Protein AF-0000000075975649 (afdb_homodimer)

pLDDT: mean 73.85, std 28.28, range [17.44, 98.88]

Nearest PDB structures (foldseek):
  1fc4-assembly1_B  TM=9.805E-01  e=4.548E-41  Escherichia coli
  7v5i-assembly1_B  TM=9.799E-01  e=4.548E-41  Vibrio proteolyticus NBRC 13287
  7bxp-assembly1_B  TM=9.753E-01  e=8.191E-41  Cupriavidus necator
  3tqx-assembly1_B  TM=9.747E-01  e=7.223E-40  Coxiella burnetii RSA 493
  7pob-assembly1_A  TM=9.551E-01  e=9.715E-33  Thermus thermophilus

Solvent-accessible surface area (backbone atoms only — not comparable to full-atom values): 39186 Å² total; per-residue (Å²): 124,76,69,66,65,57,58,60,67,34,54,69,53,53,65,71,45,71,83,68,66,63,80,83,81,78,87,80,83,70,82,73,68,74,85,69,72,84,79,79,79,83,75,78,78,77,78,83,71,86,77,77,82,66,76,76,72,76,68,74,70,73,73,64,75,75,64,70,67,66,71,68,71,73,47,67,32,55,53,54,49,48,51,52,41,48,52,51,50,48,52,34,48,72,69,70,64,60,68,56,68,49,38,24,74,43,30,54,36,63,57,24,39,35,67,96,47,92,57,71,36,76,43,76,56,37,41,34,78,71,40,39,14,53,29,65,69,28,38,49,38,16,45,49,25,29,72,57,34,12,44,10,34,12,12,26,34,54,62,46,24,27,36,54,64,56,56,50,38,25,50,52,50,8,58,66,62,55,40,71,23,39,44,77,30,63,24,34,50,41,33,34,48,22,46,42,39,65,74,32,70,35,66,54,14,33,37,40,31,37,65,69,44,54,66,41,49,54,53,8,50,65,73,23,65,26,41,78,42,76,24,54,69,86,32,64,69,46,40,49,54,51,49,63,73,45,65,85,33,82,42,37,36,40,39,36,40,31,35,30,69,71,76,58,46,66,48,61,55,72,61,50,51,51,49,24,59,75,66,45,30,40,42,37,35,38,27,59,72,14,39,64,64,27,31,96,83,12,68,4,57,57,49,54,73,65,45,64,82,61,72,60,49,34,40,34,30,49,27,18,28,59,31,19,4,16,47,20,12,24,40,35,20,46,53,52,59,41,54,46,40,69,65,62,15,51,55,51,67,71,31,53,24,71,22,37,30,45,47,33,20,34,42,42,32,53,51,48,48,74,69,98,126,76,69,67,66,57,57,60,69,37,55,69,55,53,66,73,44,72,81,67,66,62,81,86,79,81,88,82,84,71,81,75,70,75,84,69,75,84,77,77,80,81,77,78,76,75,77,81,72,85,79,76,82,71,80,74,72,76,68,73,68,72,73,64,77,73,64,69,66,65,74,67,71,72,47,69,33,54,52,52,48,48,52,52,40,48,50,51,51,48,53,35,49,72,69,70,65,61,69,55,69,49,37,23,75,42,30,54,38,60,57,24,38,34,67,96,47,91,58,71,37,76,45,79,57,37,42,32,78,71,41,38,14,53,29,64,69,28,38,48,39,15,43,50,26,28,73,58,35,12,45,10,32,12,12,27,33,56,65,46,23,26,36,56,64,56,54,50,36,26,50,52,50,8,57,68,62,55,40,72,23,37,46,76,30,64,24,36,50,41,32,34,46,22,47,42,38,66,75,31,70,36,67,53,14,33,36,39,31,38,64,70,42,54,67,40,48,54,53,8,51,66,73,23,66,28,41,79,41,74,22,54,68,84,30,64,69,47,41,50,55,51,49,63,73,46,65,84,32,82,42,40,37,39,39,39,40,31,37,30,69,73,76,56,47,65,49,61,54,72,60,50,52,52,50,24,60,73,69,46,31,41,41,38,36,38,26,57,71,15,38,64,65,27,31,97,82,12,67,5,58,57,49,55,73,66,48,65,82,61,72,60,51,33,40,34,29,47,27,18,27,58,30,20,4,16,48,19,12,25,40,36,20,46,51,52,58,40,54,46,40,72,66,61,16,51,55,51,67,72,33,52,25,71,25,38,31,45,47,33,22,32,42,43,31,53,52,50,47,75,68,99

Foldseek 3Di:
DLVVVLPLLQPPLQPQPVVPPDDPDDPDPPPPPDPPDDLDDPPPPPDPDDPPDCPPPPPPPPPPPVPPPPPPPPPPVNVVVVVVVVVVQVVCVVSVNDDDDFAWPDPDDLWTHTPPDSGTDGCSPALQSVVQQPPPLLQVLLVVLCVVPNFFQPDFCVPGFDDPLQQVLQVLLCVLLVFATKHKFQALLLVLLFQCCLVQVDCLAEEEEEPLADPSNVNSVVVHNYHYHYFYHLDLVRSLVVLVVSLRGPAYEYEEEQARNNRRDGRPVVSVLVSCVVSVHAYEYEFAPQALRAAPLRSGNCRNVPHDRCSHAKYKYWCQRNQRNDGMIMMGHHPVSVVSSCVGGCSNNPDHHDTRSSSSSNSSSSVVSNVD/DLVVVLPLLQPPLQPQPVVPPPDDDDDDPPPPPDPPDDLDDPPPPPPPDDPPDDDPPCPVPPPPPVPPPPPPPPPPVNVVVVVVVVVVQVVCVVSVNDDDDFAWPDPDDLWTHTPPDSGTDGCSPALQSVVQQPPPLLQVLLVVLCVVPNFFQPDFCVPGFDDPLQQVLQVLLCVLLVFATKHKFQALLLVLLFQCCLVQVDCLEEEEEEPLADPSNVNSVVVHNYHYHYFYHLDLVRSLVVLVVSLRGPAYEYEYEQARNNRRDGRPVVSVLVSCVVSVHAYEYEFAPQALRAAPLRSGNCRNVPHDRCSHAKYKYWCQRNQRNDGMIMMGHHPVSVVSSCVGGCSNNPDHHDTRSSSSSNSSSSVVSNVD

Structure (mmCIF, N/CA/C/O backbone):
data_AF-0000000075975649-model_v1
#
loop_
_entity.id
_entity.type
_entity.pdbx_description
1 polymer 'Aminotransferase class I/classII large domain-containing protein'
#
loop_
_atom_site.group_PDB
_atom_site.id
_atom_site.type_symbol
_atom_site.label_atom_id
_atom_site.label_alt_id
_atom_site.label_comp_id
_atom_site.label_asym_id
_atom_site.label_entity_id
_atom_site.label_seq_id
_atom_site.pdbx_PDB_ins_code
_atom_site.Cartn_x
_atom_site.Cartn_y
_atom_site.Cartn_z
_atom_site.occupancy
_atom_site.B_iso_or_equiv
_atom_site.auth_seq_id
_atom_site.auth_comp_id
_atom_site.auth_asym_id
_atom_site.auth_atom_id
_atom_site.pdbx_PDB_model_num
ATOM 1 N N . MET A 1 1 ? 22.016 -18.266 -23.844 1 17.84 1 MET A N 1
ATOM 2 C CA . MET A 1 1 ? 21.812 -16.828 -23.891 1 17.84 1 MET A CA 1
ATOM 3 C C . MET A 1 1 ? 20.906 -16.375 -22.734 1 17.84 1 MET A C 1
ATOM 5 O O . MET A 1 1 ? 20.891 -15.195 -22.391 1 17.84 1 MET A O 1
ATOM 9 N N . VAL A 1 2 ? 20.031 -17.328 -22.25 1 22.06 2 VAL A N 1
ATOM 10 C CA . VAL A 1 2 ? 19 -17.125 -21.234 1 22.06 2 VAL A CA 1
ATOM 11 C C . VAL A 1 2 ? 19.656 -17.078 -19.859 1 22.06 2 VAL A C 1
ATOM 13 O O . VAL A 1 2 ? 19.078 -16.5 -18.922 1 22.06 2 VAL A O 1
ATOM 16 N N . VAL A 1 3 ? 20.797 -17.75 -19.641 1 23.92 3 VAL A N 1
ATOM 17 C CA . VAL A 1 3 ? 21.438 -17.906 -18.344 1 23.92 3 VAL A CA 1
ATOM 18 C C . VAL A 1 3 ? 22.016 -16.562 -17.906 1 23.92 3 VAL A C 1
ATOM 20 O O . VAL A 1 3 ? 22.125 -16.297 -16.703 1 23.92 3 VAL A O 1
ATOM 23 N N . SER A 1 4 ? 22.641 -15.891 -18.859 1 24.59 4 SER A N 1
ATOM 24 C CA . SER A 1 4 ? 23.438 -14.719 -18.516 1 24.59 4 SER A CA 1
ATOM 25 C C . SER A 1 4 ? 22.578 -13.609 -17.922 1 24.59 4 SER A C 1
ATOM 27 O O . SER A 1 4 ? 23.094 -12.656 -17.328 1 24.59 4 SER A O 1
ATOM 29 N N . VAL A 1 5 ? 21.375 -13.547 -18.406 1 25.89 5 VAL A N 1
ATOM 30 C CA . VAL A 1 5 ? 20.531 -12.43 -18 1 25.89 5 VAL A CA 1
ATOM 31 C C . VAL A 1 5 ? 20.156 -12.586 -16.516 1 25.89 5 VAL A C 1
ATOM 33 O O . VAL A 1 5 ? 19.75 -11.617 -15.875 1 25.89 5 VAL A O 1
ATOM 36 N N . LEU A 1 6 ? 20.297 -13.789 -16 1 26.91 6 LEU A N 1
ATOM 37 C CA . LEU A 1 6 ? 19.906 -14.07 -14.617 1 26.91 6 LEU A CA 1
ATOM 38 C C . LEU A 1 6 ? 20.875 -13.406 -13.641 1 26.91 6 LEU A C 1
ATOM 40 O O . LEU A 1 6 ? 20.469 -12.992 -12.555 1 26.91 6 LEU A O 1
ATOM 44 N N . LEU A 1 7 ? 22.172 -13.406 -14.023 1 26.08 7 LEU A N 1
ATOM 45 C CA . LEU A 1 7 ? 23.219 -13.055 -13.07 1 26.08 7 LEU A CA 1
ATOM 46 C C . LEU A 1 7 ? 23.125 -11.594 -12.664 1 26.08 7 LEU A C 1
ATOM 48 O O . LEU A 1 7 ? 23.422 -11.234 -11.523 1 26.08 7 LEU A O 1
ATOM 52 N N . VAL A 1 8 ? 22.781 -10.82 -13.68 1 26.41 8 VAL A N 1
ATOM 53 C CA . VAL A 1 8 ? 22.984 -9.398 -13.422 1 26.41 8 VAL A CA 1
ATOM 54 C C . VAL A 1 8 ? 21.969 -8.898 -12.398 1 26.41 8 VAL A C 1
ATOM 56 O O . VAL A 1 8 ? 22.234 -7.977 -11.633 1 26.41 8 VAL A O 1
ATOM 59 N N . CYS A 1 9 ? 20.812 -9.5 -12.445 1 28.64 9 CYS A N 1
ATOM 60 C CA . CYS A 1 9 ? 19.75 -8.969 -11.594 1 28.64 9 CYS A CA 1
ATOM 61 C C . CYS A 1 9 ? 20.078 -9.172 -10.117 1 28.64 9 CYS A C 1
ATOM 63 O O . CYS A 1 9 ? 19.5 -8.508 -9.258 1 28.64 9 CYS A O 1
ATOM 65 N N . ILE A 1 10 ? 20.938 -10.211 -9.844 1 28.27 10 ILE A N 1
ATOM 66 C CA . ILE A 1 10 ? 21.188 -10.625 -8.469 1 28.27 10 ILE A CA 1
ATOM 67 C C . ILE A 1 10 ? 22.125 -9.633 -7.793 1 28.27 10 ILE A C 1
ATOM 69 O O . ILE A 1 10 ? 22.109 -9.477 -6.566 1 28.27 10 ILE A O 1
ATOM 73 N N . CYS A 1 11 ? 22.969 -9.039 -8.586 1 26.58 11 CYS A N 1
ATOM 74 C CA . CYS A 1 11 ? 24.094 -8.398 -7.93 1 26.58 11 CYS A CA 1
ATOM 75 C C . CYS A 1 11 ? 23.641 -7.191 -7.113 1 26.58 11 CYS A C 1
ATOM 77 O O . CYS A 1 11 ? 24.266 -6.848 -6.105 1 26.58 11 CYS A O 1
ATOM 79 N N . VAL A 1 12 ? 22.75 -6.473 -7.734 1 28.75 12 VAL A N 1
ATOM 80 C CA . VAL A 1 12 ? 22.672 -5.164 -7.094 1 28.75 12 VAL A CA 1
ATOM 81 C C . VAL A 1 12 ? 22.016 -5.293 -5.727 1 28.75 12 VAL A C 1
ATOM 83 O O . VAL A 1 12 ? 22.234 -4.469 -4.836 1 28.75 12 VAL A O 1
ATOM 86 N N . ILE A 1 13 ? 21.203 -6.262 -5.57 1 29.53 13 ILE A N 1
ATOM 87 C CA . ILE A 1 13 ? 20.516 -6.293 -4.285 1 29.53 13 ILE A CA 1
ATOM 88 C C . ILE A 1 13 ? 21.484 -6.73 -3.191 1 29.53 13 ILE A C 1
ATOM 90 O O . ILE A 1 13 ? 21.203 -6.57 -2.002 1 29.53 13 ILE A O 1
ATOM 94 N N . ASN A 1 14 ? 22.578 -7.363 -3.574 1 27.95 14 ASN A N 1
ATOM 95 C CA . ASN A 1 14 ? 23.453 -7.895 -2.539 1 27.95 14 ASN A CA 1
ATOM 96 C C . ASN A 1 14 ? 24.094 -6.773 -1.715 1 27.95 14 ASN A C 1
ATOM 98 O O . ASN A 1 14 ? 24.938 -7.027 -0.859 1 27.95 14 ASN A O 1
ATOM 102 N N . ILE A 1 15 ? 24.016 -5.57 -2.25 1 27.91 15 ILE A N 1
ATOM 103 C CA . ILE A 1 15 ? 24.828 -4.652 -1.452 1 27.91 15 ILE A CA 1
ATOM 104 C C . ILE A 1 15 ? 24.203 -4.496 -0.065 1 27.91 15 ILE A C 1
ATOM 106 O O . ILE A 1 15 ? 24.922 -4.273 0.918 1 27.91 15 ILE A O 1
ATOM 110 N N . PHE A 1 16 ? 22.922 -4.48 0.044 1 27.91 16 PHE A N 1
ATOM 111 C CA . PHE A 1 16 ? 22.469 -3.881 1.296 1 27.91 16 PHE A CA 1
ATOM 112 C C . PHE A 1 16 ? 22.375 -4.93 2.395 1 27.91 16 PHE A C 1
ATOM 114 O O . PHE A 1 16 ? 21.844 -4.656 3.477 1 27.91 16 PHE A O 1
ATOM 121 N N . CYS A 1 17 ? 22.547 -6.246 2.027 1 26.09 17 CYS A N 1
ATOM 122 C CA . CYS A 1 17 ? 22.469 -7.012 3.266 1 26.09 17 CYS A CA 1
ATOM 123 C C . CYS A 1 17 ? 23.719 -6.801 4.117 1 26.09 17 CYS A C 1
ATOM 125 O O . CYS A 1 17 ? 24.828 -7.129 3.695 1 26.09 17 CYS A O 1
ATOM 127 N N . SER A 1 18 ? 23.719 -5.875 5.074 1 26.7 18 SER A N 1
ATOM 128 C CA . SER A 1 18 ? 24.812 -5.715 6.039 1 26.7 18 SER A CA 1
ATOM 129 C C . SER A 1 18 ? 25.328 -7.066 6.52 1 26.7 18 SER A C 1
ATOM 131 O O . SER A 1 18 ? 26.5 -7.211 6.832 1 26.7 18 SER A O 1
ATOM 133 N N . SER A 1 19 ? 24.453 -7.988 6.883 1 26.94 19 SER A N 1
ATOM 134 C CA . SER A 1 19 ? 25.094 -9.156 7.477 1 26.94 19 SER A CA 1
ATOM 135 C C . SER A 1 19 ? 25.859 -9.969 6.434 1 26.94 19 SER A C 1
ATOM 137 O O . SER A 1 19 ? 26.562 -10.914 6.773 1 26.94 19 SER A O 1
ATOM 139 N N . CYS A 1 20 ? 25.391 -9.898 5.176 1 24.91 20 CYS A N 1
ATOM 140 C CA . CYS A 1 20 ? 26.078 -10.773 4.227 1 24.91 20 CYS A CA 1
ATOM 141 C C . CYS A 1 20 ? 27.422 -10.18 3.818 1 24.91 20 CYS A C 1
ATOM 143 O O . CYS A 1 20 ? 28.016 -10.625 2.84 1 24.91 20 CYS A O 1
ATOM 145 N N . ILE A 1 21 ? 27.859 -8.984 4.266 1 25.98 21 ILE A N 1
ATOM 146 C CA . ILE A 1 21 ? 29.219 -8.602 3.932 1 25.98 21 ILE A CA 1
ATOM 147 C C . ILE A 1 21 ? 30.203 -9.625 4.512 1 25.98 21 ILE A C 1
ATOM 149 O O . ILE A 1 21 ? 30.578 -9.531 5.684 1 25.98 21 ILE A O 1
ATOM 153 N N . LYS A 1 22 ? 30.016 -10.906 4.41 1 23.2 22 LYS A N 1
ATOM 154 C CA . LYS A 1 22 ? 31.25 -11.641 4.703 1 23.2 22 LYS A CA 1
ATOM 155 C C . LYS A 1 22 ? 32.406 -11.125 3.852 1 23.2 22 LYS A C 1
ATOM 157 O O . LYS A 1 22 ? 32.188 -10.508 2.809 1 23.2 22 LYS A O 1
ATOM 162 N N . GLU A 1 23 ? 33.781 -11.625 3.992 1 22.84 23 GLU A N 1
ATOM 163 C CA . GLU A 1 23 ? 35.188 -11.398 3.727 1 22.84 23 GLU A CA 1
ATOM 164 C C . GLU A 1 23 ? 35.469 -11.406 2.227 1 22.84 23 GLU A C 1
ATOM 166 O O . GLU A 1 23 ? 36.625 -11.461 1.812 1 22.84 23 GLU A O 1
ATOM 171 N N . SER A 1 24 ? 34.562 -11.508 1.253 1 22.61 24 SER A N 1
ATOM 172 C CA . SER A 1 24 ? 35.344 -11.758 0.032 1 22.61 24 SER A CA 1
ATOM 173 C C . SER A 1 24 ? 36.125 -10.523 -0.382 1 22.61 24 SER A C 1
ATOM 175 O O . SER A 1 24 ? 35.625 -9.398 -0.304 1 22.61 24 SER A O 1
ATOM 177 N N . GLY A 1 25 ? 37.594 -10.523 -0.492 1 21.16 25 GLY A N 1
ATOM 178 C CA . GLY A 1 25 ? 38.75 -9.656 -0.69 1 21.16 25 GLY A CA 1
ATOM 179 C C . GLY A 1 25 ? 38.594 -8.672 -1.824 1 21.16 25 GLY A C 1
ATOM 180 O O . GLY A 1 25 ? 38.125 -7.539 -1.604 1 21.16 25 GLY A O 1
ATOM 181 N N . GLY A 1 26 ? 39.406 -8.711 -3.012 1 21.11 26 GLY A N 1
ATOM 182 C CA . GLY A 1 26 ? 40.312 -7.879 -3.805 1 21.11 26 GLY A CA 1
ATOM 183 C C . GLY A 1 26 ? 39.594 -7.172 -4.945 1 21.11 26 GLY A C 1
ATOM 184 O O . GLY A 1 26 ? 40.125 -7.09 -6.055 1 21.11 26 GLY A O 1
ATOM 185 N N . VAL A 1 27 ? 38.312 -7.059 -5.098 1 21.25 27 VAL A N 1
ATOM 186 C CA . VAL A 1 27 ? 37.969 -6.605 -6.445 1 21.25 27 VAL A CA 1
ATOM 187 C C . VAL A 1 27 ? 38.5 -5.188 -6.652 1 21.25 27 VAL A C 1
ATOM 189 O O . VAL A 1 27 ? 38.344 -4.324 -5.785 1 21.25 27 VAL A O 1
ATOM 192 N N . ASN A 1 28 ? 39.562 -4.906 -7.625 1 19 28 ASN A N 1
ATOM 193 C CA . ASN A 1 28 ? 40.5 -3.898 -8.094 1 19 28 ASN A CA 1
ATOM 194 C C . ASN A 1 28 ? 39.781 -2.605 -8.492 1 19 28 ASN A C 1
ATOM 196 O O . ASN A 1 28 ? 38.688 -2.641 -9.047 1 19 28 ASN A O 1
ATOM 200 N N . ALA A 1 29 ? 40.188 -1.357 -7.965 1 21.23 29 ALA A N 1
ATOM 201 C CA . ALA A 1 29 ? 40.062 0.098 -7.957 1 21.23 29 ALA A CA 1
ATOM 202 C C . ALA A 1 29 ? 40.156 0.665 -9.375 1 21.23 29 ALA A C 1
ATOM 204 O O . ALA A 1 29 ? 40 1.868 -9.578 1 21.23 29 ALA A O 1
ATOM 205 N N . SER A 1 30 ? 40.688 -0.043 -10.414 1 20.03 30 SER A N 1
ATOM 206 C CA . SER A 1 30 ? 41.344 0.618 -11.539 1 20.03 30 SER A CA 1
ATOM 207 C C . SER A 1 30 ? 40.312 1.276 -12.453 1 20.03 30 SER A C 1
ATOM 209 O O . SER A 1 30 ? 40.625 2.191 -13.211 1 20.03 30 SER A O 1
ATOM 211 N N . ILE A 1 31 ? 39.094 0.78 -12.625 1 19.17 31 ILE A N 1
ATOM 212 C CA . ILE A 1 31 ? 38.469 1.112 -13.898 1 19.17 31 ILE A CA 1
ATOM 213 C C . ILE A 1 31 ? 37.875 2.518 -13.828 1 19.17 31 ILE A C 1
ATOM 215 O O . ILE A 1 31 ? 37.375 3.043 -14.836 1 19.17 31 ILE A O 1
ATOM 219 N N . ALA A 1 32 ? 37.844 3.189 -12.656 1 18.89 32 ALA A N 1
ATOM 220 C CA . ALA A 1 32 ? 37.031 4.391 -12.57 1 18.89 32 ALA A CA 1
ATOM 221 C C . ALA A 1 32 ? 37.688 5.57 -13.266 1 18.89 32 ALA A C 1
ATOM 223 O O . ALA A 1 32 ? 37.156 6.668 -13.32 1 18.89 32 ALA A O 1
ATOM 224 N N . ARG A 1 33 ? 38.969 5.547 -13.688 1 19.31 33 ARG A N 1
ATOM 225 C CA . ARG A 1 33 ? 39.656 6.801 -13.945 1 19.31 33 ARG A CA 1
ATOM 226 C C . ARG A 1 33 ? 39.094 7.496 -15.18 1 19.31 33 ARG A C 1
ATOM 228 O O . ARG A 1 33 ? 39.031 8.727 -15.234 1 19.31 33 ARG A O 1
ATOM 235 N N . LYS A 1 34 ? 38.938 6.809 -16.344 1 18.38 34 LYS A N 1
ATOM 236 C CA . LYS A 1 34 ? 39.219 7.496 -17.609 1 18.38 34 LYS A CA 1
ATOM 237 C C . LYS A 1 34 ? 38.031 8.383 -18 1 18.38 34 LYS A C 1
ATOM 239 O O . LYS A 1 34 ? 38.125 9.148 -18.969 1 18.38 34 LYS A O 1
ATOM 244 N N . ALA A 1 35 ? 36.844 8.172 -17.516 1 18.52 35 ALA A N 1
ATOM 245 C CA . ALA A 1 35 ? 35.75 8.703 -18.344 1 18.52 35 ALA A CA 1
ATOM 246 C C . ALA A 1 35 ? 35.625 10.211 -18.156 1 18.52 35 ALA A C 1
ATOM 248 O O . ALA A 1 35 ? 34.531 10.773 -18.391 1 18.52 35 ALA A O 1
ATOM 249 N N . SER A 1 36 ? 36.656 11 -17.719 1 18.25 36 SER A N 1
ATOM 250 C CA . SER A 1 36 ? 36.5 12.391 -17.297 1 18.25 36 SER A CA 1
ATOM 251 C C . SER A 1 36 ? 36.125 13.289 -18.469 1 18.25 36 SER A C 1
ATOM 253 O O . SER A 1 36 ? 35.594 14.383 -18.281 1 18.25 36 SER A O 1
ATOM 255 N N . ALA A 1 37 ? 36.625 13.055 -19.703 1 17.88 37 ALA A N 1
ATOM 256 C CA . ALA A 1 37 ? 37.062 14.281 -20.359 1 17.88 37 ALA A CA 1
ATOM 257 C C . ALA A 1 37 ? 35.875 15.125 -20.812 1 17.88 37 ALA A C 1
ATOM 259 O O . ALA A 1 37 ? 35.812 16.328 -20.516 1 17.88 37 ALA A O 1
ATOM 260 N N . ASN A 1 38 ? 35.281 14.969 -22.078 1 17.56 38 ASN A N 1
ATOM 261 C CA . ASN A 1 38 ? 35.062 15.977 -23.109 1 17.56 38 ASN A CA 1
ATOM 262 C C . ASN A 1 38 ? 33.656 16.578 -23 1 17.56 38 ASN A C 1
ATOM 264 O O . ASN A 1 38 ? 32.719 16.062 -23.562 1 17.56 38 ASN A O 1
ATOM 268 N N . LEU A 1 39 ? 33.094 16.828 -21.875 1 17.92 39 LEU A N 1
ATOM 269 C CA . LEU A 1 39 ? 31.688 17.219 -21.859 1 17.92 39 LEU A CA 1
ATOM 270 C C . LEU A 1 39 ? 31.469 18.547 -22.578 1 17.92 39 LEU A C 1
ATOM 272 O O . LEU A 1 39 ? 31.984 19.578 -22.156 1 17.92 39 LEU A O 1
ATOM 276 N N . ARG A 1 40 ? 31.328 18.531 -23.969 1 18.61 40 ARG A N 1
ATOM 277 C CA . ARG A 1 40 ? 31.109 19.719 -24.797 1 18.61 40 ARG A CA 1
ATOM 278 C C . ARG A 1 40 ? 29.906 20.516 -24.297 1 18.61 40 ARG A C 1
ATOM 280 O O . ARG A 1 40 ? 28.953 19.953 -23.75 1 18.61 40 ARG A O 1
ATOM 287 N N . ASN A 1 41 ? 29.797 21.953 -24.188 1 18.11 41 ASN A N 1
ATOM 288 C CA . ASN A 1 41 ? 29.094 23.141 -23.734 1 18.11 41 ASN A CA 1
ATOM 289 C C . ASN A 1 41 ? 27.766 23.328 -24.484 1 18.11 41 ASN A C 1
ATOM 291 O O . ASN A 1 41 ? 27.609 24.297 -25.219 1 18.11 41 ASN A O 1
ATOM 295 N N . TYR A 1 42 ? 26.953 22.312 -24.828 1 18.14 42 TYR A N 1
ATOM 296 C CA . TYR A 1 42 ? 25.922 22.766 -25.75 1 18.14 42 TYR A CA 1
ATOM 297 C C . TYR A 1 42 ? 25.031 23.812 -25.094 1 18.14 42 TYR A C 1
ATOM 299 O O . TYR A 1 42 ? 24.578 23.625 -23.969 1 18.14 42 TYR A O 1
ATOM 307 N N . SER A 1 43 ? 25.109 25.172 -25.484 1 18.69 43 SER A N 1
ATOM 308 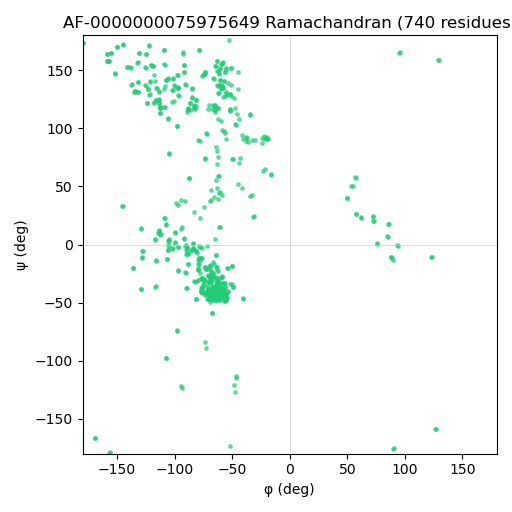C CA . SER A 1 43 ? 24.453 26.453 -25.188 1 18.69 43 SER A CA 1
ATOM 309 C C . SER A 1 43 ? 22.984 26.422 -25.562 1 18.69 43 SER A C 1
ATOM 311 O O . SER A 1 43 ? 22.641 26.297 -26.734 1 18.69 43 SER A O 1
ATOM 313 N N . PHE A 1 44 ? 22.156 25.578 -25.062 1 17.95 44 PHE A N 1
ATOM 314 C CA . PHE A 1 44 ? 20.766 25.641 -25.516 1 17.95 44 PHE A CA 1
ATOM 315 C C . PHE A 1 44 ? 20.172 27 -25.234 1 17.95 44 PHE A C 1
ATOM 317 O O . PHE A 1 44 ? 20.234 27.5 -24.109 1 17.95 44 PHE A O 1
ATOM 324 N N . GLU A 1 45 ? 20.109 27.891 -26.172 1 18.88 45 GLU A N 1
ATOM 325 C CA . GLU A 1 45 ? 19.516 29.219 -26.219 1 18.88 45 GLU A CA 1
ATOM 326 C C . GLU A 1 45 ? 18 29.156 -26.031 1 18.88 45 GLU A C 1
ATOM 328 O O . GLU A 1 45 ? 17.297 28.594 -26.859 1 18.88 45 GLU A O 1
ATOM 333 N N . ALA A 1 46 ? 17.453 28.844 -24.969 1 17.83 46 ALA A N 1
ATOM 334 C CA . ALA A 1 46 ? 16 28.875 -24.781 1 17.83 46 ALA A CA 1
ATOM 335 C C . ALA A 1 46 ? 15.445 30.266 -25.078 1 17.83 46 ALA A C 1
ATOM 337 O O . ALA A 1 46 ? 15.938 31.266 -24.547 1 17.83 46 ALA A O 1
ATOM 338 N N . LYS A 1 47 ? 14.914 30.531 -26.25 1 19.98 47 LYS A N 1
ATOM 339 C CA . LYS A 1 47 ? 14.242 31.75 -26.688 1 19.98 47 LYS A CA 1
ATOM 340 C C . LYS A 1 47 ? 13.164 32.156 -25.688 1 19.98 47 LYS A C 1
ATOM 342 O O . LYS A 1 47 ? 12.414 31.328 -25.188 1 19.98 47 LYS A O 1
ATOM 347 N N . PRO A 1 48 ? 13.141 33.5 -25.141 1 19.02 48 PRO A N 1
ATOM 348 C CA . PRO A 1 48 ? 12.422 34.219 -24.078 1 19.02 48 PRO A CA 1
ATOM 349 C C . PRO A 1 48 ? 10.945 34.406 -24.406 1 19.02 48 PRO A C 1
ATOM 351 O O . PRO A 1 48 ? 10.617 35.156 -25.328 1 19.02 48 PRO A O 1
ATOM 354 N N . MET A 1 49 ? 10.172 33.438 -24.859 1 19.06 49 MET A N 1
ATOM 355 C CA . MET A 1 49 ? 8.969 33.938 -25.516 1 19.06 49 MET A CA 1
ATOM 356 C C . MET A 1 49 ? 8.273 35 -24.656 1 19.06 49 MET A C 1
ATOM 358 O O . MET A 1 49 ? 7.992 36.094 -25.125 1 19.06 49 MET A O 1
ATOM 362 N N . PHE A 1 50 ? 6.875 34.75 -24.234 1 19.62 50 PHE A N 1
ATOM 363 C CA . PHE A 1 50 ? 5.699 35.594 -24.297 1 19.62 50 PHE A CA 1
ATOM 364 C C . PHE A 1 50 ? 5.672 36.562 -23.125 1 19.62 50 PHE A C 1
ATOM 366 O O . PHE A 1 50 ? 6.02 36.188 -22 1 19.62 50 PHE A O 1
ATOM 373 N N . ARG A 1 51 ? 5.688 37.906 -23.375 1 20.36 51 ARG A N 1
ATOM 374 C CA . ARG A 1 51 ? 5.637 39.156 -22.609 1 20.36 51 ARG A CA 1
ATOM 375 C C . ARG A 1 51 ? 4.293 39.312 -21.906 1 20.36 51 ARG A C 1
ATOM 377 O O . ARG A 1 51 ? 3.307 39.719 -22.516 1 20.36 51 ARG A O 1
ATOM 384 N N . PHE A 1 52 ? 3.621 38.406 -21.312 1 19.88 52 PHE A N 1
ATOM 385 C CA . PHE A 1 52 ? 2.316 38.812 -20.812 1 19.88 52 PHE A CA 1
ATOM 386 C C . PHE A 1 52 ? 2.445 40.062 -19.953 1 19.88 52 PHE A C 1
ATOM 388 O O . PHE A 1 52 ? 3.445 40.25 -19.25 1 19.88 52 PHE A O 1
ATOM 395 N N . GLY A 1 53 ? 1.854 41.219 -20.359 1 20.52 53 GLY A N 1
ATOM 396 C CA . GLY A 1 53 ? 1.729 42.562 -19.797 1 20.52 53 GLY A CA 1
ATOM 397 C C . GLY A 1 53 ? 1.302 42.531 -18.344 1 20.52 53 GLY A C 1
ATOM 398 O O . GLY A 1 53 ? 0.415 41.781 -17.953 1 20.52 53 GLY A O 1
ATOM 399 N N . SER A 1 54 ? 2.123 43.031 -17.422 1 20.11 54 SER A N 1
ATOM 400 C CA . SER A 1 54 ? 2.277 43.062 -15.961 1 20.11 54 SER A CA 1
ATOM 401 C C . SER A 1 54 ? 1.25 44 -15.328 1 20.11 54 SER A C 1
ATOM 403 O O . SER A 1 54 ? 1.338 44.312 -14.141 1 20.11 54 SER A O 1
ATOM 405 N N . SER A 1 55 ? 0.004 44.188 -15.867 1 21.69 55 SER A N 1
ATOM 406 C CA . SER A 1 55 ? -0.493 45.344 -15.133 1 21.69 55 SER A CA 1
ATOM 407 C C . SER A 1 55 ? -0.227 45.219 -13.641 1 21.69 55 SER A C 1
ATOM 409 O O . SER A 1 55 ? -0.202 44.094 -13.109 1 21.69 55 SER A O 1
ATOM 411 N N . PRO A 1 56 ? 0.273 46.281 -13.031 1 22.06 56 PRO A N 1
ATOM 412 C CA . PRO A 1 56 ? 0.763 46.406 -11.656 1 22.06 56 PRO A CA 1
ATOM 413 C C . PRO A 1 56 ? -0.319 46.125 -10.617 1 22.06 56 PRO A C 1
ATOM 415 O O . PRO A 1 56 ? -1.304 46.844 -10.523 1 22.06 56 PRO A O 1
ATOM 418 N N . ILE A 1 57 ? -1.104 45.125 -10.75 1 21.19 57 ILE A N 1
ATOM 419 C CA . ILE A 1 57 ? -2.082 45.125 -9.664 1 21.19 57 ILE A CA 1
ATOM 420 C C . ILE A 1 57 ? -1.373 45.344 -8.328 1 21.19 57 ILE A C 1
ATOM 422 O O . ILE A 1 57 ? -0.383 44.688 -8.023 1 21.19 57 ILE A O 1
ATOM 426 N N . ARG A 1 58 ? -1.486 46.594 -7.785 1 19.97 58 ARG A N 1
ATOM 427 C CA . ARG A 1 58 ? -1.073 47.094 -6.488 1 19.97 58 ARG A CA 1
ATOM 428 C C . ARG A 1 58 ? -1.422 46.125 -5.367 1 19.97 58 ARG A C 1
ATOM 430 O O . ARG A 1 58 ? -2.596 45.844 -5.137 1 19.97 58 ARG A O 1
ATOM 437 N N . PHE A 1 59 ? -0.668 45.125 -5.328 1 19.52 59 PHE A N 1
ATOM 438 C CA . PHE A 1 59 ? -0.77 44.344 -4.113 1 19.52 59 PHE A CA 1
ATOM 439 C C . PHE A 1 59 ? -0.65 45.219 -2.873 1 19.52 59 PHE A C 1
ATOM 441 O O . PHE A 1 59 ? 0.346 45.906 -2.699 1 19.52 59 PHE A O 1
ATOM 448 N N . LEU A 1 60 ? -1.693 45.969 -2.602 1 20.28 60 LEU A N 1
ATOM 449 C CA . LEU A 1 60 ? -1.608 46.562 -1.271 1 20.28 60 LEU A CA 1
ATOM 450 C C . LEU A 1 60 ? -1.005 45.562 -0.274 1 20.28 60 LEU A C 1
ATOM 452 O O . LEU A 1 60 ? -1.482 44.438 -0.146 1 20.28 60 LEU A O 1
ATOM 456 N N . TYR A 1 61 ? 0.267 45.688 -0.183 1 19.98 61 TYR A N 1
ATOM 457 C CA . TYR A 1 61 ? 1.086 45.125 0.89 1 19.98 61 TYR A CA 1
ATOM 458 C C . TYR A 1 61 ? 0.437 45.375 2.248 1 19.98 61 TYR A C 1
ATOM 460 O O . TYR A 1 61 ? 0.393 46.5 2.734 1 19.98 61 TYR A O 1
ATOM 468 N N . TYR A 1 62 ? -0.822 45.031 2.422 1 21.14 62 TYR A N 1
ATOM 469 C CA . TYR A 1 62 ? -1.113 45.188 3.842 1 21.14 62 TYR A CA 1
ATOM 470 C C . TYR A 1 62 ? 0.051 44.688 4.695 1 21.14 62 TYR A C 1
ATOM 472 O O . TYR A 1 62 ? 0.58 43.594 4.469 1 21.14 62 TYR A O 1
ATOM 480 N N . ALA A 1 63 ? 0.965 45.594 5.098 1 24.03 63 ALA A N 1
ATOM 481 C CA . ALA A 1 63 ? 1.953 45.531 6.172 1 24.03 63 ALA A CA 1
ATOM 482 C C . ALA A 1 63 ? 1.452 44.688 7.336 1 24.03 63 ALA A C 1
ATOM 484 O O . ALA A 1 63 ? 0.776 45.188 8.234 1 24.03 63 ALA A O 1
ATOM 485 N N . SER A 1 64 ? 0.549 43.812 7.098 1 26.98 64 SER A N 1
ATOM 486 C CA . SER A 1 64 ? 0.316 43.219 8.414 1 26.98 64 SER A CA 1
ATOM 487 C C . SER A 1 64 ? 1.632 42.906 9.125 1 26.98 64 SER A C 1
ATOM 489 O O . SER A 1 64 ? 2.643 42.625 8.477 1 26.98 64 SER A O 1
ATOM 491 N N . GLY A 1 65 ? 1.979 43.594 10.219 1 26.12 65 GLY A N 1
ATOM 492 C CA . GLY A 1 65 ? 3.014 43.312 11.203 1 26.12 65 GLY A CA 1
ATOM 493 C C . GLY A 1 65 ? 3.387 41.844 11.281 1 26.12 65 GLY A C 1
ATOM 494 O O . GLY A 1 65 ? 2.512 41 11.359 1 26.12 65 GLY A O 1
ATOM 495 N N . THR A 1 66 ? 4.336 41.5 10.531 1 28.5 66 THR A N 1
ATOM 496 C CA . THR A 1 66 ? 5.066 40.219 10.633 1 28.5 66 THR A CA 1
ATOM 497 C C . THR A 1 66 ? 5.188 39.781 12.094 1 28.5 66 THR A C 1
ATOM 499 O O . THR A 1 66 ? 6.066 40.25 12.82 1 28.5 66 THR A O 1
ATOM 502 N N . ARG A 1 67 ? 4.078 39.969 12.789 1 29.62 67 ARG A N 1
ATOM 503 C CA . ARG A 1 67 ? 4.352 39.375 14.094 1 29.62 67 ARG A CA 1
ATOM 504 C C . ARG A 1 67 ? 5.109 38.062 13.945 1 29.62 67 ARG A C 1
ATOM 506 O O . ARG A 1 67 ? 4.727 37.188 13.141 1 29.62 67 ARG A O 1
ATOM 513 N N . TYR A 1 68 ? 6.438 38.188 13.961 1 28.05 68 TYR A N 1
ATOM 514 C CA . TYR A 1 68 ? 7.285 37.062 14.312 1 28.05 68 TYR A CA 1
ATOM 515 C C . TYR A 1 68 ? 6.508 36.031 15.109 1 28.05 68 TYR A C 1
ATOM 517 O O . TYR A 1 68 ? 6.027 36.312 16.203 1 28.05 68 TYR A O 1
ATOM 525 N N . PHE A 1 69 ? 5.562 35.5 14.414 1 31.22 69 PHE A N 1
ATOM 526 C CA . PHE A 1 69 ? 5.059 34.344 15.125 1 31.22 69 PHE A CA 1
ATOM 527 C C . PHE A 1 69 ? 6.172 33.656 15.914 1 31.22 69 PHE A C 1
ATOM 529 O O . PHE A 1 69 ? 7.258 33.406 15.391 1 31.22 69 PHE A O 1
ATOM 536 N N . SER A 1 70 ? 6.324 34.062 17.062 1 32.97 70 SER A N 1
ATOM 537 C CA . SER A 1 70 ? 7.117 33.375 18.062 1 32.97 70 SER A CA 1
ATOM 538 C C . SER A 1 70 ? 7.285 31.891 17.703 1 32.97 70 SER A C 1
ATOM 540 O O . SER A 1 70 ? 6.309 31.219 17.359 1 32.97 70 SER A O 1
ATOM 542 N N . ILE A 1 71 ? 8.312 31.484 16.984 1 36.97 71 ILE A N 1
ATOM 543 C CA . ILE A 1 71 ? 8.789 30.109 16.984 1 36.97 71 ILE A CA 1
ATOM 544 C C . ILE A 1 71 ? 8.211 29.359 18.188 1 36.97 71 ILE A C 1
ATOM 546 O O . ILE A 1 71 ? 8.508 29.703 19.328 1 36.97 71 ILE A O 1
ATOM 550 N N . SER A 1 72 ? 6.949 29.297 18.203 1 45.06 72 SER A N 1
ATOM 551 C CA . SER A 1 72 ? 6.453 28.438 19.281 1 45.06 72 SER A CA 1
ATOM 552 C C . SER A 1 72 ? 7.52 27.453 19.719 1 45.06 72 SER A C 1
ATOM 554 O O . SER A 1 72 ? 8.219 26.859 18.891 1 45.06 72 SER A O 1
ATOM 556 N N . SER A 1 73 ? 8.281 27.734 20.672 1 52 73 SER A N 1
ATOM 557 C CA . SER A 1 73 ? 9.203 26.859 21.406 1 52 73 SER A CA 1
ATOM 558 C C . SER A 1 73 ? 8.844 25.391 21.219 1 52 73 SER A C 1
ATOM 560 O O . SER A 1 73 ? 7.727 24.969 21.531 1 52 73 SER A O 1
ATOM 562 N N . GLU A 1 74 ? 9.43 24.797 20.219 1 68.38 74 GLU A N 1
ATOM 563 C CA . GLU A 1 74 ? 9.297 23.344 20.125 1 68.38 74 GLU A CA 1
ATOM 564 C C . GLU A 1 74 ? 9.258 22.703 21.516 1 68.38 74 GLU A C 1
ATOM 566 O O . GLU A 1 74 ? 10.094 23 22.359 1 68.38 74 GLU A O 1
ATOM 571 N N . HIS A 1 75 ? 8.148 22.219 21.766 1 77.12 75 HIS A N 1
ATOM 572 C CA . HIS A 1 75 ? 8.039 21.578 23.078 1 77.12 75 HIS A CA 1
ATOM 573 C C . HIS A 1 75 ? 9.039 20.453 23.234 1 77.12 75 HIS A C 1
ATOM 575 O O . HIS A 1 75 ? 9.617 19.984 22.234 1 77.12 75 HIS A O 1
ATOM 581 N N . ALA A 1 76 ? 9.375 20.141 24.391 1 82.31 76 ALA A N 1
ATOM 582 C CA . ALA A 1 76 ? 10.445 19.234 24.828 1 82.31 76 ALA A CA 1
ATOM 583 C C . ALA A 1 76 ? 10.375 17.906 24.078 1 82.31 76 ALA A C 1
ATOM 585 O O . ALA A 1 76 ? 11.398 17.359 23.656 1 82.31 76 ALA A O 1
ATOM 586 N N . ALA A 1 77 ? 9.242 17.438 23.812 1 86.12 77 ALA A N 1
ATOM 587 C CA . ALA A 1 77 ? 9.086 16.156 23.125 1 86.12 77 ALA A CA 1
ATOM 588 C C . ALA A 1 77 ? 9.578 16.234 21.688 1 86.12 77 ALA A C 1
ATOM 590 O O . ALA A 1 77 ? 10.18 15.273 21.188 1 86.12 77 ALA A O 1
ATOM 591 N N . THR A 1 78 ? 9.32 17.297 21.031 1 89.62 78 THR A N 1
ATOM 592 C CA . THR A 1 78 ? 9.734 17.5 19.641 1 89.62 78 THR A CA 1
ATOM 593 C C . THR A 1 78 ? 11.258 17.547 19.547 1 89.62 78 THR A C 1
ATOM 595 O O . THR A 1 78 ? 11.844 16.938 18.641 1 89.62 78 THR A O 1
ATOM 598 N N . ILE A 1 79 ? 11.812 18.266 20.484 1 88.38 79 ILE A N 1
ATOM 599 C CA . ILE A 1 79 ? 13.273 18.375 20.5 1 88.38 79 ILE A CA 1
ATOM 600 C C . ILE A 1 79 ? 13.898 17.016 20.75 1 88.38 79 ILE A C 1
ATOM 602 O O . ILE A 1 79 ? 14.852 16.625 20.078 1 88.38 79 ILE A O 1
ATOM 606 N N . SER A 1 80 ? 13.344 16.328 21.734 1 89.5 80 SER A N 1
ATOM 607 C CA . SER A 1 80 ? 13.852 15.008 22.078 1 89.5 80 SER A CA 1
ATOM 608 C C . SER A 1 80 ? 13.75 14.055 20.891 1 89.5 80 SER A C 1
ATOM 610 O O . SER A 1 80 ? 14.664 13.273 20.625 1 89.5 80 SER A O 1
ATOM 612 N N . LEU A 1 81 ? 12.688 14.094 20.188 1 90.38 81 LEU A N 1
ATOM 613 C CA . LEU A 1 81 ? 12.516 13.234 19.016 1 90.38 81 LEU A CA 1
ATOM 614 C C . LEU A 1 81 ? 13.531 13.594 17.938 1 90.38 81 LEU A C 1
ATOM 616 O O . LEU A 1 81 ? 14.172 12.703 17.359 1 90.38 81 LEU A O 1
ATOM 620 N N . ARG A 1 82 ? 13.703 14.844 17.656 1 91.44 82 ARG A N 1
ATOM 621 C CA . ARG A 1 82 ? 14.633 15.289 16.625 1 91.44 82 ARG A CA 1
ATOM 622 C C . ARG A 1 82 ? 16.047 14.828 16.938 1 91.44 82 ARG A C 1
ATOM 624 O O . ARG A 1 82 ? 16.766 14.367 16.047 1 91.44 82 ARG A O 1
ATOM 631 N N . ASP A 1 83 ? 16.375 14.953 18.188 1 92.56 83 ASP A N 1
ATOM 632 C CA . ASP A 1 83 ? 17.703 14.523 18.609 1 92.56 83 ASP A CA 1
ATOM 633 C C . ASP A 1 83 ? 17.875 13.023 18.422 1 92.56 83 ASP A C 1
ATOM 635 O O . ASP A 1 83 ? 18.922 12.57 17.953 1 92.56 83 ASP A O 1
ATOM 639 N N . ARG A 1 84 ? 16.953 12.336 18.797 1 92.88 84 ARG A N 1
ATOM 640 C CA . ARG A 1 84 ? 17.016 10.891 18.641 1 92.88 84 ARG A CA 1
ATOM 641 C C . ARG A 1 84 ? 17.141 10.5 17.172 1 92.88 84 ARG A C 1
ATOM 643 O O . ARG A 1 84 ? 17.922 9.625 16.812 1 92.88 84 ARG A O 1
ATOM 650 N N . LEU A 1 85 ? 16.344 11.133 16.344 1 93.25 85 LEU A N 1
ATOM 651 C CA . LEU A 1 85 ? 16.359 10.812 14.914 1 93.25 85 LEU A CA 1
ATOM 652 C C . LEU A 1 85 ? 17.703 11.211 14.281 1 93.25 85 LEU A C 1
ATOM 654 O O . LEU A 1 85 ? 18.219 10.492 13.43 1 93.25 85 LEU A O 1
ATOM 658 N N . ARG A 1 86 ? 18.25 12.344 14.695 1 93.44 86 ARG A N 1
ATOM 659 C CA . ARG A 1 86 ? 19.562 12.766 14.211 1 93.44 86 ARG A CA 1
ATOM 660 C C . ARG A 1 86 ? 20.641 11.742 14.57 1 93.44 86 ARG A C 1
ATOM 662 O O . ARG A 1 86 ? 21.516 11.453 13.766 1 93.44 86 ARG A O 1
ATOM 669 N N . ASN A 1 87 ? 20.516 11.273 15.781 1 93.5 87 ASN A N 1
ATOM 670 C CA . ASN A 1 87 ? 21.469 10.25 16.219 1 93.5 87 ASN A CA 1
ATOM 671 C C . ASN A 1 87 ? 21.344 8.977 15.398 1 93.5 87 ASN A C 1
ATOM 673 O O . ASN A 1 87 ? 22.344 8.383 15 1 93.5 87 ASN A O 1
ATOM 677 N N . GLU A 1 88 ? 20.156 8.578 15.148 1 92.25 88 GLU A N 1
ATOM 678 C CA . GLU A 1 88 ? 19.922 7.395 14.328 1 92.25 88 GLU A CA 1
ATOM 679 C C . GLU A 1 88 ? 20.469 7.582 12.914 1 92.25 88 GLU A C 1
ATOM 681 O O . GLU A 1 88 ? 21.094 6.676 12.359 1 92.25 88 GLU A O 1
ATOM 686 N N . LEU A 1 89 ? 20.203 8.734 12.359 1 93 89 LEU A N 1
ATOM 687 C CA . LEU A 1 89 ? 20.703 9.039 11.023 1 93 89 LEU A CA 1
ATOM 688 C C . LEU A 1 89 ? 22.219 9.031 10.992 1 93 89 LEU A C 1
ATOM 690 O O . LEU A 1 89 ? 22.828 8.562 10.023 1 93 89 LEU A O 1
ATOM 694 N N . SER A 1 90 ? 22.812 9.523 12.055 1 94.44 90 SER A N 1
ATOM 695 C CA . SER A 1 90 ? 24.266 9.516 12.156 1 94.44 90 SER A CA 1
ATOM 696 C C . SER A 1 90 ? 24.812 8.094 12.203 1 94.44 90 SER A C 1
ATOM 698 O O . SER A 1 90 ? 25.844 7.801 11.602 1 94.44 90 SER A O 1
ATOM 700 N N . ILE A 1 91 ? 24.172 7.258 12.883 1 91.88 91 ILE A N 1
ATOM 701 C CA . ILE A 1 91 ? 24.578 5.859 12.984 1 91.88 91 ILE A CA 1
ATOM 702 C C . ILE A 1 91 ? 24.484 5.191 11.609 1 91.88 91 ILE A C 1
ATOM 704 O O . ILE A 1 91 ? 25.406 4.465 11.211 1 91.88 91 ILE A O 1
ATOM 708 N N . ILE A 1 92 ? 23.422 5.512 10.953 1 91.5 92 ILE A N 1
ATOM 709 C CA . ILE A 1 92 ? 23.219 4.941 9.625 1 91.5 92 ILE A CA 1
ATOM 710 C C . ILE A 1 92 ? 24.344 5.41 8.688 1 91.5 92 ILE A C 1
ATOM 712 O O . ILE A 1 92 ? 24.922 4.609 7.953 1 91.5 92 ILE A O 1
ATOM 716 N N . LYS A 1 93 ? 24.656 6.672 8.703 1 91.12 93 LYS A N 1
ATOM 717 C CA . LYS A 1 93 ? 25.703 7.246 7.875 1 91.12 93 LYS A CA 1
ATOM 718 C C . LYS A 1 93 ? 27.062 6.66 8.242 1 91.12 93 LYS A C 1
ATOM 720 O O . LYS A 1 93 ? 27.859 6.312 7.355 1 91.12 93 LYS A O 1
ATOM 725 N N . GLY A 1 94 ? 27.297 6.559 9.469 1 92.19 94 GLY A N 1
ATOM 726 C CA . GLY A 1 94 ? 28.562 6.016 9.945 1 92.19 94 GLY A CA 1
ATOM 727 C C . GLY A 1 94 ? 28.781 4.57 9.539 1 92.19 94 GLY A C 1
ATOM 728 O O . GLY A 1 94 ? 29.922 4.148 9.305 1 92.19 94 GLY A O 1
ATOM 729 N N . ALA A 1 95 ? 27.719 3.832 9.422 1 89.38 95 ALA A N 1
ATOM 730 C CA . ALA A 1 95 ? 27.781 2.422 9.047 1 89.38 95 ALA A CA 1
ATOM 731 C C . ALA A 1 95 ? 27.859 2.268 7.527 1 89.38 95 ALA A C 1
ATOM 733 O O . ALA A 1 95 ? 27.984 1.152 7.016 1 89.38 95 ALA A O 1
ATOM 734 N N . GLY A 1 96 ? 27.781 3.395 6.781 1 85.06 96 GLY A N 1
ATOM 735 C CA . GLY A 1 96 ? 27.812 3.34 5.328 1 85.06 96 GLY A CA 1
ATOM 736 C C . GLY A 1 96 ? 26.531 2.799 4.723 1 85.06 96 GLY A C 1
ATOM 737 O O . GLY A 1 96 ? 26.531 2.309 3.59 1 85.06 96 GLY A O 1
ATOM 738 N N . LEU A 1 97 ? 25.406 2.84 5.488 1 82.88 97 LEU A N 1
ATOM 739 C CA . LEU A 1 97 ? 24.156 2.227 5.059 1 82.88 97 LEU A CA 1
ATOM 740 C C . LEU A 1 97 ? 23.156 3.287 4.594 1 82.88 97 LEU A C 1
ATOM 742 O O . LEU A 1 97 ? 22.031 2.963 4.223 1 82.88 97 LEU A O 1
ATOM 746 N N . TYR A 1 98 ? 23.578 4.535 4.574 1 85.31 98 TYR A N 1
ATOM 747 C CA . TYR A 1 98 ? 22.672 5.613 4.215 1 85.31 98 TYR A CA 1
ATOM 748 C C . TYR A 1 98 ? 22.234 5.5 2.758 1 85.31 98 TYR A C 1
ATOM 750 O O . TYR A 1 98 ? 23.078 5.496 1.854 1 85.31 98 TYR A O 1
ATOM 758 N N . LYS A 1 99 ? 21 5.363 2.545 1 80.12 99 LYS A N 1
ATOM 759 C CA . LYS A 1 99 ? 20.453 5.277 1.197 1 80.12 99 LYS A CA 1
ATOM 760 C C . LYS A 1 99 ? 20.25 6.664 0.591 1 80.12 99 LYS A C 1
ATOM 762 O O . LYS A 1 99 ? 19.531 7.492 1.146 1 80.12 99 LYS A O 1
ATOM 767 N N . THR A 1 100 ? 20.906 6.906 -0.492 1 78.19 100 THR A N 1
ATOM 768 C CA . THR A 1 100 ? 20.781 8.18 -1.19 1 78.19 100 THR A CA 1
ATOM 769 C C . THR A 1 100 ? 19.984 8.016 -2.482 1 78.19 100 THR A C 1
ATOM 771 O O . THR A 1 100 ? 20.109 7.008 -3.174 1 78.19 100 THR A O 1
ATOM 774 N N . GLU A 1 101 ? 19.172 9.016 -2.729 1 76.38 101 GLU A N 1
ATOM 775 C CA . GLU A 1 101 ? 18.438 9.023 -3.988 1 76.38 101 GLU A CA 1
ATOM 776 C C . GLU A 1 101 ? 19.25 9.656 -5.105 1 76.38 101 GLU A C 1
ATOM 778 O O . GLU A 1 101 ? 19.75 10.773 -4.961 1 76.38 101 GLU A O 1
ATOM 783 N N . ARG A 1 102 ? 19.469 8.852 -6.16 1 67.75 102 ARG A N 1
ATOM 784 C CA . ARG A 1 102 ? 20.031 9.438 -7.375 1 67.75 102 ARG A CA 1
ATOM 785 C C . ARG A 1 102 ? 18.922 9.961 -8.289 1 67.75 102 ARG A C 1
ATOM 787 O O . ARG A 1 102 ? 18.047 9.195 -8.719 1 67.75 102 ARG A O 1
ATOM 794 N N . VAL A 1 103 ? 18.906 11.195 -8.5 1 75.25 103 VAL A N 1
ATOM 795 C CA . VAL A 1 103 ? 17.812 11.805 -9.266 1 75.25 103 VAL A CA 1
ATOM 796 C C . VAL A 1 103 ? 18.094 11.656 -10.758 1 75.25 103 VAL A C 1
ATOM 798 O O . VAL A 1 103 ? 19.109 12.125 -11.266 1 75.25 103 VAL A O 1
ATOM 801 N N . ILE A 1 104 ? 17.219 10.938 -11.469 1 69.44 104 ILE A N 1
ATOM 802 C CA . ILE A 1 104 ? 17.297 10.695 -12.906 1 69.44 104 ILE A CA 1
ATOM 803 C C . ILE A 1 104 ? 16.531 11.781 -13.664 1 69.44 104 ILE A C 1
ATOM 805 O O . ILE A 1 104 ? 15.453 12.188 -13.25 1 69.44 104 ILE A O 1
ATOM 809 N N . LYS A 1 105 ? 17.094 12.242 -14.742 1 70.62 105 LYS A N 1
ATOM 810 C CA . LYS A 1 105 ? 16.484 13.32 -15.516 1 70.62 105 LYS A CA 1
ATOM 811 C C . LYS A 1 105 ? 15.875 12.789 -16.812 1 70.62 105 LYS A C 1
ATOM 813 O O . LYS A 1 105 ? 15.281 13.547 -17.578 1 70.62 105 LYS A O 1
ATOM 818 N N . SER A 1 106 ? 15.992 11.43 -17.062 1 65.62 106 SER A N 1
ATOM 819 C CA . SER A 1 106 ? 15.539 10.82 -18.312 1 65.62 106 SER A CA 1
ATOM 820 C C . SER A 1 106 ? 14.562 9.68 -18.047 1 65.62 106 SER A C 1
ATOM 822 O O . SER A 1 106 ? 14.383 9.258 -16.906 1 65.62 106 SER A O 1
ATOM 824 N N . PRO A 1 107 ? 13.836 9.273 -19.094 1 65.75 107 PRO A N 1
ATOM 825 C CA . PRO A 1 107 ? 13.094 8.023 -18.922 1 65.75 107 PRO A CA 1
ATOM 826 C C . PRO A 1 107 ? 13.984 6.852 -18.516 1 65.75 107 PRO A C 1
ATOM 828 O O . PRO A 1 107 ? 15.195 6.887 -18.75 1 65.75 107 PRO A O 1
ATOM 831 N N . GLN A 1 108 ? 13.289 5.992 -17.812 1 62.31 108 GLN A N 1
ATOM 832 C CA . GLN A 1 108 ? 14.039 4.797 -17.453 1 62.31 108 GLN A CA 1
ATOM 833 C C . GLN A 1 108 ? 14.422 3.988 -18.688 1 62.31 108 GLN A C 1
ATOM 835 O O . GLN A 1 108 ? 13.586 3.732 -19.547 1 62.31 108 GLN A O 1
ATOM 840 N N . SER A 1 109 ? 15.625 3.875 -18.938 1 58.19 109 SER A N 1
ATOM 841 C CA . SER A 1 109 ? 16.219 3.08 -20 1 58.19 109 SER A CA 1
ATOM 842 C C . SER A 1 109 ? 17.547 2.463 -19.578 1 58.19 109 SER A C 1
ATOM 844 O O . SER A 1 109 ? 17.969 2.646 -18.438 1 58.19 109 SER A O 1
ATOM 846 N N . VAL A 1 110 ? 17.969 1.644 -20.422 1 53.19 110 VAL A N 1
ATOM 847 C CA . VAL A 1 110 ? 19.281 1.054 -20.172 1 53.19 110 VAL A CA 1
ATOM 848 C C . VAL A 1 110 ? 20.297 2.156 -19.875 1 53.19 110 VAL A C 1
ATOM 850 O O . VAL A 1 110 ? 21.188 1.993 -19.031 1 53.19 110 VAL A O 1
ATOM 853 N N . ASN A 1 111 ? 20.094 3.26 -20.531 1 50.12 111 ASN A N 1
ATOM 854 C CA . ASN A 1 111 ? 20.906 4.449 -20.281 1 50.12 111 ASN A CA 1
ATOM 855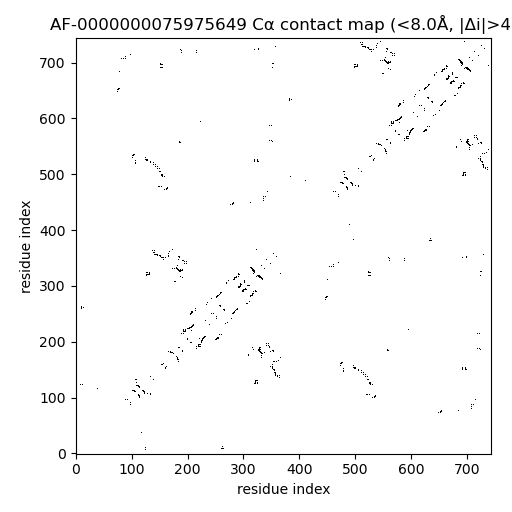 C C . ASN A 1 111 ? 20.078 5.566 -19.656 1 50.12 111 ASN A C 1
ATOM 857 O O . ASN A 1 111 ? 19.016 5.918 -20.156 1 50.12 111 ASN A O 1
ATOM 861 N N . VAL A 1 112 ? 20.547 5.871 -18.406 1 53.5 112 VAL A N 1
ATOM 862 C CA . VAL A 1 112 ? 19.797 6.934 -17.75 1 53.5 112 VAL A CA 1
ATOM 863 C C . VAL A 1 112 ? 20.719 8.125 -17.484 1 53.5 112 VAL A C 1
ATOM 865 O O . VAL A 1 112 ? 21.922 7.961 -17.281 1 53.5 112 VAL A O 1
ATOM 868 N N . ARG A 1 113 ? 20.25 9.359 -17.547 1 57.91 113 ARG A N 1
ATOM 869 C CA . ARG A 1 113 ? 20.938 10.578 -17.125 1 57.91 113 ARG A CA 1
ATOM 870 C C . ARG A 1 113 ? 20.656 10.891 -15.656 1 57.91 113 ARG A C 1
ATOM 872 O O . ARG A 1 113 ? 19.484 10.945 -15.242 1 57.91 113 ARG A O 1
ATOM 879 N N . VAL A 1 114 ? 21.641 10.828 -14.859 1 57.19 114 VAL A N 1
ATOM 880 C CA . VAL A 1 114 ? 21.531 11.055 -13.43 1 57.19 114 VAL A CA 1
ATOM 881 C C . VAL A 1 114 ? 21.984 12.477 -13.094 1 57.19 114 VAL A C 1
ATOM 883 O O . VAL A 1 114 ? 22.984 12.961 -13.656 1 57.19 114 VAL A O 1
ATOM 886 N N . GLU A 1 1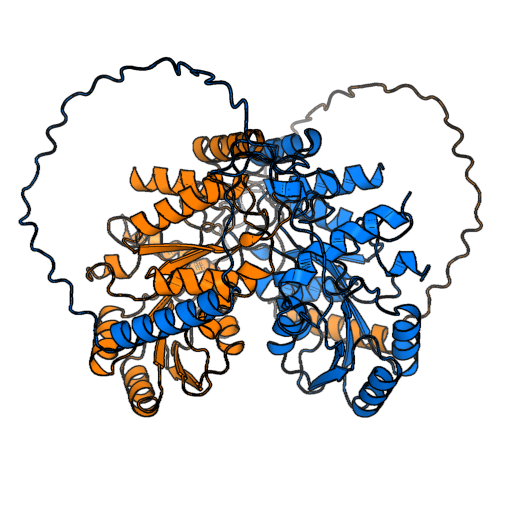15 ? 21.266 13.148 -12.258 1 60.69 115 GLU A N 1
ATOM 887 C CA . GLU A 1 115 ? 21.625 14.508 -11.859 1 60.69 115 GLU A CA 1
ATOM 888 C C . GLU A 1 115 ? 23.016 14.547 -11.242 1 60.69 115 GLU A C 1
ATOM 890 O O . GLU A 1 115 ? 23.344 13.734 -10.375 1 60.69 115 GLU A O 1
ATOM 895 N N . GLY A 1 116 ? 23.719 15.398 -11.594 1 51.41 116 GLY A N 1
ATOM 896 C CA . GLY A 1 116 ? 25.078 15.578 -11.07 1 51.41 116 GLY A CA 1
ATOM 897 C C . GLY A 1 116 ? 26.125 14.805 -11.852 1 51.41 116 GLY A C 1
ATOM 898 O O . GLY A 1 116 ? 27.328 14.977 -11.617 1 51.41 116 GLY A O 1
ATOM 899 N N . TYR A 1 117 ? 25.562 13.891 -12.727 1 55.44 117 TYR A N 1
ATOM 900 C CA . TYR A 1 117 ? 26.5 13.133 -13.539 1 55.44 117 TYR A CA 1
ATOM 901 C C . TYR A 1 117 ? 26.438 13.57 -15 1 55.44 117 TYR A C 1
ATOM 903 O O . TYR A 1 117 ? 25.359 13.906 -15.508 1 55.44 117 TYR A O 1
ATOM 911 N N . GLN A 1 118 ? 27.469 13.766 -15.578 1 52.22 118 GLN A N 1
ATOM 912 C CA . GLN A 1 118 ? 27.562 14.281 -16.938 1 52.22 118 GLN A CA 1
ATOM 913 C C . GLN A 1 118 ? 27.312 13.188 -17.969 1 52.22 118 GLN A C 1
ATOM 915 O O . GLN A 1 118 ? 26.844 13.461 -19.078 1 52.22 118 GLN A O 1
ATOM 920 N N . SER A 1 119 ? 27.672 11.906 -17.656 1 49.56 119 SER A N 1
ATOM 921 C CA . SER A 1 119 ? 27.531 10.836 -18.641 1 49.56 119 SER A CA 1
ATOM 922 C C . SER A 1 119 ? 26.344 9.93 -18.297 1 49.56 119 SER A C 1
ATOM 924 O O . SER A 1 119 ? 25.953 9.836 -17.125 1 49.56 119 SER A O 1
ATOM 926 N N . ASP A 1 120 ? 25.656 9.484 -19.406 1 55.81 120 ASP A N 1
ATOM 927 C CA . ASP A 1 120 ? 24.609 8.484 -19.234 1 55.81 120 ASP A CA 1
ATOM 928 C C . ASP A 1 120 ? 25.125 7.277 -18.453 1 55.81 120 ASP A C 1
ATOM 930 O O . ASP A 1 120 ? 26.312 6.918 -18.562 1 55.81 120 ASP A O 1
ATOM 934 N N . MET A 1 121 ? 24.391 6.973 -17.5 1 52.16 121 MET A N 1
ATOM 935 C CA . MET A 1 121 ? 24.75 5.812 -16.688 1 52.16 121 MET A CA 1
ATOM 936 C C . MET A 1 121 ? 23.906 4.602 -17.078 1 52.16 121 MET A C 1
ATOM 938 O O . MET A 1 121 ? 22.766 4.75 -17.5 1 52.16 121 MET A O 1
ATOM 942 N N . LEU A 1 122 ? 24.578 3.434 -17.266 1 45.19 122 LEU A N 1
ATOM 943 C CA . LEU A 1 122 ? 23.812 2.201 -17.469 1 45.19 122 LEU A CA 1
ATOM 944 C C . LEU A 1 122 ? 22.969 1.873 -16.25 1 45.19 122 LEU A C 1
ATOM 946 O O . LEU A 1 122 ? 23.453 1.928 -15.109 1 45.19 122 LEU A O 1
ATOM 950 N N . ASN A 1 123 ? 21.719 1.891 -16.547 1 48.59 123 ASN A N 1
ATOM 951 C CA . ASN A 1 123 ? 20.75 1.608 -15.492 1 48.59 123 ASN A CA 1
ATOM 952 C C . ASN A 1 123 ? 20.656 0.112 -15.211 1 48.59 123 ASN A C 1
ATOM 954 O O . ASN A 1 123 ? 20.094 -0.639 -16 1 48.59 123 ASN A O 1
ATOM 958 N N . PHE A 1 124 ? 21.531 -0.37 -14.273 1 40.56 124 PHE A N 1
ATOM 959 C CA . PHE A 1 124 ? 21.438 -1.778 -13.906 1 40.56 124 PHE A CA 1
ATOM 960 C C . PHE A 1 124 ? 20.375 -1.995 -12.836 1 40.56 124 PHE A C 1
ATOM 962 O O . PHE A 1 124 ? 20.094 -3.133 -12.461 1 40.56 124 PHE A O 1
ATOM 969 N N . CYS A 1 125 ? 19.797 -0.897 -12.516 1 44.56 125 CYS A N 1
ATOM 970 C CA . CYS A 1 125 ? 19.078 -1.01 -11.25 1 44.56 125 CYS A CA 1
ATOM 971 C C . CYS A 1 125 ? 17.578 -1.081 -11.484 1 44.56 125 CYS A C 1
ATOM 973 O O . CYS A 1 125 ? 16.812 -1.329 -10.555 1 44.56 125 CYS A O 1
ATOM 975 N N . ALA A 1 126 ? 17.125 -0.926 -12.844 1 50.31 126 ALA A N 1
ATOM 976 C CA . ALA A 1 126 ? 15.672 -0.896 -13.031 1 50.31 126 ALA A CA 1
ATOM 977 C C . ALA A 1 126 ? 15.141 -2.273 -13.422 1 50.31 126 ALA A C 1
ATOM 979 O O . ALA A 1 126 ? 15.828 -3.049 -14.086 1 50.31 126 ALA A O 1
ATOM 980 N N . ASN A 1 127 ? 14.109 -2.688 -12.641 1 49.72 127 ASN A N 1
ATOM 981 C CA . ASN A 1 127 ? 13.406 -3.914 -13 1 49.72 127 ASN A CA 1
ATOM 982 C C . ASN A 1 127 ? 12.758 -3.803 -14.375 1 49.72 127 ASN A C 1
ATOM 984 O O . ASN A 1 127 ? 11.836 -4.559 -14.695 1 49.72 127 ASN A O 1
ATOM 988 N N . ASN A 1 128 ? 13.242 -2.766 -15.07 1 54.62 128 ASN A N 1
ATOM 989 C CA . ASN A 1 128 ? 12.68 -2.551 -16.406 1 54.62 128 ASN A CA 1
ATOM 990 C C . ASN A 1 128 ? 13.43 -3.348 -17.469 1 54.62 128 ASN A C 1
ATOM 992 O O . ASN A 1 128 ? 13.953 -2.775 -18.422 1 54.62 128 ASN A O 1
ATOM 996 N N . TYR A 1 129 ? 13.453 -4.562 -17.25 1 48.78 129 TYR A N 1
ATOM 997 C CA . TYR A 1 129 ? 14.305 -5.461 -18.016 1 48.78 129 TYR A CA 1
ATOM 998 C C . TYR A 1 129 ? 13.953 -5.406 -19.5 1 48.78 129 TYR A C 1
ATOM 1000 O O . TYR A 1 129 ? 14.828 -5.504 -20.359 1 48.78 129 TYR A O 1
ATOM 1008 N N . LEU A 1 130 ? 12.734 -5.113 -19.688 1 50.88 130 LEU A N 1
ATOM 1009 C CA . LEU A 1 130 ? 12.312 -5.18 -21.078 1 50.88 130 LEU A CA 1
ATOM 1010 C C . LEU A 1 130 ? 12.164 -3.781 -21.672 1 50.88 130 LEU A C 1
ATOM 1012 O O . LEU A 1 130 ? 11.875 -3.635 -22.859 1 50.88 130 LEU A O 1
ATOM 1016 N N . GLY A 1 131 ? 12.5 -2.807 -20.875 1 55.53 131 GLY A N 1
ATOM 1017 C CA . GLY A 1 131 ? 12.406 -1.435 -21.344 1 55.53 131 GLY A CA 1
ATOM 1018 C C . GLY A 1 131 ? 10.984 -1.026 -21.703 1 55.53 131 GLY A C 1
ATOM 1019 O O . GLY A 1 131 ? 10.781 -0.125 -22.516 1 55.53 131 GLY A O 1
ATOM 1020 N N . LEU A 1 132 ? 10.148 -1.645 -21.188 1 59.16 132 LEU A N 1
ATOM 1021 C CA . LEU A 1 132 ? 8.773 -1.484 -21.656 1 59.16 132 LEU A CA 1
ATOM 1022 C C . LEU A 1 132 ? 8.164 -0.199 -21.109 1 59.16 132 LEU A C 1
ATOM 1024 O O . LEU A 1 132 ? 7.188 0.312 -21.656 1 59.16 132 LEU A O 1
ATOM 1028 N N . SER A 1 133 ? 8.789 0.371 -20.141 1 67.88 133 SER A N 1
ATOM 1029 C CA . SER A 1 133 ? 8.227 1.582 -19.562 1 67.88 133 SER A CA 1
ATOM 1030 C C . SER A 1 133 ? 8.336 2.764 -20.516 1 67.88 133 SER A C 1
ATOM 1032 O O . SER A 1 133 ? 7.562 3.723 -20.422 1 67.88 133 SER A O 1
ATOM 1034 N N . SER A 1 134 ? 9.219 2.623 -21.422 1 71.38 134 SER A N 1
ATOM 1035 C CA . SER A 1 134 ? 9.406 3.711 -22.375 1 71.38 134 SER A CA 1
ATOM 1036 C C . SER A 1 134 ? 9.008 3.287 -23.797 1 71.38 134 SER A C 1
ATOM 1038 O O . SER A 1 134 ? 9.227 4.023 -24.75 1 71.38 134 SER A O 1
ATOM 1040 N N . ASN A 1 135 ? 8.383 2.096 -23.875 1 77.62 135 ASN A N 1
ATOM 1041 C CA . ASN A 1 135 ? 7.871 1.624 -25.156 1 77.62 135 ASN A CA 1
ATOM 1042 C C . ASN A 1 135 ? 6.801 2.559 -25.719 1 77.62 135 ASN A C 1
ATOM 1044 O O . ASN A 1 135 ? 5.852 2.904 -25.016 1 77.62 135 ASN A O 1
ATOM 1048 N N . PRO A 1 136 ? 6.965 2.912 -26.953 1 84.31 136 PRO A N 1
ATOM 1049 C CA . PRO A 1 136 ? 6.023 3.877 -27.531 1 84.31 136 PRO A CA 1
ATOM 1050 C C . PRO A 1 136 ? 4.578 3.385 -27.5 1 84.31 136 PRO A C 1
ATOM 1052 O O . PRO A 1 136 ? 3.654 4.184 -27.328 1 84.31 136 PRO A O 1
ATOM 1055 N N . ASP A 1 137 ? 4.387 2.121 -27.719 1 85.69 137 ASP A N 1
ATOM 1056 C CA . ASP A 1 137 ? 3.033 1.574 -27.672 1 85.69 137 ASP A CA 1
ATOM 1057 C C . ASP A 1 137 ? 2.434 1.678 -26.281 1 85.69 137 ASP A C 1
ATOM 1059 O O . ASP A 1 137 ? 1.24 1.948 -26.125 1 85.69 137 ASP A O 1
ATOM 1063 N N . VAL A 1 138 ? 3.238 1.447 -25.312 1 86.31 138 VAL A N 1
ATOM 1064 C CA . VAL A 1 138 ? 2.803 1.523 -23.922 1 86.31 138 VAL A CA 1
ATOM 1065 C C . VAL A 1 138 ? 2.486 2.973 -23.547 1 86.31 138 VAL A C 1
ATOM 1067 O O . VAL A 1 138 ? 1.445 3.256 -22.953 1 86.31 138 VAL A O 1
ATOM 1070 N N . VAL A 1 139 ? 3.352 3.846 -23.938 1 88.56 139 VAL A N 1
ATOM 1071 C CA . VAL A 1 139 ? 3.168 5.27 -23.672 1 88.56 139 VAL A CA 1
ATOM 1072 C C . VAL A 1 139 ? 1.906 5.766 -24.375 1 88.56 139 VAL A C 1
ATOM 1074 O O . VAL A 1 139 ? 1.109 6.5 -23.797 1 88.56 139 VAL A O 1
ATOM 1077 N N . SER A 1 140 ? 1.713 5.344 -25.562 1 91.12 140 SER A N 1
ATOM 1078 C CA . SER A 1 140 ? 0.537 5.75 -26.328 1 91.12 140 SER A CA 1
ATOM 1079 C C . SER A 1 140 ? -0.746 5.238 -25.688 1 91.12 140 SER A C 1
ATOM 1081 O O . SER A 1 140 ? -1.749 5.949 -25.625 1 91.12 140 SER A O 1
ATOM 1083 N N . ALA A 1 141 ? -0.701 4.059 -25.25 1 90.44 141 ALA A N 1
ATOM 1084 C CA . ALA A 1 141 ? -1.861 3.492 -24.562 1 90.44 141 ALA A CA 1
ATOM 1085 C C . ALA A 1 141 ? -2.203 4.293 -23.312 1 90.44 141 ALA A C 1
ATOM 1087 O O . ALA A 1 141 ? -3.375 4.562 -23.047 1 90.44 141 ALA A O 1
ATOM 1088 N N . ALA A 1 142 ? -1.2 4.629 -22.609 1 91.31 142 ALA A N 1
ATOM 1089 C CA . ALA A 1 142 ? -1.39 5.418 -21.391 1 91.31 142 ALA A CA 1
ATOM 1090 C C . ALA A 1 142 ? -1.97 6.793 -21.719 1 91.31 142 ALA A C 1
ATOM 1092 O O . ALA A 1 142 ? -2.881 7.262 -21.031 1 91.31 142 ALA A O 1
ATOM 1093 N N . LYS A 1 143 ? -1.453 7.398 -22.719 1 92.94 143 LYS A N 1
ATOM 1094 C CA . LYS A 1 143 ? -1.965 8.695 -23.141 1 92.94 143 LYS A CA 1
ATOM 1095 C C . LYS A 1 143 ? -3.426 8.602 -23.562 1 92.94 143 LYS A C 1
ATOM 1097 O O . LYS A 1 143 ? -4.234 9.469 -23.234 1 92.94 143 LYS A O 1
ATOM 1102 N N . GLY A 1 144 ? -3.693 7.578 -24.328 1 92 144 GLY A N 1
ATOM 1103 C CA . GLY A 1 144 ? -5.074 7.363 -24.734 1 92 144 GLY A CA 1
ATOM 1104 C C . GLY A 1 144 ? -6.02 7.199 -23.562 1 92 144 GLY A C 1
ATOM 1105 O O . GLY A 1 144 ? -7.141 7.715 -23.578 1 92 144 GLY A O 1
ATOM 1106 N N . ALA A 1 145 ? -5.594 6.531 -22.578 1 90.88 145 ALA A N 1
ATOM 1107 C CA . ALA A 1 145 ? -6.41 6.328 -21.375 1 90.88 145 ALA A CA 1
ATOM 1108 C C . ALA A 1 145 ? -6.66 7.648 -20.656 1 90.88 145 ALA A C 1
ATOM 1110 O O . ALA A 1 145 ? -7.727 7.848 -20.062 1 90.88 145 ALA A O 1
ATOM 1111 N N . LEU A 1 146 ? -5.629 8.461 -20.625 1 90.5 146 LEU A N 1
ATOM 1112 C CA . LEU A 1 146 ? -5.805 9.789 -20.031 1 90.5 146 LEU A CA 1
ATOM 1113 C C . LEU A 1 146 ? -6.91 10.562 -20.75 1 90.5 146 LEU A C 1
ATOM 1115 O O . LEU A 1 146 ? -7.711 11.234 -20.094 1 90.5 146 LEU A O 1
ATOM 1119 N N . ASP A 1 147 ? -6.961 10.453 -22.016 1 90 147 ASP A N 1
ATOM 1120 C CA . ASP A 1 147 ? -7.977 11.141 -22.812 1 90 147 ASP A CA 1
ATOM 1121 C C . ASP A 1 147 ? -9.367 10.555 -22.547 1 90 147 ASP A C 1
ATOM 1123 O O . ASP A 1 147 ? -10.336 11.297 -22.375 1 90 147 ASP A O 1
ATOM 1127 N N . ASP A 1 148 ? -9.438 9.273 -22.5 1 87.31 148 ASP A N 1
ATOM 1128 C CA . ASP A 1 148 ? -10.727 8.586 -22.469 1 87.31 148 ASP A CA 1
ATOM 1129 C C . ASP A 1 148 ? -11.281 8.539 -21.047 1 87.31 148 ASP A C 1
ATOM 1131 O O . ASP A 1 148 ? -12.492 8.57 -20.844 1 87.31 148 ASP A O 1
ATOM 1135 N N . PHE A 1 149 ? -10.336 8.469 -20.031 1 86.31 149 PHE A N 1
ATOM 1136 C CA . PHE A 1 149 ? -10.805 8.109 -18.703 1 86.31 149 PHE A CA 1
ATOM 1137 C C . PHE A 1 149 ? -10.328 9.125 -17.672 1 86.31 149 PHE A C 1
ATOM 1139 O O . PHE A 1 149 ? -10.758 9.086 -16.516 1 86.31 149 PHE A O 1
ATOM 1146 N N . GLY A 1 150 ? -9.406 10.023 -18.031 1 84.56 150 GLY A N 1
ATOM 1147 C CA . GLY A 1 150 ? -8.898 11.008 -17.078 1 84.56 150 GLY A CA 1
ATOM 1148 C C . GLY A 1 150 ? -7.676 10.516 -16.328 1 84.56 150 GLY A C 1
ATOM 1149 O O . GLY A 1 150 ? -7.168 9.43 -16.594 1 84.56 150 GLY A O 1
ATOM 1150 N N . ALA A 1 151 ? -7.227 11.344 -15.367 1 83.62 151 ALA A N 1
ATOM 1151 C CA . ALA A 1 151 ? -5.965 11.086 -14.672 1 83.62 151 ALA A CA 1
ATOM 1152 C C . ALA A 1 151 ? -6.18 10.203 -13.445 1 83.62 151 ALA A C 1
ATOM 1154 O O . ALA A 1 151 ? -5.227 9.625 -12.914 1 83.62 151 ALA A O 1
ATOM 1155 N N . GLY A 1 152 ? -7.375 10.102 -13.016 1 82.06 152 GLY A N 1
ATOM 1156 C CA . GLY A 1 152 ? -7.695 9.336 -11.82 1 82.06 152 GLY A CA 1
ATOM 1157 C C . GLY A 1 152 ? -9.18 9.344 -11.492 1 82.06 152 GLY A C 1
ATOM 1158 O O . GLY A 1 152 ? -9.953 10.07 -12.117 1 82.06 152 GLY A O 1
ATOM 1159 N N . LEU A 1 153 ? -9.508 8.508 -10.445 1 75.88 153 LEU A N 1
ATOM 1160 C CA . LEU A 1 153 ? -10.93 8.344 -10.164 1 75.88 153 LEU A CA 1
ATOM 1161 C C . LEU A 1 153 ? -11.273 8.883 -8.781 1 75.88 153 LEU A C 1
ATOM 1163 O O . LEU A 1 153 ? -12.445 9.055 -8.445 1 75.88 153 LEU A O 1
ATOM 1167 N N . SER A 1 154 ? -10.234 9.133 -7.965 1 75.5 154 SER A N 1
ATOM 1168 C CA . SER A 1 154 ? -10.414 9.672 -6.621 1 75.5 154 SER A CA 1
ATOM 1169 C C . SER A 1 154 ? -11.453 8.883 -5.836 1 75.5 154 SER A C 1
ATOM 1171 O O . SER A 1 154 ? -12.312 9.461 -5.18 1 75.5 154 SER A O 1
ATOM 1173 N N . SER A 1 155 ? -11.406 7.598 -6.004 1 78.38 155 SER A N 1
ATOM 1174 C CA . SER A 1 155 ? -12.375 6.707 -5.371 1 78.38 155 SER A CA 1
ATOM 1175 C C . SER A 1 155 ? -11.844 5.281 -5.281 1 78.38 155 SER A C 1
ATOM 1177 O O . SER A 1 155 ? -10.922 4.914 -6.008 1 78.38 155 SER A O 1
ATOM 1179 N N . VAL A 1 156 ? -12.5 4.699 -4.328 1 82 156 VAL A N 1
ATOM 1180 C CA . VAL A 1 156 ? -12.227 3.27 -4.23 1 82 156 VAL A CA 1
ATOM 1181 C C . VAL A 1 156 ? -13.008 2.521 -5.309 1 82 156 VAL A C 1
ATOM 1183 O O . VAL A 1 156 ? -13.945 3.066 -5.895 1 82 156 VAL A O 1
ATOM 1186 N N . ARG A 1 157 ? -12.695 1.277 -5.523 1 84.75 157 ARG A N 1
ATOM 1187 C CA . ARG A 1 157 ? -13.203 0.467 -6.625 1 84.75 157 ARG A CA 1
ATOM 1188 C C . ARG A 1 157 ? -14.711 0.281 -6.52 1 84.75 157 ARG A C 1
ATOM 1190 O O . ARG A 1 157 ? -15.422 0.332 -7.527 1 84.75 157 ARG A O 1
ATOM 1197 N N . PHE A 1 158 ? -15.289 0.04 -5.352 1 80.25 158 PHE A N 1
ATOM 1198 C CA . PHE A 1 158 ? -16.672 -0.39 -5.25 1 80.25 158 PHE A CA 1
ATOM 1199 C C . PHE A 1 158 ? -17.609 0.812 -5.145 1 80.25 158 PHE A C 1
ATOM 1201 O O . PHE A 1 158 ? -18.828 0.659 -5.16 1 80.25 158 PHE A O 1
ATOM 1208 N N . ILE A 1 159 ? -17.109 1.968 -5.066 1 78.69 159 ILE A N 1
ATOM 1209 C CA . ILE A 1 159 ? -17.953 3.154 -5.082 1 78.69 159 ILE A CA 1
ATOM 1210 C C . ILE A 1 159 ? -18 3.746 -6.492 1 78.69 159 ILE A C 1
ATOM 1212 O O . ILE A 1 159 ? -18.984 3.576 -7.219 1 78.69 159 ILE A O 1
ATOM 1216 N N . CYS A 1 160 ? -17.016 4.359 -6.973 1 76.62 160 CYS A N 1
ATOM 1217 C CA . CYS A 1 160 ? -16.922 4.941 -8.305 1 76.62 160 CYS A CA 1
ATOM 1218 C C . CYS A 1 160 ? -15.508 4.836 -8.859 1 76.62 160 CYS A C 1
ATOM 1220 O O . CYS A 1 160 ? -15.055 5.719 -9.586 1 76.62 160 CYS A O 1
ATOM 1222 N N . GLY A 1 161 ? -14.922 3.814 -8.484 1 83.56 161 GLY A N 1
ATOM 1223 C CA . GLY A 1 161 ? -13.523 3.719 -8.867 1 83.56 161 GLY A CA 1
ATOM 1224 C C . GLY A 1 161 ? -13.258 2.617 -9.875 1 83.56 161 GLY A C 1
ATOM 1225 O O . GLY A 1 161 ? -12.102 2.271 -10.133 1 83.56 161 GLY A O 1
ATOM 1226 N N . THR A 1 162 ? -14.289 2.018 -10.406 1 87.62 162 THR A N 1
ATOM 1227 C CA . THR A 1 162 ? -14.102 0.95 -11.383 1 87.62 162 THR A CA 1
ATOM 1228 C C . THR A 1 162 ? -14.508 1.415 -12.781 1 87.62 162 THR A C 1
ATOM 1230 O O . THR A 1 162 ? -15.648 1.837 -12.992 1 87.62 162 THR A O 1
ATOM 1233 N N . GLN A 1 163 ? -13.609 1.407 -13.633 1 87.31 163 GLN A N 1
ATOM 1234 C CA . GLN A 1 163 ? -13.867 1.637 -15.055 1 87.31 163 GLN A CA 1
ATOM 1235 C C . GLN A 1 163 ? -13.68 0.354 -15.859 1 87.31 163 GLN A C 1
ATOM 1237 O O . GLN A 1 163 ? -13.141 -0.631 -15.359 1 87.31 163 GLN A O 1
ATOM 1242 N N . THR A 1 164 ? -14.102 0.304 -17.094 1 89.75 164 THR A N 1
ATOM 1243 C CA . THR A 1 164 ? -14.047 -0.886 -17.938 1 89.75 164 THR A CA 1
ATOM 1244 C C . THR A 1 164 ? -12.617 -1.409 -18.047 1 89.75 164 THR A C 1
ATOM 1246 O O . THR A 1 164 ? -12.391 -2.621 -18.047 1 89.75 164 THR A O 1
ATOM 1249 N N . ILE A 1 165 ? -11.664 -0.488 -18.094 1 90.56 165 ILE A N 1
ATOM 1250 C CA . ILE A 1 165 ? -10.281 -0.892 -18.328 1 90.56 165 ILE A CA 1
ATOM 1251 C C . ILE A 1 165 ? -9.758 -1.669 -17.125 1 90.56 165 ILE A C 1
ATOM 1253 O O . ILE A 1 165 ? -8.883 -2.521 -17.266 1 90.56 165 ILE A O 1
ATOM 1257 N N . HIS A 1 166 ? -10.25 -1.361 -15.93 1 93 166 HIS A N 1
ATOM 1258 C CA . HIS A 1 166 ? -9.867 -2.131 -14.75 1 93 166 HIS A CA 1
ATOM 1259 C C . HIS A 1 166 ? -10.281 -3.592 -14.891 1 93 166 HIS A C 1
ATOM 1261 O O . HIS A 1 166 ? -9.477 -4.496 -14.664 1 93 166 HIS A O 1
ATOM 1267 N N . LYS A 1 167 ? -11.508 -3.799 -15.297 1 93.62 167 LYS A N 1
ATOM 1268 C CA . LYS A 1 167 ? -12.031 -5.152 -15.453 1 93.62 167 LYS A CA 1
ATOM 1269 C C . LYS A 1 167 ? -11.344 -5.875 -16.609 1 93.62 167 LYS A C 1
ATOM 1271 O O . LYS A 1 167 ? -11.094 -7.078 -16.531 1 93.62 167 LYS A O 1
ATOM 1276 N N . GLU A 1 168 ? -11.109 -5.145 -17.641 1 92.12 168 GLU A N 1
ATOM 1277 C CA . GLU A 1 168 ? -10.406 -5.727 -18.781 1 92.12 168 GLU A CA 1
ATOM 1278 C C . GLU A 1 168 ? -9.023 -6.223 -18.375 1 92.12 168 GLU A C 1
ATOM 1280 O O . GLU A 1 168 ? -8.617 -7.324 -18.75 1 92.12 168 GLU A O 1
ATOM 1285 N N . LEU A 1 169 ? -8.328 -5.406 -17.609 1 93.94 169 LEU A N 1
ATOM 1286 C CA . LEU A 1 169 ? -7.004 -5.809 -17.156 1 93.94 169 LEU A CA 1
ATOM 1287 C C . LEU A 1 169 ? -7.082 -7.02 -16.234 1 93.94 169 LEU A C 1
ATOM 1289 O O . LEU A 1 169 ? -6.273 -7.941 -16.344 1 93.94 169 LEU A O 1
ATOM 1293 N N . GLU A 1 170 ? -8.047 -7.012 -15.344 1 95.75 170 GLU A N 1
ATOM 1294 C CA . GLU A 1 170 ? -8.25 -8.164 -14.469 1 95.75 170 GLU A CA 1
ATOM 1295 C C . GLU A 1 170 ? -8.508 -9.43 -15.289 1 95.75 170 GLU A C 1
ATOM 1297 O O . GLU A 1 170 ? -7.969 -10.5 -14.977 1 95.75 170 GLU A O 1
ATOM 1302 N N . GLY A 1 171 ? -9.305 -9.32 -16.328 1 95.31 171 GLY A N 1
ATOM 1303 C CA . GLY A 1 171 ? -9.555 -10.438 -17.219 1 95.31 171 GLY A CA 1
ATOM 1304 C C . GLY A 1 171 ? -8.305 -10.93 -17.922 1 95.31 171 GLY A C 1
ATOM 1305 O O . GLY A 1 171 ? -8.07 -12.141 -18.016 1 95.31 171 GLY A O 1
ATOM 1306 N N . LYS A 1 172 ? -7.52 -10.055 -18.422 1 92.69 172 LYS A N 1
ATOM 1307 C CA . LYS A 1 172 ? -6.273 -10.406 -19.094 1 92.69 172 LYS A CA 1
ATOM 1308 C C . LYS A 1 172 ? -5.32 -11.125 -18.141 1 92.69 172 LYS A C 1
ATOM 1310 O O . LYS A 1 172 ? -4.684 -12.109 -18.516 1 92.69 172 LYS A O 1
ATOM 1315 N N . ILE A 1 173 ? -5.238 -10.625 -16.922 1 93.69 173 ILE A N 1
ATOM 1316 C CA . ILE A 1 173 ? -4.348 -11.195 -15.922 1 93.69 173 ILE A CA 1
ATOM 1317 C C . ILE A 1 173 ? -4.797 -12.617 -15.586 1 93.69 173 ILE A C 1
ATOM 1319 O O . ILE A 1 173 ? -3.977 -13.531 -15.523 1 93.69 173 ILE A O 1
ATOM 1323 N N . SER A 1 174 ? -6.09 -12.773 -15.344 1 95.31 174 SER A N 1
ATOM 1324 C CA . SER A 1 174 ? -6.602 -14.102 -15.008 1 95.31 174 SER A CA 1
ATOM 1325 C C . SER A 1 174 ? -6.344 -15.094 -16.125 1 95.31 174 SER A C 1
ATOM 1327 O O . SER A 1 174 ? -5.953 -16.234 -15.875 1 95.31 174 SER A O 1
ATOM 1329 N N . LYS A 1 175 ? -6.539 -14.672 -17.359 1 92.75 175 LYS A N 1
ATOM 1330 C CA . LYS A 1 175 ? -6.273 -15.531 -18.5 1 92.75 175 LYS A CA 1
ATOM 1331 C C . LYS A 1 175 ? -4.789 -15.875 -18.609 1 92.75 175 LYS A C 1
ATOM 1333 O O . LYS A 1 175 ? -4.422 -17.031 -18.844 1 92.75 175 LYS A O 1
ATOM 1338 N N . PHE A 1 176 ? -3.963 -14.945 -18.422 1 89.94 176 PHE A N 1
ATOM 1339 C CA . PHE A 1 176 ? -2.518 -15.117 -18.516 1 89.94 176 PHE A CA 1
ATOM 1340 C C . PHE A 1 176 ? -2.039 -16.156 -17.516 1 89.94 176 PHE A C 1
ATOM 1342 O O . PHE A 1 176 ? -1.214 -17.016 -17.844 1 89.94 176 PHE A O 1
ATOM 1349 N N . HIS A 1 177 ? -2.592 -16.078 -16.297 1 92 177 HIS A N 1
ATOM 1350 C CA . HIS A 1 177 ? -2.178 -16.984 -15.234 1 92 177 HIS A CA 1
ATOM 1351 C C . HIS A 1 177 ? -3.012 -18.266 -15.242 1 92 177 HIS A C 1
ATOM 1353 O O . HIS A 1 177 ? -2.805 -19.141 -14.414 1 92 177 HIS A O 1
ATOM 1359 N N . GLU A 1 178 ? -3.992 -18.312 -16.172 1 91.44 178 GLU A N 1
ATOM 1360 C CA . GLU A 1 178 ? -4.906 -19.438 -16.266 1 91.44 178 GLU A CA 1
ATOM 1361 C C . GLU A 1 178 ? -5.586 -19.734 -14.93 1 91.44 178 GLU A C 1
ATOM 1363 O O . GLU A 1 178 ? -5.566 -20.859 -14.453 1 91.44 178 GLU A O 1
ATOM 1368 N N . ARG A 1 179 ? -6.117 -18.688 -14.367 1 94.12 179 ARG A N 1
ATOM 1369 C CA . ARG A 1 179 ? -6.918 -18.75 -13.148 1 94.12 179 ARG A CA 1
ATOM 1370 C C . ARG A 1 179 ? -8.312 -18.172 -13.383 1 94.12 179 ARG A C 1
ATOM 1372 O O . ARG A 1 179 ? -8.586 -17.594 -14.438 1 94.12 179 ARG A O 1
ATOM 1379 N N . GLU A 1 180 ? -9.18 -18.328 -12.398 1 95.69 180 GLU A N 1
ATOM 1380 C CA . GLU A 1 180 ? -10.586 -18 -12.594 1 95.69 180 GLU A CA 1
ATOM 1381 C C . GLU A 1 180 ? -10.812 -16.5 -12.562 1 95.69 180 GLU A C 1
ATOM 1383 O O . GLU A 1 180 ? -11.648 -15.969 -13.305 1 95.69 180 GLU A O 1
ATOM 1388 N N . ASP A 1 181 ? -10.102 -15.75 -11.711 1 97 181 ASP A N 1
ATOM 1389 C CA . ASP A 1 181 ? -10.336 -14.32 -11.562 1 97 181 ASP A CA 1
ATOM 1390 C C . ASP A 1 181 ? -9.117 -13.617 -10.961 1 97 181 ASP A C 1
ATOM 1392 O O . ASP A 1 181 ? -8.195 -14.281 -10.484 1 97 181 ASP A O 1
ATOM 1396 N N . ALA A 1 182 ? -9.102 -12.273 -11.102 1 97.75 182 ALA A N 1
ATOM 1397 C CA . ALA A 1 182 ? -8 -11.453 -10.602 1 97.75 182 ALA A CA 1
ATOM 1398 C C . ALA A 1 182 ? -8.516 -10.148 -10 1 97.75 182 ALA A C 1
ATOM 1400 O O . ALA A 1 182 ? -9.594 -9.672 -10.375 1 97.75 182 ALA A O 1
ATOM 1401 N N . ILE A 1 183 ? -7.785 -9.594 -9.07 1 97.38 183 ILE A N 1
ATOM 1402 C CA . ILE A 1 183 ? -8.094 -8.32 -8.438 1 97.38 183 ILE A CA 1
ATOM 1403 C C . ILE A 1 183 ? -6.855 -7.43 -8.422 1 97.38 183 ILE A C 1
ATOM 1405 O O . ILE A 1 183 ? -5.746 -7.906 -8.172 1 97.38 183 ILE A O 1
ATOM 1409 N N . LEU A 1 184 ? -7.059 -6.145 -8.68 1 95.94 184 LEU A N 1
ATOM 1410 C CA . LEU A 1 184 ? -5.961 -5.191 -8.812 1 95.94 184 LEU A CA 1
ATOM 1411 C C . LEU A 1 184 ? -5.746 -4.434 -7.508 1 95.94 184 LEU A C 1
ATOM 1413 O O . LEU A 1 184 ? -6.699 -4.152 -6.777 1 95.94 184 LEU A O 1
ATOM 1417 N N . TYR A 1 185 ? -4.508 -4.117 -7.223 1 95.38 185 TYR A N 1
ATOM 1418 C CA . TYR A 1 185 ? -4.066 -3.281 -6.109 1 95.38 185 TYR A CA 1
ATOM 1419 C C . TYR A 1 185 ? -3.096 -2.207 -6.586 1 95.38 185 TYR A C 1
ATOM 1421 O O . TYR A 1 185 ? -2.566 -2.287 -7.695 1 95.38 185 TYR A O 1
ATOM 1429 N N . ALA A 1 186 ? -2.863 -1.197 -5.734 1 91.81 186 ALA A N 1
ATOM 1430 C CA . ALA A 1 186 ? -1.907 -0.143 -6.059 1 91.81 186 ALA A CA 1
ATOM 1431 C C . ALA A 1 186 ? -0.497 -0.708 -6.207 1 91.81 186 ALA A C 1
ATOM 1433 O O . ALA A 1 186 ? 0.315 -0.178 -6.969 1 91.81 186 ALA A O 1
ATOM 1434 N N . SER A 1 187 ? -0.21 -1.71 -5.5 1 92.44 187 SER A N 1
ATOM 1435 C CA . SER A 1 187 ? 1.07 -2.408 -5.543 1 92.44 187 SER A CA 1
ATOM 1436 C C . SER A 1 187 ? 0.931 -3.852 -5.07 1 92.44 187 SER A C 1
ATOM 1438 O O . SER A 1 187 ? -0.102 -4.23 -4.512 1 92.44 187 SER A O 1
ATOM 1440 N N . CYS A 1 188 ? 1.979 -4.633 -5.387 1 93.94 188 CYS A N 1
ATOM 1441 C CA . CYS A 1 188 ? 1.969 -5.973 -4.812 1 93.94 188 CYS A CA 1
ATOM 1442 C C . CYS A 1 188 ? 2.16 -5.922 -3.303 1 93.94 188 CYS A C 1
ATOM 1444 O O . CYS A 1 188 ? 1.692 -6.805 -2.584 1 93.94 188 CYS A O 1
ATOM 1446 N N . PHE A 1 189 ? 2.805 -4.914 -2.809 1 94.12 189 PHE A N 1
ATOM 1447 C CA . PHE A 1 189 ? 2.898 -4.707 -1.368 1 94.12 189 PHE A CA 1
ATOM 1448 C C . PHE A 1 189 ? 1.513 -4.664 -0.736 1 94.12 189 PHE A C 1
ATOM 1450 O O . PHE A 1 189 ? 1.274 -5.297 0.295 1 94.12 189 PHE A O 1
ATOM 1457 N N . ASP A 1 190 ? 0.631 -3.98 -1.422 1 95.81 190 ASP A N 1
ATOM 1458 C CA . ASP A 1 190 ? -0.749 -3.879 -0.957 1 95.81 190 ASP A CA 1
ATOM 1459 C C . ASP A 1 190 ? -1.475 -5.215 -1.096 1 95.81 190 ASP A C 1
ATOM 1461 O O . ASP A 1 190 ? -2.281 -5.582 -0.238 1 95.81 190 ASP A O 1
ATOM 1465 N N . ALA A 1 191 ? -1.226 -5.879 -2.213 1 97.19 191 ALA A N 1
ATOM 1466 C CA . ALA A 1 191 ? -1.843 -7.191 -2.4 1 97.19 191 ALA A CA 1
ATOM 1467 C C . ALA A 1 191 ? -1.472 -8.141 -1.265 1 97.19 191 ALA A C 1
ATOM 1469 O O . ALA A 1 191 ? -2.338 -8.82 -0.705 1 97.19 191 ALA A O 1
ATOM 1470 N N . ASN A 1 192 ? -0.197 -8.156 -0.889 1 97.56 192 ASN A N 1
ATOM 1471 C CA . ASN A 1 192 ? 0.287 -9.008 0.193 1 97.56 192 ASN A CA 1
ATOM 1472 C C . ASN A 1 192 ? -0.246 -8.547 1.548 1 97.56 192 ASN A C 1
ATOM 1474 O O . ASN A 1 192 ? -0.499 -9.367 2.43 1 97.56 192 ASN A O 1
ATOM 1478 N N . ALA A 1 193 ? -0.422 -7.273 1.673 1 95.31 193 ALA A N 1
ATOM 1479 C CA . ALA A 1 193 ? -0.967 -6.746 2.922 1 95.31 193 ALA A CA 1
ATOM 1480 C C . ALA A 1 193 ? -2.426 -7.16 3.102 1 95.31 193 ALA A C 1
ATOM 1482 O O . ALA A 1 193 ? -2.918 -7.254 4.227 1 95.31 193 ALA A O 1
ATOM 1483 N N . GLY A 1 194 ? -3.088 -7.453 2.088 1 95.69 194 GLY A N 1
ATOM 1484 C CA . GLY A 1 194 ? -4.531 -7.621 2.166 1 95.69 194 GLY A CA 1
ATOM 1485 C C . GLY A 1 194 ? -4.969 -9.07 2.08 1 95.69 194 GLY A C 1
ATOM 1486 O O . GLY A 1 194 ? -6.113 -9.398 2.396 1 95.69 194 GLY A O 1
ATOM 1487 N N . ILE A 1 195 ? -4.156 -9.984 1.722 1 97.88 195 ILE A N 1
ATOM 1488 C CA . ILE A 1 195 ? -4.594 -11.312 1.321 1 97.88 195 ILE A CA 1
ATOM 1489 C C . ILE A 1 195 ? -4.66 -12.227 2.545 1 97.88 195 ILE A C 1
ATOM 1491 O O . ILE A 1 195 ? -5.602 -13.008 2.695 1 97.88 195 ILE A O 1
ATOM 1495 N N . PHE A 1 196 ? -3.779 -12.164 3.506 1 98 196 PHE A N 1
ATOM 1496 C CA . PHE A 1 196 ? -3.598 -13.203 4.508 1 98 196 PHE A CA 1
ATOM 1497 C C . PHE A 1 196 ? -4.711 -13.156 5.547 1 98 196 PHE A C 1
ATOM 1499 O O . PHE A 1 196 ? -5.246 -14.195 5.938 1 98 196 PHE A O 1
ATOM 1506 N N . GLU A 1 197 ? -5.062 -11.961 5.938 1 94.94 197 GLU A N 1
ATOM 1507 C CA . GLU A 1 197 ? -6.133 -11.836 6.926 1 94.94 197 GLU A CA 1
ATOM 1508 C C . GLU A 1 197 ? -7.461 -12.328 6.363 1 94.94 197 GLU A C 1
ATOM 1510 O O . GLU A 1 197 ? -8.312 -12.812 7.109 1 94.94 197 GLU A O 1
ATOM 1515 N N . VAL A 1 198 ? -7.633 -12.234 5.074 1 95.56 198 VAL A N 1
ATOM 1516 C CA . VAL A 1 198 ? -8.883 -12.633 4.438 1 95.56 198 VAL A CA 1
ATOM 1517 C C . VAL A 1 198 ? -8.938 -14.156 4.332 1 95.56 198 VAL A C 1
ATOM 1519 O O . VAL A 1 198 ? -9.969 -14.766 4.617 1 95.56 198 VAL A O 1
ATOM 1522 N N . ILE A 1 199 ? -7.832 -14.805 4.012 1 96.69 199 ILE A N 1
ATOM 1523 C CA . ILE A 1 199 ? -7.773 -16.25 3.811 1 96.69 199 ILE A CA 1
ATOM 1524 C C . ILE A 1 199 ? -7.676 -16.953 5.16 1 96.69 199 ILE A C 1
ATOM 1526 O O . ILE A 1 199 ? -8.344 -17.969 5.387 1 96.69 199 ILE A O 1
ATOM 1530 N N . CYS A 1 200 ? -6.809 -16.484 6.02 1 96.5 200 CYS A N 1
ATOM 1531 C CA . CYS A 1 200 ? -6.617 -17 7.367 1 96.5 200 CYS A CA 1
ATOM 1532 C C . CYS A 1 200 ? -7.219 -16.062 8.406 1 96.5 200 CYS A C 1
ATOM 1534 O O . CYS A 1 200 ? -6.488 -15.43 9.172 1 96.5 200 CYS A O 1
ATOM 1536 N N . SER A 1 201 ? -8.523 -16.094 8.57 1 92.38 201 SER A N 1
ATOM 1537 C CA . SER A 1 201 ? -9.289 -15.055 9.266 1 92.38 201 SER A CA 1
ATOM 1538 C C . SER A 1 201 ? -9.445 -15.383 10.742 1 92.38 201 SER A C 1
ATOM 1540 O O . SER A 1 201 ? -10.141 -14.68 11.469 1 92.38 201 SER A O 1
ATOM 1542 N N . SER A 1 202 ? -8.812 -16.438 11.211 1 93.12 202 SER A N 1
ATOM 1543 C CA . SER A 1 202 ? -9.039 -16.906 12.578 1 93.12 202 SER A CA 1
ATOM 1544 C C . SER A 1 202 ? -7.727 -17.328 13.234 1 93.12 202 SER A C 1
ATOM 1546 O O . SER A 1 202 ? -6.801 -17.781 12.562 1 93.12 202 SER A O 1
ATOM 1548 N N . PRO A 1 203 ? -7.723 -17.203 14.594 1 95.31 203 PRO A N 1
ATOM 1549 C CA . PRO A 1 203 ? -6.57 -17.75 15.305 1 95.31 203 PRO A CA 1
ATOM 1550 C C . PRO A 1 203 ? -6.453 -19.266 15.164 1 95.31 203 PRO A C 1
ATOM 1552 O O . PRO A 1 203 ? -5.43 -19.844 15.539 1 95.31 203 PRO A O 1
ATOM 1555 N N . GLU A 1 204 ? -7.469 -19.891 14.609 1 96.38 204 GLU A N 1
ATOM 1556 C CA . GLU A 1 204 ? -7.449 -21.328 14.391 1 96.38 204 GLU A CA 1
ATOM 1557 C C . GLU A 1 204 ? -6.754 -21.688 13.078 1 96.38 204 GLU A C 1
ATOM 1559 O O . GLU A 1 204 ? -6.559 -22.859 12.766 1 96.38 204 GLU A O 1
ATOM 1564 N N . ASP A 1 205 ? -6.395 -20.656 12.344 1 97.62 205 ASP A N 1
ATOM 1565 C CA . ASP A 1 205 ? -5.664 -20.875 11.102 1 97.62 205 ASP A CA 1
ATOM 1566 C C . ASP A 1 205 ? -4.156 -20.812 11.328 1 97.62 205 ASP A C 1
ATOM 1568 O O . ASP A 1 205 ? -3.703 -20.359 12.383 1 97.62 205 ASP A O 1
ATOM 1572 N N . ALA A 1 206 ? -3.406 -21.297 10.32 1 98.56 206 ALA A N 1
ATOM 1573 C CA . ALA A 1 206 ? -1.947 -21.297 10.406 1 98.56 206 ALA A CA 1
ATOM 1574 C C . ALA A 1 206 ? -1.318 -20.875 9.086 1 98.56 206 ALA A C 1
ATOM 1576 O O . ALA A 1 206 ? -1.782 -21.266 8.016 1 98.56 206 ALA A O 1
ATOM 1577 N N . ILE A 1 207 ? -0.323 -20.062 9.227 1 98.81 207 ILE A N 1
ATOM 1578 C CA . ILE A 1 207 ? 0.472 -19.656 8.07 1 98.81 207 ILE A CA 1
ATOM 1579 C C . ILE A 1 207 ? 1.907 -20.156 8.234 1 98.81 207 ILE A C 1
ATOM 1581 O O . ILE A 1 207 ? 2.535 -19.922 9.266 1 98.81 207 ILE A O 1
ATOM 1585 N N . LEU A 1 208 ? 2.408 -20.906 7.27 1 98.88 208 LEU A N 1
ATOM 1586 C CA . LEU A 1 208 ? 3.785 -21.391 7.227 1 98.88 208 LEU A CA 1
ATOM 1587 C C . LEU A 1 208 ? 4.598 -20.609 6.188 1 98.88 208 LEU A C 1
ATOM 1589 O O . LEU A 1 208 ? 4.398 -20.797 4.984 1 98.88 208 LEU A O 1
ATOM 1593 N N . SER A 1 209 ? 5.469 -19.797 6.66 1 98.75 209 SER A N 1
ATOM 1594 C CA . SER A 1 209 ? 6.16 -18.828 5.816 1 98.75 209 SER A CA 1
ATOM 1595 C C . SER A 1 209 ? 7.656 -19.109 5.758 1 98.75 209 SER A C 1
ATOM 1597 O O . SER A 1 209 ? 8.289 -19.359 6.789 1 98.75 209 SER A O 1
ATOM 1599 N N . ASP A 1 210 ? 8.227 -19.062 4.516 1 98.5 210 ASP A N 1
ATOM 1600 C CA . ASP A 1 210 ? 9.68 -19.109 4.367 1 98.5 210 ASP A CA 1
ATOM 1601 C C . ASP A 1 210 ? 10.344 -17.922 5.086 1 98.5 210 ASP A C 1
ATOM 1603 O O . ASP A 1 210 ? 9.859 -16.797 5.016 1 98.5 210 ASP A O 1
ATOM 1607 N N . GLU A 1 211 ? 11.406 -18.141 5.664 1 96.94 211 GLU A N 1
ATOM 1608 C CA . GLU A 1 211 ? 12.031 -17.125 6.508 1 96.94 211 GLU A CA 1
ATOM 1609 C C . GLU A 1 211 ? 12.57 -15.969 5.668 1 96.94 211 GLU A C 1
ATOM 1611 O O . GLU A 1 211 ? 12.758 -14.859 6.172 1 96.94 211 GLU A O 1
ATOM 1616 N N . LEU A 1 212 ? 12.789 -16.188 4.352 1 94.75 212 LEU A N 1
ATOM 1617 C CA . LEU A 1 212 ? 13.383 -15.125 3.533 1 94.75 212 LEU A CA 1
ATOM 1618 C C . LEU A 1 212 ? 12.344 -14.516 2.602 1 94.75 212 LEU A C 1
ATOM 1620 O O . LEU A 1 212 ? 12.695 -13.867 1.614 1 94.75 212 LEU A O 1
ATOM 1624 N N . ASN A 1 213 ? 11.102 -14.773 2.943 1 96.56 213 ASN A N 1
ATOM 1625 C CA . ASN A 1 213 ? 10.047 -14.141 2.16 1 96.56 213 ASN A CA 1
ATOM 1626 C C . ASN A 1 213 ? 10.195 -12.625 2.148 1 96.56 213 ASN A C 1
ATOM 1628 O O . ASN A 1 213 ? 10.719 -12.039 3.094 1 96.56 213 ASN A O 1
ATOM 1632 N N . HIS A 1 214 ? 9.781 -11.992 1.052 1 93.31 214 HIS A N 1
ATOM 1633 C CA . HIS A 1 214 ? 9.805 -10.547 0.875 1 93.31 214 HIS A CA 1
ATOM 1634 C C . HIS A 1 214 ? 9.141 -9.836 2.051 1 93.31 214 HIS A C 1
ATOM 1636 O O . HIS A 1 214 ? 8.195 -10.359 2.643 1 93.31 214 HIS A O 1
ATOM 1642 N N . ALA A 1 215 ? 9.547 -8.609 2.344 1 92.81 215 ALA A N 1
ATOM 1643 C CA . ALA A 1 215 ? 9.086 -7.789 3.459 1 92.81 215 ALA A CA 1
ATOM 1644 C C . ALA A 1 215 ? 7.57 -7.602 3.41 1 92.81 215 ALA A C 1
ATOM 1646 O O . ALA A 1 215 ? 6.906 -7.594 4.449 1 92.81 215 ALA A O 1
ATOM 1647 N N . SER A 1 216 ? 7.008 -7.402 2.219 1 94.56 216 SER A N 1
ATOM 1648 C CA . SER A 1 216 ? 5.57 -7.184 2.096 1 94.56 216 SER A CA 1
ATOM 1649 C C . SER A 1 216 ? 4.785 -8.406 2.555 1 94.56 216 SER A C 1
ATOM 1651 O O . SER A 1 216 ? 3.676 -8.281 3.08 1 94.56 216 SER A O 1
ATOM 1653 N N . ILE A 1 217 ? 5.324 -9.57 2.34 1 97.25 217 ILE A N 1
ATOM 1654 C CA . ILE A 1 217 ? 4.691 -10.797 2.818 1 97.25 217 ILE A CA 1
ATOM 1655 C C . ILE A 1 217 ? 4.734 -10.836 4.344 1 97.25 217 ILE A C 1
ATOM 1657 O O . ILE A 1 217 ? 3.721 -11.102 4.992 1 97.25 217 ILE A O 1
ATOM 1661 N N . ILE A 1 218 ? 5.883 -10.57 4.852 1 95.94 218 ILE A N 1
ATOM 1662 C CA . ILE A 1 218 ? 6.074 -10.578 6.297 1 95.94 218 ILE A CA 1
ATOM 1663 C C . ILE A 1 218 ? 5.094 -9.617 6.957 1 95.94 218 ILE A C 1
ATOM 1665 O O . ILE A 1 218 ? 4.41 -9.977 7.918 1 95.94 218 ILE A O 1
ATOM 1669 N N . ASP A 1 219 ? 5.035 -8.438 6.441 1 94.88 219 ASP A N 1
ATOM 1670 C CA . ASP A 1 219 ? 4.129 -7.441 7.004 1 94.88 219 ASP A CA 1
ATOM 1671 C C . ASP A 1 219 ? 2.676 -7.895 6.891 1 94.88 219 ASP A C 1
ATOM 1673 O O . ASP A 1 219 ? 1.894 -7.727 7.828 1 94.88 219 ASP A O 1
ATOM 1677 N N . GLY A 1 220 ? 2.301 -8.43 5.734 1 96.88 220 GLY A N 1
ATOM 1678 C CA . GLY A 1 220 ? 0.954 -8.953 5.57 1 96.88 220 GLY A CA 1
ATOM 1679 C C . GLY A 1 220 ? 0.607 -10.031 6.582 1 96.88 220 GLY A C 1
ATOM 1680 O O . GLY A 1 220 ? -0.503 -10.055 7.117 1 96.88 220 GLY A O 1
ATOM 1681 N N . ILE A 1 221 ? 1.531 -10.922 6.863 1 97.5 221 ILE A N 1
ATOM 1682 C CA . ILE A 1 221 ? 1.326 -12.008 7.816 1 97.5 221 ILE A CA 1
ATOM 1683 C C . ILE A 1 221 ? 1.195 -11.43 9.227 1 97.5 221 ILE A C 1
ATOM 1685 O O . ILE A 1 221 ? 0.382 -11.906 10.023 1 97.5 221 ILE A O 1
ATOM 1689 N N . ARG A 1 222 ? 1.95 -10.406 9.508 1 95.06 222 ARG A N 1
ATOM 1690 C CA . ARG A 1 222 ? 1.917 -9.781 10.828 1 95.06 222 ARG A CA 1
ATOM 1691 C C . ARG A 1 222 ? 0.546 -9.18 11.117 1 95.06 222 ARG A C 1
ATOM 1693 O O . ARG A 1 222 ? 0.136 -9.086 12.273 1 95.06 222 ARG A O 1
ATOM 1700 N N . LEU A 1 223 ? -0.13 -8.781 10.141 1 94.12 223 LEU A N 1
ATOM 1701 C CA . LEU A 1 223 ? -1.443 -8.172 10.297 1 94.12 223 LEU A CA 1
ATOM 1702 C C . LEU A 1 223 ? -2.516 -9.227 10.531 1 94.12 223 LEU A C 1
ATOM 1704 O O . LEU A 1 223 ? -3.658 -8.898 10.852 1 94.12 223 LEU A O 1
ATOM 1708 N N . CYS A 1 224 ? -2.162 -10.453 10.32 1 93.62 224 CYS A N 1
ATOM 1709 C CA . CYS A 1 224 ? -3.09 -11.578 10.43 1 93.62 224 CYS A CA 1
ATOM 1710 C C . CYS A 1 224 ? -3.064 -12.172 11.836 1 93.62 224 CYS A C 1
ATOM 1712 O O . CYS A 1 224 ? -2.012 -12.211 12.477 1 93.62 224 CYS A O 1
ATOM 1714 N N . LYS A 1 225 ? -4.199 -12.711 12.336 1 93.19 225 LYS A N 1
ATOM 1715 C CA . LYS A 1 225 ? -4.301 -13.273 13.68 1 93.19 225 LYS A CA 1
ATOM 1716 C C . LYS A 1 225 ? -3.939 -14.75 13.68 1 93.19 225 LYS A C 1
ATOM 1718 O O . LYS A 1 225 ? -3.83 -15.367 14.742 1 93.19 225 LYS A O 1
ATOM 1723 N N . ALA A 1 226 ? -3.754 -15.367 12.539 1 96.88 226 ALA A N 1
ATOM 1724 C CA . ALA A 1 226 ? -3.445 -16.797 12.43 1 96.88 226 ALA A CA 1
ATOM 1725 C C . ALA A 1 226 ? -2.154 -17.125 13.164 1 96.88 226 ALA A C 1
ATOM 1727 O O . ALA A 1 226 ? -1.333 -16.25 13.43 1 96.88 226 ALA A O 1
ATOM 1728 N N . LYS A 1 227 ? -2.053 -18.422 13.57 1 97.81 227 LYS A N 1
ATOM 1729 C CA . LYS A 1 227 ? -0.766 -18.906 14.055 1 97.81 227 LYS A CA 1
ATOM 1730 C C . LYS A 1 227 ? 0.308 -18.797 12.977 1 97.81 227 LYS A C 1
ATOM 1732 O O . LYS A 1 227 ? 0.046 -19.078 11.805 1 97.81 227 LYS A O 1
ATOM 1737 N N . LYS A 1 228 ? 1.434 -18.344 13.43 1 98.12 228 LYS A N 1
ATOM 1738 C CA . LYS A 1 228 ? 2.506 -18.109 12.461 1 98.12 228 LYS A CA 1
ATOM 1739 C C . LYS A 1 228 ? 3.666 -19.062 12.68 1 98.12 228 LYS A C 1
ATOM 1741 O O . LYS A 1 228 ? 4.176 -19.188 13.797 1 98.12 228 LYS A O 1
ATOM 1746 N N . TYR A 1 229 ? 4.039 -19.781 11.641 1 98.5 229 TYR A N 1
ATOM 1747 C CA . TYR A 1 229 ? 5.191 -20.688 11.617 1 98.5 229 TYR A CA 1
ATOM 1748 C C . TYR A 1 229 ? 6.215 -20.234 10.586 1 98.5 229 TYR A C 1
ATOM 1750 O O . TYR A 1 229 ? 5.883 -20.047 9.414 1 98.5 229 TYR A O 1
ATOM 1758 N N . ARG A 1 230 ? 7.328 -20 11.023 1 98.31 230 ARG A N 1
ATOM 1759 C CA . ARG A 1 230 ? 8.438 -19.688 10.133 1 98.31 230 ARG A CA 1
ATOM 1760 C C . ARG A 1 230 ? 9.344 -20.891 9.922 1 98.31 230 ARG A C 1
ATOM 1762 O O . ARG A 1 230 ? 9.828 -21.484 10.883 1 98.31 230 ARG A O 1
ATOM 1769 N N . TYR A 1 231 ? 9.531 -21.281 8.672 1 98.62 231 TYR A N 1
ATOM 1770 C CA . TYR A 1 231 ? 10.445 -22.391 8.414 1 98.62 231 TYR A CA 1
ATOM 1771 C C . TYR A 1 231 ? 11.719 -21.891 7.738 1 98.62 231 TYR A C 1
ATOM 1773 O O . TYR A 1 231 ? 11.711 -20.859 7.07 1 98.62 231 TYR A O 1
ATOM 1781 N N . SER A 1 232 ? 12.766 -22.625 7.906 1 98.12 232 SER A N 1
ATOM 1782 C CA . SER A 1 232 ? 14.078 -22.266 7.371 1 98.12 232 SER A CA 1
ATOM 1783 C C . SER A 1 232 ? 14.047 -22.172 5.852 1 98.12 232 SER A C 1
ATOM 1785 O O . SER A 1 232 ? 13.352 -22.953 5.191 1 98.12 232 SER A O 1
ATOM 1787 N N . HIS A 1 233 ? 14.836 -21.266 5.332 1 97.06 233 HIS A N 1
ATOM 1788 C CA . HIS A 1 233 ? 14.836 -20.922 3.916 1 97.06 233 HIS A CA 1
ATOM 1789 C C . HIS A 1 233 ? 14.984 -22.156 3.041 1 97.06 233 HIS A C 1
ATOM 1791 O O . HIS A 1 233 ? 15.984 -22.875 3.131 1 97.06 233 HIS A O 1
ATOM 1797 N N . ARG A 1 234 ? 13.953 -22.422 2.254 1 96.62 234 ARG A N 1
ATOM 1798 C CA . ARG A 1 234 ? 13.906 -23.484 1.267 1 96.62 234 ARG A CA 1
ATOM 1799 C C . ARG A 1 234 ? 14.172 -24.844 1.916 1 96.62 234 ARG A C 1
ATOM 1801 O O . ARG A 1 234 ? 14.68 -25.766 1.268 1 96.62 234 ARG A O 1
ATOM 1808 N N . ASP A 1 235 ? 13.867 -24.922 3.172 1 98.25 235 ASP A N 1
ATOM 1809 C CA . ASP A 1 235 ? 14.094 -26.156 3.91 1 98.25 235 ASP A CA 1
ATOM 1810 C C . ASP A 1 235 ? 12.805 -26.984 4.008 1 98.25 235 ASP A C 1
ATOM 1812 O O . ASP A 1 235 ? 11.984 -26.766 4.895 1 98.25 235 ASP A O 1
ATOM 1816 N N . MET A 1 236 ? 12.773 -27.984 3.174 1 98.5 236 MET A N 1
ATOM 1817 C CA . MET A 1 236 ? 11.555 -28.781 3.09 1 98.5 236 MET A CA 1
ATOM 1818 C C . MET A 1 236 ? 11.406 -29.688 4.312 1 98.5 236 MET A C 1
ATOM 1820 O O . MET A 1 236 ? 10.289 -30.016 4.707 1 98.5 236 MET A O 1
ATOM 1824 N N . GLY A 1 237 ? 12.492 -30.109 4.883 1 98.69 237 GLY A N 1
ATOM 1825 C CA . GLY A 1 237 ? 12.406 -30.828 6.141 1 98.69 237 GLY A CA 1
ATOM 1826 C C . GLY A 1 237 ? 11.812 -30 7.266 1 98.69 237 GLY A C 1
ATOM 1827 O O . GLY A 1 237 ? 10.953 -30.484 8.008 1 98.69 237 GLY A O 1
ATOM 1828 N N . ASP A 1 238 ? 12.234 -28.812 7.336 1 98.75 238 ASP A N 1
ATOM 1829 C CA . ASP A 1 238 ? 11.703 -27.922 8.359 1 98.75 238 ASP A CA 1
ATOM 1830 C C . ASP A 1 238 ? 10.242 -27.578 8.07 1 98.75 238 ASP A C 1
ATOM 1832 O O . ASP A 1 238 ? 9.422 -27.516 8.992 1 98.75 238 ASP A O 1
ATOM 1836 N N . LEU A 1 239 ? 9.93 -27.297 6.812 1 98.81 239 LEU A N 1
ATOM 1837 C CA . LEU A 1 239 ? 8.547 -27.062 6.438 1 98.81 239 LEU A CA 1
ATOM 1838 C C . LEU A 1 239 ? 7.652 -28.219 6.863 1 98.81 239 LEU A C 1
ATOM 1840 O O . LEU A 1 239 ? 6.574 -28.016 7.426 1 98.81 239 LEU A O 1
ATOM 1844 N N . GLU A 1 240 ? 8.102 -29.391 6.621 1 98.75 240 GLU A N 1
ATOM 1845 C CA . GLU A 1 240 ? 7.312 -30.547 6.996 1 98.75 240 GLU A CA 1
ATOM 1846 C C . GLU A 1 240 ? 7.105 -30.609 8.508 1 98.75 240 GLU A C 1
ATOM 1848 O O . GLU A 1 240 ? 6.016 -30.938 8.977 1 98.75 240 GLU A O 1
ATOM 1853 N N . THR A 1 241 ? 8.141 -30.375 9.25 1 98.75 241 THR A N 1
ATOM 1854 C CA . THR A 1 241 ? 8.031 -30.344 10.703 1 98.75 241 THR A CA 1
ATOM 1855 C C . THR A 1 241 ? 6.969 -29.359 11.148 1 98.75 241 THR A C 1
ATOM 1857 O O . THR A 1 241 ? 6.141 -29.672 12.008 1 98.75 241 THR A O 1
ATOM 1860 N N . LYS A 1 242 ? 6.969 -28.156 10.578 1 98.75 242 LYS A N 1
ATOM 1861 C CA . LYS A 1 242 ? 5.988 -27.141 10.922 1 98.75 242 LYS A CA 1
ATOM 1862 C C . LYS A 1 242 ? 4.582 -27.562 10.523 1 98.75 242 LYS A C 1
ATOM 1864 O O . LYS A 1 242 ? 3.607 -27.234 11.203 1 98.75 242 LYS A O 1
ATOM 1869 N N . LEU A 1 243 ? 4.477 -28.234 9.398 1 98.56 243 LEU A N 1
ATOM 1870 C CA . LEU A 1 243 ? 3.184 -28.734 8.945 1 98.56 243 LEU A CA 1
ATOM 1871 C C . LEU A 1 243 ? 2.619 -29.75 9.938 1 98.56 243 LEU A C 1
ATOM 1873 O O . LEU A 1 243 ? 1.419 -29.75 10.219 1 98.56 243 LEU A O 1
ATOM 1877 N N . LYS A 1 244 ? 3.463 -30.594 10.453 1 98.31 244 LYS A N 1
ATOM 1878 C CA . LYS A 1 244 ? 3.043 -31.562 11.477 1 98.31 244 LYS A CA 1
ATOM 1879 C C . LYS A 1 244 ? 2.559 -30.844 12.734 1 98.31 244 LYS A C 1
ATOM 1881 O O . LYS A 1 244 ? 1.533 -31.219 13.305 1 98.31 244 LYS A O 1
ATOM 1886 N N . ASP A 1 245 ? 3.248 -29.812 13.102 1 98.25 245 ASP A N 1
ATOM 1887 C CA . ASP A 1 245 ? 2.895 -29.031 14.281 1 98.25 245 ASP A CA 1
ATOM 1888 C C . ASP A 1 245 ? 1.565 -28.312 14.094 1 98.25 245 ASP A C 1
ATOM 1890 O O . ASP A 1 245 ? 0.836 -28.078 15.055 1 98.25 245 ASP A O 1
ATOM 1894 N N . ALA A 1 246 ? 1.226 -28.016 12.82 1 97.75 246 ALA A N 1
ATOM 1895 C CA . ALA A 1 246 ? 0.07 -27.172 12.539 1 97.75 246 ALA A CA 1
ATOM 1896 C C . ALA A 1 246 ? -1.143 -28 12.148 1 97.75 246 ALA A C 1
ATOM 1898 O O . ALA A 1 246 ? -2.15 -27.469 11.672 1 97.75 246 ALA A O 1
ATOM 1899 N N . GLN A 1 247 ? -1.152 -29.281 12.289 1 95.31 247 GLN A N 1
ATOM 1900 C CA . GLN A 1 247 ? -2.191 -30.172 11.789 1 95.31 247 GLN A CA 1
ATOM 1901 C C . GLN A 1 247 ? -3.535 -29.875 12.445 1 95.31 247 GLN A C 1
ATOM 1903 O O . GLN A 1 247 ? -4.59 -30.156 11.867 1 95.31 247 GLN A O 1
ATOM 1908 N N . GLY A 1 248 ? -3.596 -29.281 13.547 1 94.38 248 GLY A N 1
ATOM 1909 C CA . GLY A 1 248 ? -4.832 -28.953 14.234 1 94.38 248 GLY A CA 1
ATOM 1910 C C . GLY A 1 248 ? -5.496 -27.688 13.703 1 94.38 248 GLY A C 1
ATOM 1911 O O . GLY A 1 248 ? -6.648 -27.406 14.023 1 94.38 248 GLY A O 1
ATOM 1912 N N . ALA A 1 249 ? -4.859 -27 12.82 1 96.06 249 ALA A N 1
ATOM 1913 C CA . ALA A 1 249 ? -5.379 -25.75 12.289 1 96.06 249 ALA A CA 1
ATOM 1914 C C . ALA A 1 249 ? -6.504 -26 11.289 1 96.06 249 ALA A C 1
ATOM 1916 O O . ALA A 1 249 ? -6.488 -27 10.562 1 96.06 249 ALA A O 1
ATOM 1917 N N . ARG A 1 250 ? -7.473 -25.094 11.281 1 93.56 250 ARG A N 1
ATOM 1918 C CA . ARG A 1 250 ? -8.586 -25.125 10.344 1 93.56 250 ARG A CA 1
ATOM 1919 C C . ARG A 1 250 ? -8.094 -25 8.906 1 93.56 250 ARG A C 1
ATOM 1921 O O . ARG A 1 250 ? -8.562 -25.703 8.016 1 93.56 250 ARG A O 1
ATOM 1928 N N . THR A 1 251 ? -7.199 -24.078 8.695 1 95.56 251 THR A N 1
ATOM 1929 C CA . THR A 1 251 ? -6.535 -23.812 7.422 1 95.56 251 THR A CA 1
ATOM 1930 C C . THR A 1 251 ? -5.027 -23.703 7.609 1 95.56 251 THR A C 1
ATOM 1932 O O . THR A 1 251 ? -4.559 -23.109 8.578 1 95.56 251 THR A O 1
ATOM 1935 N N . ARG A 1 252 ? -4.309 -24.406 6.785 1 97.88 252 ARG A N 1
ATOM 1936 C CA . ARG A 1 252 ? -2.857 -24.266 6.703 1 97.88 252 ARG A CA 1
ATOM 1937 C C . ARG A 1 252 ? -2.436 -23.672 5.367 1 97.88 252 ARG A C 1
ATOM 1939 O O . ARG A 1 252 ? -2.717 -24.25 4.309 1 97.88 252 ARG A O 1
ATOM 1946 N N . LEU A 1 253 ? -1.802 -22.5 5.41 1 98.56 253 LEU A N 1
ATOM 1947 C CA . LEU A 1 253 ? -1.368 -21.781 4.219 1 98.56 253 LEU A CA 1
ATOM 1948 C C . LEU A 1 253 ? 0.154 -21.734 4.133 1 98.56 253 LEU A C 1
ATOM 1950 O O . LEU A 1 253 ? 0.811 -21.125 4.98 1 98.56 253 LEU A O 1
ATOM 1954 N N . ILE A 1 254 ? 0.707 -22.406 3.148 1 98.81 254 ILE A N 1
ATOM 1955 C CA . ILE A 1 254 ? 2.139 -22.328 2.879 1 98.81 254 ILE A CA 1
ATOM 1956 C C . ILE A 1 254 ? 2.43 -21.125 1.997 1 98.81 254 ILE A C 1
ATOM 1958 O O . ILE A 1 254 ? 1.819 -20.953 0.938 1 98.81 254 ILE A O 1
ATOM 1962 N N . VAL A 1 255 ? 3.363 -20.266 2.463 1 98.81 255 VAL A N 1
ATOM 1963 C CA . VAL A 1 255 ? 3.637 -19 1.788 1 98.81 255 VAL A CA 1
ATOM 1964 C C . VAL A 1 255 ? 5.105 -18.953 1.369 1 98.81 255 VAL A C 1
ATOM 1966 O O . VAL A 1 255 ? 6 -19.156 2.193 1 98.81 255 VAL A O 1
ATOM 1969 N N . THR A 1 256 ? 5.34 -18.625 0.078 1 98.31 256 THR A N 1
ATOM 1970 C CA . THR A 1 256 ? 6.719 -18.516 -0.392 1 98.31 256 THR A CA 1
ATOM 1971 C C . THR A 1 256 ? 6.82 -17.531 -1.55 1 98.31 256 THR A C 1
ATOM 1973 O O . THR A 1 256 ? 5.879 -17.375 -2.33 1 98.31 256 THR A O 1
ATOM 1976 N N . ASP A 1 257 ? 7.965 -16.844 -1.622 1 96.38 257 ASP A N 1
ATOM 1977 C CA . ASP A 1 257 ? 8.352 -16.234 -2.893 1 96.38 257 ASP A CA 1
ATOM 1978 C C . ASP A 1 257 ? 8.656 -17.312 -3.939 1 96.38 257 ASP A C 1
ATOM 1980 O O . ASP A 1 257 ? 9.133 -18.406 -3.602 1 96.38 257 ASP A O 1
ATOM 1984 N N . GLY A 1 258 ? 8.273 -17.031 -5.238 1 94.31 258 GLY A N 1
ATOM 1985 C CA . GLY A 1 258 ? 8.734 -17.906 -6.301 1 94.31 258 GLY A CA 1
ATOM 1986 C C . GLY A 1 258 ? 10.227 -17.828 -6.543 1 94.31 258 GLY A C 1
ATOM 1987 O O . GLY A 1 258 ? 10.93 -18.844 -6.492 1 94.31 258 GLY A O 1
ATOM 1988 N N . VAL A 1 259 ? 10.641 -16.609 -6.867 1 90.06 259 VAL A N 1
ATOM 1989 C CA . VAL A 1 259 ? 12.055 -16.266 -6.957 1 90.06 259 VAL A CA 1
ATOM 1990 C C . VAL A 1 259 ? 12.414 -15.266 -5.867 1 90.06 259 VAL A C 1
ATOM 1992 O O . VAL A 1 259 ? 11.812 -14.195 -5.781 1 90.06 259 VAL A O 1
ATOM 1995 N N . PHE A 1 260 ? 13.398 -15.703 -5.031 1 88 260 PHE A N 1
ATOM 1996 C CA . PHE A 1 260 ? 13.781 -14.852 -3.916 1 88 260 PHE A CA 1
ATOM 1997 C C . PHE A 1 260 ? 14.742 -13.758 -4.375 1 88 260 PHE A C 1
ATOM 1999 O O . PHE A 1 260 ? 15.781 -14.047 -4.961 1 88 260 PHE A O 1
ATOM 2006 N N . SER A 1 261 ? 14.43 -12.523 -4.148 1 75.31 261 SER A N 1
ATOM 2007 C CA . SER A 1 261 ? 15.164 -11.367 -4.656 1 75.31 261 SER A CA 1
ATOM 2008 C C . SER A 1 261 ? 16.547 -11.266 -4.02 1 75.31 261 SER A C 1
ATOM 2010 O O . SER A 1 261 ? 17.484 -10.75 -4.637 1 75.31 261 SER A O 1
ATOM 2012 N N . MET A 1 262 ? 16.609 -11.688 -2.891 1 65.88 262 MET A N 1
ATOM 2013 C CA . MET A 1 262 ? 17.828 -11.484 -2.131 1 65.88 262 MET A CA 1
ATOM 2014 C C . MET A 1 262 ? 18.938 -12.438 -2.605 1 65.88 262 MET A C 1
ATOM 2016 O O . MET A 1 262 ? 20.109 -12.07 -2.637 1 65.88 262 MET A O 1
ATOM 2020 N N . ASP A 1 263 ? 18.531 -13.625 -3 1 65.81 263 ASP A N 1
ATOM 2021 C CA . ASP A 1 263 ? 19.562 -14.594 -3.311 1 65.81 263 ASP A CA 1
ATOM 2022 C C . ASP A 1 263 ? 19.359 -15.203 -4.695 1 65.81 263 ASP A C 1
ATOM 2024 O O . ASP A 1 263 ? 20.203 -15.953 -5.188 1 65.81 263 ASP A O 1
ATOM 2028 N N . GLY A 1 264 ? 18.234 -14.812 -5.246 1 76.88 264 GLY A N 1
ATOM 2029 C CA . GLY A 1 264 ? 18 -15.258 -6.609 1 76.88 264 GLY A CA 1
ATOM 2030 C C . GLY A 1 264 ? 17.578 -16.719 -6.691 1 76.88 264 GLY A C 1
ATOM 2031 O O . GLY A 1 264 ? 17.328 -17.234 -7.785 1 76.88 264 GLY A O 1
ATOM 2032 N N . ASN A 1 265 ? 17.469 -17.359 -5.562 1 84.75 265 ASN A N 1
ATOM 2033 C CA . ASN A 1 265 ? 17.062 -18.75 -5.547 1 84.75 265 ASN A CA 1
ATOM 2034 C C . ASN A 1 265 ? 15.57 -18.906 -5.859 1 84.75 265 ASN A C 1
ATOM 2036 O O . ASN A 1 265 ? 14.781 -17.984 -5.617 1 84.75 265 ASN A O 1
ATOM 2040 N N . VAL A 1 266 ? 15.336 -20.016 -6.48 1 92.56 266 VAL A N 1
ATOM 2041 C CA . VAL A 1 266 ? 13.953 -20.344 -6.82 1 92.56 266 VAL A CA 1
ATOM 2042 C C . VAL A 1 266 ? 13.367 -21.281 -5.762 1 92.56 266 VAL A C 1
ATOM 2044 O O . VAL A 1 266 ? 14.031 -22.219 -5.316 1 92.56 266 VAL A O 1
ATOM 2047 N N . ALA A 1 267 ? 12.203 -21.031 -5.32 1 95.38 267 ALA A N 1
ATOM 2048 C CA . ALA A 1 267 ? 11.516 -21.891 -4.367 1 95.38 267 ALA A CA 1
ATOM 2049 C C . ALA A 1 267 ? 11.352 -23.312 -4.926 1 95.38 267 ALA A C 1
ATOM 2051 O O . ALA A 1 267 ? 11.047 -23.484 -6.109 1 95.38 267 ALA A O 1
ATOM 2052 N N . PRO A 1 268 ? 11.602 -24.359 -4.086 1 97.06 268 PRO A N 1
ATOM 2053 C CA . PRO A 1 268 ? 11.367 -25.734 -4.543 1 97.06 268 PRO A CA 1
ATOM 2054 C C . PRO A 1 268 ? 9.883 -26.078 -4.609 1 97.06 268 PRO A C 1
ATOM 2056 O O . PRO A 1 268 ? 9.414 -26.938 -3.859 1 97.06 268 PRO A O 1
ATOM 2059 N N . LEU A 1 269 ? 9.219 -25.547 -5.613 1 96.88 269 LEU A N 1
ATOM 2060 C CA . LEU A 1 269 ? 7.762 -25.547 -5.707 1 96.88 269 LEU A CA 1
ATOM 2061 C C . LEU A 1 269 ? 7.227 -26.969 -5.816 1 96.88 269 LEU A C 1
ATOM 2063 O O . LEU A 1 269 ? 6.207 -27.297 -5.207 1 96.88 269 LEU A O 1
ATOM 2067 N N . PRO A 1 270 ? 7.879 -27.922 -6.602 1 96.88 270 PRO A N 1
ATOM 2068 C CA . PRO A 1 270 ? 7.371 -29.297 -6.656 1 96.88 270 PRO A CA 1
ATOM 2069 C C . PRO A 1 270 ? 7.312 -29.953 -5.277 1 96.88 270 PRO A C 1
ATOM 2071 O O . PRO A 1 270 ? 6.332 -30.641 -4.957 1 96.88 270 PRO A O 1
ATOM 2074 N N . ASP A 1 271 ? 8.352 -29.719 -4.504 1 98.12 271 ASP A N 1
ATOM 2075 C CA . ASP A 1 271 ? 8.391 -30.281 -3.158 1 98.12 271 ASP A CA 1
ATOM 2076 C C . ASP A 1 271 ? 7.336 -29.641 -2.264 1 98.12 271 ASP A C 1
ATOM 2078 O O . ASP A 1 271 ? 6.707 -30.328 -1.451 1 98.12 271 ASP A O 1
ATOM 2082 N N . ILE A 1 272 ? 7.141 -28.328 -2.377 1 98.31 272 ILE A N 1
ATOM 2083 C CA . ILE A 1 272 ? 6.145 -27.609 -1.594 1 98.31 272 ILE A CA 1
ATOM 2084 C C . ILE A 1 272 ? 4.75 -28.141 -1.924 1 98.31 272 ILE A C 1
ATOM 2086 O O . ILE A 1 272 ? 3.943 -28.391 -1.023 1 98.31 272 ILE A O 1
ATOM 2090 N N . VAL A 1 273 ? 4.488 -28.297 -3.193 1 97.06 273 VAL A N 1
ATOM 2091 C CA . VAL A 1 273 ? 3.191 -28.781 -3.654 1 97.06 273 VAL A CA 1
ATOM 2092 C C . VAL A 1 273 ? 2.951 -30.188 -3.123 1 97.06 273 VAL A C 1
ATOM 2094 O O . VAL A 1 273 ? 1.843 -30.516 -2.693 1 97.06 273 VAL A O 1
ATOM 2097 N N . ALA A 1 274 ? 3.984 -31.016 -3.184 1 97.31 274 ALA A N 1
ATOM 2098 C CA . ALA A 1 274 ? 3.869 -32.375 -2.662 1 97.31 274 ALA A CA 1
ATOM 2099 C C . ALA A 1 274 ? 3.531 -32.375 -1.175 1 97.31 274 ALA A C 1
ATOM 2101 O O . ALA A 1 274 ? 2.664 -33.125 -0.724 1 97.31 274 ALA A O 1
ATOM 2102 N N . LEU A 1 275 ? 4.191 -31.547 -0.419 1 98.12 275 LEU A N 1
ATOM 2103 C CA . LEU A 1 275 ? 3.932 -31.438 1.012 1 98.12 275 LEU A CA 1
ATOM 2104 C C . LEU A 1 275 ? 2.535 -30.875 1.267 1 98.12 275 LEU A C 1
ATOM 2106 O O . LEU A 1 275 ? 1.855 -31.297 2.205 1 98.12 275 LEU A O 1
ATOM 2110 N N . ALA A 1 276 ? 2.135 -29.875 0.47 1 97.5 276 ALA A N 1
ATOM 2111 C CA . ALA A 1 276 ? 0.798 -29.312 0.607 1 97.5 276 ALA A CA 1
ATOM 2112 C C . ALA A 1 276 ? -0.276 -30.375 0.436 1 97.5 276 ALA A C 1
ATOM 2114 O O . ALA A 1 276 ? -1.247 -30.422 1.194 1 97.5 276 ALA A O 1
ATOM 2115 N N . LYS A 1 277 ? -0.092 -31.266 -0.517 1 95.19 277 LYS A N 1
ATOM 2116 C CA . LYS A 1 277 ? -1.024 -32.344 -0.754 1 95.19 277 LYS A CA 1
ATOM 2117 C C . LYS A 1 277 ? -1.016 -33.344 0.408 1 95.19 277 LYS A C 1
ATOM 2119 O O . LYS A 1 277 ? -2.074 -33.75 0.892 1 95.19 277 LYS A O 1
ATOM 2124 N N . LYS A 1 278 ? 0.169 -33.688 0.79 1 96.38 278 LYS A N 1
ATOM 2125 C CA . LYS A 1 278 ? 0.341 -34.656 1.851 1 96.38 278 LYS A CA 1
ATOM 2126 C C . LYS A 1 278 ? -0.307 -34.188 3.15 1 96.38 278 LYS A C 1
ATOM 2128 O O . LYS A 1 278 ? -0.913 -35 3.871 1 96.38 278 LYS A O 1
ATOM 2133 N N . TYR A 1 279 ? -0.262 -32.938 3.457 1 96.88 279 TYR A N 1
ATOM 2134 C CA . TYR A 1 279 ? -0.701 -32.438 4.754 1 96.88 279 TYR A CA 1
ATOM 2135 C C . TYR A 1 279 ? -1.936 -31.562 4.613 1 96.88 279 TYR A C 1
ATOM 2137 O O . TYR A 1 279 ? -2.287 -30.828 5.531 1 96.88 279 TYR A O 1
ATOM 2145 N N . ASN A 1 280 ? -2.547 -31.578 3.451 1 95.81 280 ASN A N 1
ATOM 2146 C CA . ASN A 1 280 ? -3.793 -30.859 3.186 1 95.81 280 ASN A CA 1
ATOM 2147 C C . ASN A 1 280 ? -3.658 -29.375 3.475 1 95.81 280 ASN A C 1
ATOM 2149 O O . ASN A 1 280 ? -4.418 -28.812 4.273 1 95.81 280 ASN A O 1
ATOM 2153 N N . ALA A 1 281 ? -2.756 -28.734 2.832 1 97.56 281 ALA A N 1
ATOM 2154 C CA . ALA A 1 281 ? -2.488 -27.312 2.988 1 97.56 281 ALA A CA 1
ATOM 2155 C C . ALA A 1 281 ? -2.707 -26.562 1.675 1 97.56 281 ALA A C 1
ATOM 2157 O O . ALA A 1 281 ? -2.684 -27.172 0.6 1 97.56 281 ALA A O 1
ATOM 2158 N N . ILE A 1 282 ? -3.025 -25.297 1.782 1 97.19 282 ILE A N 1
ATOM 2159 C CA . ILE A 1 282 ? -3.162 -24.391 0.649 1 97.19 282 ILE A CA 1
ATOM 2160 C C . ILE A 1 282 ? -1.827 -23.703 0.376 1 97.19 282 ILE A C 1
ATOM 2162 O O . ILE A 1 282 ? -1.005 -23.547 1.282 1 97.19 282 ILE A O 1
ATOM 2166 N N . THR A 1 283 ? -1.673 -23.297 -0.896 1 98.31 283 THR A N 1
ATOM 2167 C CA . THR A 1 283 ? -0.387 -22.703 -1.26 1 98.31 283 THR A CA 1
ATOM 2168 C C . THR A 1 283 ? -0.571 -21.281 -1.788 1 98.31 283 THR A C 1
ATOM 2170 O O . THR A 1 283 ? -1.548 -21 -2.482 1 98.31 283 THR A O 1
ATOM 2173 N N . PHE A 1 284 ? 0.377 -20.422 -1.379 1 98.5 284 PHE A N 1
ATOM 2174 C CA . PHE A 1 284 ? 0.511 -19.047 -1.84 1 98.5 284 PHE A CA 1
ATOM 2175 C C . PHE A 1 284 ? 1.913 -18.797 -2.379 1 98.5 284 PHE A C 1
ATOM 2177 O O . PHE A 1 284 ? 2.904 -19.172 -1.754 1 98.5 284 PHE A O 1
ATOM 2184 N N . ILE A 1 285 ? 1.938 -18.062 -3.553 1 98 285 ILE A N 1
ATOM 2185 C CA . ILE A 1 285 ? 3.246 -17.734 -4.105 1 98 285 ILE A CA 1
ATOM 2186 C C . ILE A 1 285 ? 3.27 -16.266 -4.535 1 98 285 ILE A C 1
ATOM 2188 O O . ILE A 1 285 ? 2.297 -15.766 -5.105 1 98 285 ILE A O 1
ATOM 2192 N N . ASP A 1 286 ? 4.285 -15.547 -4.137 1 97.12 286 ASP A N 1
ATOM 2193 C CA . ASP A 1 286 ? 4.59 -14.219 -4.68 1 97.12 286 ASP A CA 1
ATOM 2194 C C . ASP A 1 286 ? 5.496 -14.328 -5.902 1 97.12 286 ASP A C 1
ATOM 2196 O O . ASP A 1 286 ? 6.656 -14.734 -5.789 1 97.12 286 ASP A O 1
ATOM 2200 N N . GLU A 1 287 ? 5.008 -13.898 -7.027 1 93.94 287 GLU A N 1
ATOM 2201 C CA . GLU A 1 287 ? 5.707 -14.086 -8.297 1 93.94 287 GLU A CA 1
ATOM 2202 C C . GLU A 1 287 ? 6.246 -12.766 -8.828 1 93.94 287 GLU A C 1
ATOM 2204 O O . GLU A 1 287 ? 6.453 -12.609 -10.039 1 93.94 287 GLU A O 1
ATOM 2209 N N . CYS A 1 288 ? 6.453 -11.781 -7.992 1 89.25 288 CYS A N 1
ATOM 2210 C CA . CYS A 1 288 ? 6.891 -10.461 -8.43 1 89.25 288 CYS A CA 1
ATOM 2211 C C . CYS A 1 288 ? 8.188 -10.547 -9.227 1 89.25 288 CYS A C 1
ATOM 2213 O O . CYS A 1 288 ? 8.391 -9.789 -10.172 1 89.25 288 CYS A O 1
ATOM 2215 N N . HIS A 1 289 ? 9 -11.461 -8.875 1 84.94 289 HIS A N 1
ATOM 2216 C CA . HIS A 1 289 ? 10.305 -11.555 -9.523 1 84.94 289 HIS A CA 1
ATOM 2217 C C . HIS A 1 289 ? 10.305 -12.633 -10.602 1 84.94 289 HIS A C 1
ATOM 2219 O O . HIS A 1 289 ? 11.336 -12.883 -11.234 1 84.94 289 HIS A O 1
ATOM 2225 N N . ALA A 1 290 ? 9.188 -13.273 -10.812 1 84.69 290 ALA A N 1
ATOM 2226 C CA . ALA A 1 290 ? 9.164 -14.367 -11.781 1 84.69 290 ALA A CA 1
ATOM 2227 C C . ALA A 1 290 ? 8.242 -14.047 -12.953 1 84.69 290 ALA A C 1
ATOM 2229 O O . ALA A 1 290 ? 8.523 -14.445 -14.094 1 84.69 290 ALA A O 1
ATOM 2230 N N . THR A 1 291 ? 7.211 -13.398 -12.656 1 85 291 THR A N 1
ATOM 2231 C CA . THR A 1 291 ? 6.23 -13.117 -13.703 1 85 291 THR A CA 1
ATOM 2232 C C . THR A 1 291 ? 6.859 -12.32 -14.836 1 85 291 THR A C 1
ATOM 2234 O O . THR A 1 291 ? 7.562 -11.336 -14.594 1 85 291 THR A O 1
ATOM 2237 N N . GLY A 1 292 ? 6.59 -12.711 -16.016 1 76.5 292 GLY A N 1
ATOM 2238 C CA . GLY A 1 292 ? 7.133 -12.039 -17.188 1 76.5 292 GLY A CA 1
ATOM 2239 C C . GLY A 1 292 ? 8.484 -12.57 -17.609 1 76.5 292 GLY A C 1
ATOM 2240 O O . GLY A 1 292 ? 8.953 -12.305 -18.719 1 76.5 292 GLY A O 1
ATOM 2241 N N . PHE A 1 293 ? 9.102 -13.414 -16.719 1 71.31 293 PHE A N 1
ATOM 2242 C CA . PHE A 1 293 ? 10.484 -13.805 -16.984 1 71.31 293 PHE A CA 1
ATOM 2243 C C . PHE A 1 293 ? 10.633 -15.32 -16.906 1 71.31 293 PHE A C 1
ATOM 2245 O O . PHE A 1 293 ? 11.344 -15.914 -17.734 1 71.31 293 PHE A O 1
ATOM 2252 N N . PHE A 1 294 ? 9.961 -15.852 -15.992 1 77.44 294 PHE A N 1
ATOM 2253 C CA . PHE A 1 294 ? 10.203 -17.25 -15.688 1 77.44 294 PHE A CA 1
ATOM 2254 C C . PHE A 1 294 ? 9.188 -18.141 -16.391 1 77.44 294 PHE A C 1
ATOM 2256 O O . PHE A 1 294 ? 7.988 -17.844 -16.391 1 77.44 294 PHE A O 1
ATOM 2263 N N . GLY A 1 295 ? 9.688 -19.25 -16.984 1 72.94 295 GLY A N 1
ATOM 2264 C CA . GLY A 1 295 ? 8.828 -20.172 -17.703 1 72.94 295 GLY A CA 1
ATOM 2265 C C . GLY A 1 295 ? 8.773 -19.906 -19.203 1 72.94 295 GLY A C 1
ATOM 2266 O O . GLY A 1 295 ? 9.211 -18.859 -19.656 1 72.94 295 GLY A O 1
ATOM 2267 N N . PRO A 1 296 ? 8.289 -20.859 -19.938 1 73.56 296 PRO A N 1
ATOM 2268 C CA . PRO A 1 296 ? 8.289 -20.75 -21.406 1 73.56 296 PRO A CA 1
ATOM 2269 C C . PRO A 1 296 ? 7.539 -19.516 -21.891 1 73.56 296 PRO A C 1
ATOM 2271 O O . PRO A 1 296 ? 7.926 -18.906 -22.906 1 73.56 296 PRO A O 1
ATOM 2274 N N . THR A 1 297 ? 6.492 -19.125 -21.172 1 76.81 297 THR A N 1
ATOM 2275 C CA . THR A 1 297 ? 5.707 -17.969 -21.594 1 76.81 297 THR A CA 1
ATOM 2276 C C . THR A 1 297 ? 5.777 -16.859 -20.562 1 76.81 297 THR A C 1
ATOM 2278 O O . THR A 1 297 ? 5.047 -15.867 -20.656 1 76.81 297 THR A O 1
ATOM 2281 N N . GLY A 1 298 ? 6.586 -17.031 -19.516 1 80.75 298 GLY A N 1
ATOM 2282 C CA . GLY A 1 298 ? 6.785 -15.984 -18.531 1 80.75 298 GLY A CA 1
ATOM 2283 C C . GLY A 1 298 ? 5.734 -15.992 -17.438 1 80.75 298 GLY A C 1
ATOM 2284 O O . GLY A 1 298 ? 5.551 -14.992 -16.734 1 80.75 298 GLY A O 1
ATOM 2285 N N . ARG A 1 299 ? 5.062 -17.078 -17.312 1 85 299 ARG A N 1
ATOM 2286 C CA . ARG A 1 299 ? 3.943 -17.109 -16.375 1 85 299 ARG A CA 1
ATOM 2287 C C . ARG A 1 299 ? 4.438 -17.297 -14.945 1 85 299 ARG A C 1
ATOM 2289 O O . ARG A 1 299 ? 3.68 -17.094 -13.992 1 85 299 ARG A O 1
ATOM 2296 N N . GLY A 1 300 ? 5.703 -17.75 -14.82 1 87.94 300 GLY A N 1
ATOM 2297 C CA . GLY A 1 300 ? 6.246 -17.781 -13.469 1 87.94 300 GLY A CA 1
ATOM 2298 C C . GLY A 1 300 ? 6.797 -19.141 -13.07 1 87.94 300 GLY A C 1
ATOM 2299 O O . GLY A 1 300 ? 7.141 -19.953 -13.938 1 87.94 300 GLY A O 1
ATOM 2300 N N . THR A 1 301 ? 6.887 -19.328 -11.797 1 90.94 301 THR A N 1
ATOM 2301 C CA . THR A 1 301 ? 7.598 -20.469 -11.211 1 90.94 301 THR A CA 1
ATOM 2302 C C . THR A 1 301 ? 6.84 -21.766 -11.445 1 90.94 301 THR A C 1
ATOM 2304 O O . THR A 1 301 ? 7.449 -22.812 -11.68 1 90.94 301 THR A O 1
ATOM 2307 N N . GLU A 1 302 ? 5.539 -21.719 -11.359 1 92.25 302 GLU A N 1
ATOM 2308 C CA . GLU A 1 302 ? 4.711 -22.891 -11.648 1 92.25 302 GLU A CA 1
ATOM 2309 C C . GLU A 1 302 ? 5.012 -23.438 -13.039 1 92.25 302 GLU A C 1
ATOM 2311 O O . GLU A 1 302 ? 5.199 -24.656 -13.203 1 92.25 302 GLU A O 1
ATOM 2316 N N . GLU A 1 303 ? 5.047 -22.594 -13.961 1 87.38 303 GLU A N 1
ATOM 2317 C CA . GLU A 1 303 ? 5.34 -22.969 -15.336 1 87.38 303 GLU A CA 1
ATOM 2318 C C . GLU A 1 303 ? 6.785 -23.438 -15.484 1 87.38 303 GLU A C 1
ATOM 2320 O O . GLU A 1 303 ? 7.07 -24.375 -16.234 1 87.38 303 GLU A O 1
ATOM 2325 N N . TYR A 1 304 ? 7.637 -22.812 -14.883 1 88.19 304 TYR A N 1
ATOM 2326 C CA . TYR A 1 304 ? 9.055 -23.141 -14.93 1 88.19 304 TYR A CA 1
ATOM 2327 C C . TYR A 1 304 ? 9.289 -24.594 -14.555 1 88.19 304 TYR A C 1
ATOM 2329 O O . TYR A 1 304 ? 10.102 -25.281 -15.172 1 88.19 304 TYR A O 1
ATOM 2337 N N . PHE A 1 305 ? 8.594 -25.094 -13.578 1 93.5 305 PHE A N 1
ATOM 2338 C CA . PHE A 1 305 ? 8.781 -26.469 -13.102 1 93.5 305 PHE A CA 1
ATOM 2339 C C . PHE A 1 305 ? 7.875 -27.438 -13.844 1 93.5 305 PHE A C 1
ATOM 2341 O O . PHE A 1 305 ? 7.824 -28.625 -13.523 1 93.5 305 PHE A O 1
ATOM 2348 N N . GLY A 1 306 ? 7.07 -26.906 -14.766 1 91.75 306 GLY A N 1
ATOM 2349 C CA . GLY A 1 306 ? 6.188 -27.75 -15.547 1 91.75 306 GLY A CA 1
ATOM 2350 C C . GLY A 1 306 ? 5.02 -28.297 -14.742 1 91.75 306 GLY A C 1
ATOM 2351 O O . GLY A 1 306 ? 4.488 -29.359 -15.047 1 91.75 306 GLY A O 1
ATOM 2352 N N . LEU A 1 307 ? 4.676 -27.625 -13.711 1 92.44 307 LEU A N 1
ATOM 2353 C CA . LEU A 1 307 ? 3.506 -28.016 -12.93 1 92.44 307 LEU A CA 1
ATOM 2354 C C . LEU A 1 307 ? 2.217 -27.656 -13.664 1 92.44 307 LEU A C 1
ATOM 2356 O O . LEU A 1 307 ? 2.162 -26.656 -14.383 1 92.44 307 LEU A O 1
ATOM 2360 N N . PRO A 1 308 ? 1.219 -28.516 -13.445 1 88.94 308 PRO A N 1
ATOM 2361 C CA . PRO A 1 308 ? -0.064 -28.141 -14.039 1 88.94 308 PRO A CA 1
ATOM 2362 C C . PRO A 1 308 ? -0.556 -26.781 -13.57 1 88.94 308 PRO A C 1
ATOM 2364 O O . PRO A 1 308 ? -0.4 -26.438 -12.398 1 88.94 308 PRO A O 1
ATOM 2367 N N . GLN A 1 309 ? -1.116 -26.094 -14.508 1 81.25 309 GLN A N 1
ATOM 2368 C CA . GLN A 1 309 ? -1.637 -24.781 -14.172 1 81.25 309 GLN A CA 1
ATOM 2369 C C . GLN A 1 309 ? -2.752 -24.875 -13.133 1 81.25 309 GLN A C 1
ATOM 2371 O O . GLN A 1 309 ? -3.594 -25.781 -13.203 1 81.25 309 GLN A O 1
ATOM 2376 N N . GLY A 1 310 ? -2.68 -24 -12.188 1 85.44 310 GLY A N 1
ATOM 2377 C CA . GLY A 1 310 ? -3.68 -24.016 -11.133 1 85.44 310 GLY A CA 1
ATOM 2378 C C . GLY A 1 310 ? -3.26 -24.828 -9.922 1 85.44 310 GLY A C 1
ATOM 2379 O O . GLY A 1 310 ? -4.016 -24.938 -8.953 1 85.44 310 GLY A O 1
ATOM 2380 N N . THR A 1 311 ? -2.043 -25.406 -10.031 1 91.19 311 THR A N 1
ATOM 2381 C CA . THR A 1 311 ? -1.524 -26.156 -8.898 1 91.19 311 THR A CA 1
ATOM 2382 C C . THR A 1 311 ? -1.405 -25.266 -7.664 1 91.19 311 THR A C 1
ATOM 2384 O O . THR A 1 311 ? -1.742 -25.688 -6.555 1 91.19 311 THR A O 1
ATOM 2387 N N . ILE A 1 312 ? -0.947 -24.062 -7.863 1 96.06 312 ILE A N 1
ATOM 2388 C CA . ILE A 1 312 ? -0.848 -23.109 -6.773 1 96.06 312 ILE A CA 1
ATOM 2389 C C . ILE A 1 312 ? -2.188 -22.391 -6.582 1 96.06 312 ILE A C 1
ATOM 2391 O O . ILE A 1 312 ? -2.801 -21.938 -7.555 1 96.06 312 ILE A O 1
ATOM 2395 N N . ASN A 1 313 ? -2.609 -22.281 -5.363 1 96.56 313 ASN A N 1
ATOM 2396 C CA . ASN A 1 313 ? -3.951 -21.781 -5.086 1 96.56 313 ASN A CA 1
ATOM 2397 C C . ASN A 1 313 ? -4.043 -20.281 -5.316 1 96.56 313 ASN A C 1
ATOM 2399 O O . ASN A 1 313 ? -5.055 -19.781 -5.824 1 96.56 313 ASN A O 1
ATOM 2403 N N . ILE A 1 314 ? -3.018 -19.547 -4.855 1 98 314 ILE A N 1
ATOM 2404 C CA . ILE A 1 314 ? -3.062 -18.094 -4.887 1 98 314 ILE A CA 1
ATOM 2405 C C . ILE A 1 314 ? -1.735 -17.547 -5.406 1 98 314 ILE A C 1
ATOM 2407 O O . ILE A 1 314 ? -0.666 -17.938 -4.938 1 98 314 ILE A O 1
ATOM 2411 N N . VAL A 1 315 ? -1.825 -16.625 -6.348 1 97.62 315 VAL A N 1
ATOM 2412 C CA . VAL A 1 315 ? -0.642 -15.977 -6.898 1 97.62 315 VAL A CA 1
ATOM 2413 C C . VAL A 1 315 ? -0.767 -14.461 -6.742 1 97.62 315 VAL A C 1
ATOM 2415 O O . VAL A 1 315 ? -1.763 -13.867 -7.164 1 97.62 315 VAL A O 1
ATOM 2418 N N . ASN A 1 316 ? 0.19 -13.844 -6.047 1 98 316 ASN A N 1
ATOM 2419 C CA . ASN A 1 316 ? 0.369 -12.398 -6.098 1 98 316 ASN A CA 1
ATOM 2420 C C . ASN A 1 316 ? 1.529 -12.008 -7.008 1 98 316 ASN A C 1
ATOM 2422 O O . ASN A 1 316 ? 2.533 -12.719 -7.082 1 98 316 ASN A O 1
ATOM 2426 N N . SER A 1 317 ? 1.375 -10.93 -7.699 1 94.56 317 SER A N 1
ATOM 2427 C CA . SER A 1 317 ? 2.451 -10.414 -8.539 1 94.56 317 SER A CA 1
ATOM 2428 C C . SER A 1 317 ? 2.281 -8.922 -8.797 1 94.56 317 SER A C 1
ATOM 2430 O O . SER A 1 317 ? 1.451 -8.266 -8.156 1 94.56 317 SER A O 1
ATOM 2432 N N . THR A 1 318 ? 3.178 -8.352 -9.555 1 91.06 318 THR A N 1
ATOM 2433 C CA . THR A 1 318 ? 3.242 -6.91 -9.766 1 91.06 318 THR A CA 1
ATOM 2434 C C . THR A 1 318 ? 3.09 -6.57 -11.25 1 91.06 318 THR A C 1
ATOM 2436 O O . THR A 1 318 ? 3.359 -7.41 -12.109 1 91.06 318 THR A O 1
ATOM 2439 N N . LEU A 1 319 ? 2.629 -5.395 -11.492 1 87.56 319 LEU A N 1
ATOM 2440 C CA . LEU A 1 319 ? 2.604 -4.805 -12.828 1 87.56 319 LEU A CA 1
ATOM 2441 C C . LEU A 1 319 ? 3.811 -3.898 -13.039 1 87.56 319 LEU A C 1
ATOM 2443 O O . LEU A 1 319 ? 3.994 -3.348 -14.125 1 87.56 319 LEU A O 1
ATOM 2447 N N . GLY A 1 320 ? 4.656 -3.709 -12.109 1 75.06 320 GLY A N 1
ATOM 2448 C CA . GLY A 1 320 ? 5.645 -2.643 -12.109 1 75.06 320 GLY A CA 1
ATOM 2449 C C . GLY A 1 320 ? 7.035 -3.119 -12.492 1 75.06 320 GLY A C 1
ATOM 2450 O O . GLY A 1 320 ? 7.996 -2.35 -12.445 1 75.06 320 GLY A O 1
ATOM 2451 N N . LYS A 1 321 ? 7.223 -4.242 -12.672 1 65.19 321 LYS A N 1
ATOM 2452 C CA . LYS A 1 321 ? 8.539 -4.738 -13.039 1 65.19 321 LYS A CA 1
ATOM 2453 C C . LYS A 1 321 ? 8.578 -5.164 -14.508 1 65.19 321 LYS A C 1
ATOM 2455 O O . LYS A 1 321 ? 8.531 -4.32 -15.406 1 65.19 321 LYS A O 1
ATOM 2460 N N . ALA A 1 322 ? 8.43 -6.402 -14.82 1 49.78 322 ALA A N 1
ATOM 2461 C CA . ALA A 1 322 ? 8.523 -6.953 -16.172 1 49.78 322 ALA A CA 1
ATOM 2462 C C . ALA A 1 322 ? 7.305 -6.562 -17 1 49.78 322 ALA A C 1
ATOM 2464 O O . ALA A 1 322 ? 7.371 -6.527 -18.234 1 49.78 322 ALA A O 1
ATOM 2465 N N . LEU A 1 323 ? 6.266 -6.227 -16.359 1 46.34 323 LEU A N 1
ATOM 2466 C CA . LEU A 1 323 ? 5.016 -5.984 -17.062 1 46.34 323 LEU A CA 1
ATOM 2467 C C . LEU A 1 323 ? 4.812 -4.492 -17.312 1 46.34 323 LEU A C 1
ATOM 2469 O O . LEU A 1 323 ? 3.678 -4.02 -17.391 1 46.34 323 LEU A O 1
ATOM 2473 N N . GLY A 1 324 ? 5.762 -3.719 -17.547 1 54.06 324 GLY A N 1
ATOM 2474 C CA . GLY A 1 324 ? 5.551 -2.391 -18.109 1 54.06 324 GLY A CA 1
ATOM 2475 C C . GLY A 1 324 ? 6.133 -1.285 -17.234 1 54.06 324 GLY A C 1
ATOM 2476 O O . GLY A 1 324 ? 6.285 -0.151 -17.703 1 54.06 324 GLY A O 1
ATOM 2477 N N . GLY A 1 325 ? 6.484 -1.633 -16.141 1 56.75 325 GLY A N 1
ATOM 2478 C CA . GLY A 1 325 ? 7.367 -0.762 -15.383 1 56.75 325 GLY A CA 1
ATOM 2479 C C . GLY A 1 325 ? 6.625 0.312 -14.609 1 56.75 325 GLY A C 1
ATOM 2480 O O . GLY A 1 325 ? 7.242 1.198 -14.023 1 56.75 325 GLY A O 1
ATOM 2481 N N . ALA A 1 326 ? 5.328 0.24 -14.594 1 71.5 326 ALA A N 1
ATOM 2482 C CA . ALA A 1 326 ? 4.645 1.339 -13.914 1 71.5 326 ALA A CA 1
ATOM 2483 C C . ALA A 1 326 ? 4.348 0.987 -12.461 1 71.5 326 ALA A C 1
ATOM 2485 O O . ALA A 1 326 ? 5.27 0.777 -11.672 1 71.5 326 ALA A O 1
ATOM 2486 N N . ALA A 1 327 ? 3.293 0.98 -11.984 1 83.88 327 ALA A N 1
ATOM 2487 C CA . ALA A 1 327 ? 2.824 0.674 -10.633 1 83.88 327 ALA A CA 1
ATOM 2488 C C . ALA A 1 327 ? 1.619 -0.262 -10.672 1 83.88 327 ALA A C 1
ATOM 2490 O O . ALA A 1 327 ? 1 -0.446 -11.719 1 83.88 327 ALA A O 1
ATOM 2491 N N . GLY A 1 328 ? 1.475 -0.955 -9.531 1 91 328 GLY A N 1
ATOM 2492 C CA . GLY A 1 328 ? 0.334 -1.851 -9.422 1 91 328 GLY A CA 1
ATOM 2493 C C . GLY A 1 328 ? 0.714 -3.248 -8.969 1 91 328 GLY A C 1
ATOM 2494 O O . GLY A 1 328 ? 1.867 -3.658 -9.109 1 91 328 GLY A O 1
ATOM 2495 N N . GLY A 1 329 ? -0.224 -3.906 -8.469 1 93.81 329 GLY A N 1
ATOM 2496 C CA . GLY A 1 329 ? -0.143 -5.305 -8.07 1 93.81 329 GLY A CA 1
ATOM 2497 C C . GLY A 1 329 ? -1.466 -6.035 -8.195 1 93.81 329 GLY A C 1
ATOM 2498 O O . GLY A 1 329 ? -2.488 -5.43 -8.531 1 93.81 329 GLY A O 1
ATOM 2499 N N . TYR A 1 330 ? -1.364 -7.34 -8.047 1 96.31 330 TYR A N 1
ATOM 2500 C CA . TYR A 1 330 ? -2.611 -8.078 -8.195 1 96.31 330 TYR A CA 1
ATOM 2501 C C . TYR A 1 330 ? -2.537 -9.422 -7.477 1 96.31 330 TYR A C 1
ATOM 2503 O O . TYR A 1 330 ? -1.447 -9.898 -7.152 1 96.31 330 TYR A O 1
ATOM 2511 N N . THR A 1 331 ? -3.691 -9.906 -7.188 1 98.25 331 THR A N 1
ATOM 2512 C CA . THR A 1 331 ? -3.918 -11.281 -6.77 1 98.25 331 THR A CA 1
ATOM 2513 C C . THR A 1 331 ? -4.73 -12.039 -7.816 1 98.25 331 THR A C 1
ATOM 2515 O O . THR A 1 331 ? -5.719 -11.523 -8.336 1 98.25 331 THR A O 1
ATOM 2518 N N . VAL A 1 332 ? -4.297 -13.188 -8.188 1 97.12 332 VAL A N 1
ATOM 2519 C CA . VAL A 1 332 ? -5.062 -14.062 -9.078 1 97.12 332 VAL A CA 1
ATOM 2520 C C . VAL A 1 332 ? -5.293 -15.414 -8.406 1 97.12 332 VAL A C 1
ATOM 2522 O O . VAL A 1 332 ? -4.395 -15.945 -7.746 1 97.12 332 VAL A O 1
ATOM 2525 N N . ALA A 1 333 ? -6.543 -15.914 -8.461 1 97.75 333 ALA A N 1
ATOM 2526 C CA . ALA A 1 333 ? -6.961 -17.125 -7.754 1 97.75 333 ALA A CA 1
ATOM 2527 C C . ALA A 1 333 ? -8.336 -17.594 -8.219 1 97.75 333 ALA A C 1
ATOM 2529 O O . ALA A 1 333 ? -8.734 -17.328 -9.359 1 97.75 333 ALA A O 1
ATOM 2530 N N . SER A 1 334 ? -8.922 -18.516 -7.434 1 96.25 334 SER A N 1
ATOM 2531 C CA . SER A 1 334 ? -10.297 -18.938 -7.695 1 96.25 334 SER A CA 1
ATOM 2532 C C . SER A 1 334 ? -11.266 -17.766 -7.539 1 96.25 334 SER A C 1
ATOM 2534 O O . SER A 1 334 ? -10.945 -16.766 -6.898 1 96.25 334 SER A O 1
ATOM 2536 N N . LYS A 1 335 ? -12.383 -17.891 -8.148 1 96.12 335 LYS A N 1
ATOM 2537 C CA . LYS A 1 335 ? -13.398 -16.844 -8.102 1 96.12 335 LYS A CA 1
ATOM 2538 C C . LYS A 1 335 ? -13.82 -16.547 -6.668 1 96.12 335 LYS A C 1
ATOM 2540 O O . LYS A 1 335 ? -14.039 -15.398 -6.301 1 96.12 335 LYS A O 1
ATOM 2545 N N . GLU A 1 336 ? -13.945 -17.578 -5.84 1 94.94 336 GLU A N 1
ATOM 2546 C CA . GLU A 1 336 ? -14.359 -17.422 -4.453 1 94.94 336 GLU A CA 1
ATOM 2547 C C . GLU A 1 336 ? -13.367 -16.562 -3.672 1 94.94 336 GLU A C 1
ATOM 2549 O O . GLU A 1 336 ? -13.758 -15.688 -2.9 1 94.94 336 GLU A O 1
ATOM 2554 N N . ILE A 1 337 ? -12.086 -16.828 -3.879 1 96.69 337 ILE A N 1
ATOM 2555 C CA . ILE A 1 337 ? -11.039 -16.078 -3.191 1 96.69 337 ILE A CA 1
ATOM 2556 C C . ILE A 1 337 ? -11.086 -14.609 -3.613 1 96.69 337 ILE A C 1
ATOM 2558 O O . ILE A 1 337 ? -11.109 -13.711 -2.768 1 96.69 337 ILE A O 1
ATOM 2562 N N . VAL A 1 338 ? -11.172 -14.359 -4.914 1 97.81 338 VAL A N 1
ATOM 2563 C CA . VAL A 1 338 ? -11.141 -13 -5.441 1 97.81 338 VAL A CA 1
ATOM 2564 C C . VAL A 1 338 ? -12.391 -12.242 -5.004 1 97.81 338 VAL A C 1
ATOM 2566 O O . VAL A 1 338 ? -12.312 -11.078 -4.613 1 97.81 338 VAL A O 1
ATOM 2569 N N . ASP A 1 339 ? -13.539 -12.906 -5.027 1 96.06 339 ASP A N 1
ATOM 2570 C CA . ASP A 1 339 ? -14.773 -12.281 -4.582 1 96.06 339 ASP A CA 1
ATOM 2571 C C . ASP A 1 339 ? -14.688 -11.867 -3.115 1 96.06 339 ASP A C 1
ATOM 2573 O O . ASP A 1 339 ? -15.141 -10.781 -2.74 1 96.06 339 ASP A O 1
ATOM 2577 N N . LEU A 1 340 ? -14.148 -12.68 -2.352 1 96.06 340 LEU A N 1
ATOM 2578 C CA . LEU A 1 340 ? -14.055 -12.336 -0.936 1 96.06 340 LEU A CA 1
ATOM 2579 C C . LEU A 1 340 ? -13.062 -11.203 -0.711 1 96.06 340 LEU A C 1
ATOM 2581 O O . LEU A 1 340 ? -13.266 -10.359 0.162 1 96.06 340 LEU A O 1
ATOM 2585 N N . LEU A 1 341 ? -11.961 -11.258 -1.441 1 97.12 341 LEU A N 1
ATOM 2586 C CA . LEU A 1 341 ? -11.008 -10.156 -1.354 1 97.12 341 LEU A CA 1
ATOM 2587 C C . LEU A 1 341 ? -11.68 -8.828 -1.672 1 97.12 341 LEU A C 1
ATOM 2589 O O . LEU A 1 341 ? -11.406 -7.816 -1.017 1 97.12 341 LEU A O 1
ATOM 2593 N N . ARG A 1 342 ? -12.562 -8.789 -2.668 1 96 342 ARG A N 1
ATOM 2594 C CA . ARG A 1 342 ? -13.273 -7.57 -3.049 1 96 342 ARG A CA 1
ATOM 2595 C C . ARG A 1 342 ? -14.172 -7.082 -1.916 1 96 342 ARG A C 1
ATOM 2597 O O . ARG A 1 342 ? -14.508 -5.898 -1.851 1 96 342 ARG A O 1
ATOM 2604 N N . GLN A 1 343 ? -14.469 -8.023 -0.979 1 93.38 343 GLN A N 1
ATOM 2605 C CA . GLN A 1 343 ? -15.375 -7.672 0.116 1 93.38 343 GLN A CA 1
ATOM 2606 C C . GLN A 1 343 ? -14.586 -7.285 1.368 1 93.38 343 GLN A C 1
ATOM 2608 O O . GLN A 1 343 ? -15.078 -6.516 2.199 1 93.38 343 GLN A O 1
ATOM 2613 N N . ARG A 1 344 ? -13.312 -7.75 1.463 1 94.75 344 ARG A N 1
ATOM 2614 C CA . ARG A 1 344 ? -12.742 -7.695 2.807 1 94.75 344 ARG A CA 1
ATOM 2615 C C . ARG A 1 344 ? -11.312 -7.164 2.773 1 94.75 344 ARG A C 1
ATOM 2617 O O . ARG A 1 344 ? -10.773 -6.762 3.807 1 94.75 344 ARG A O 1
ATOM 2624 N N . SER A 1 345 ? -10.703 -7.242 1.653 1 95.25 345 SER A N 1
ATOM 2625 C CA . SER A 1 345 ? -9.312 -6.805 1.604 1 95.25 345 SER A CA 1
ATOM 2626 C C . SER A 1 345 ? -9.195 -5.309 1.884 1 95.25 345 SER A C 1
ATOM 2628 O O . SER A 1 345 ? -9.641 -4.484 1.086 1 95.25 345 SER A O 1
ATOM 2630 N N . ARG A 1 346 ? -8.531 -4.93 2.855 1 93.06 346 ARG A N 1
ATOM 2631 C CA . ARG A 1 346 ? -8.539 -3.562 3.367 1 93.06 346 ARG A CA 1
ATOM 2632 C C . ARG A 1 346 ? -7.84 -2.611 2.402 1 93.06 346 ARG A C 1
ATOM 2634 O O . ARG A 1 346 ? -8.367 -1.545 2.082 1 93.06 346 ARG A O 1
ATOM 2641 N N . PRO A 1 347 ? -6.602 -2.98 1.881 1 93.06 347 PRO A N 1
ATOM 2642 C CA . PRO A 1 347 ? -6.016 -2.045 0.919 1 93.06 347 PRO A CA 1
ATOM 2643 C C . PRO A 1 347 ? -6.902 -1.816 -0.302 1 93.06 347 PRO A C 1
ATOM 2645 O O . PRO A 1 347 ? -6.859 -0.744 -0.909 1 93.06 347 PRO A O 1
ATOM 2648 N N . TYR A 1 348 ? -7.727 -2.771 -0.666 1 93.44 348 TYR A N 1
ATOM 2649 C CA . TYR A 1 348 ? -8.664 -2.641 -1.779 1 93.44 348 TYR A CA 1
ATOM 2650 C C . TYR A 1 348 ? -9.836 -1.74 -1.405 1 93.44 348 TYR A C 1
ATOM 2652 O O . TYR A 1 348 ? -10.25 -0.893 -2.197 1 93.44 348 TYR A O 1
ATOM 2660 N N . LEU A 1 349 ? -10.305 -1.895 -0.218 1 90.38 349 LEU A N 1
ATOM 2661 C CA . LEU A 1 349 ? -11.523 -1.231 0.234 1 90.38 349 LEU A CA 1
ATOM 2662 C C . LEU A 1 349 ? -11.242 0.219 0.611 1 90.38 349 LEU A C 1
ATOM 2664 O O . LEU A 1 349 ? -12.148 1.061 0.564 1 90.38 349 LEU A O 1
ATOM 2668 N N . PHE A 1 350 ? -9.922 0.545 0.912 1 87.69 350 PHE A N 1
ATOM 2669 C CA . PHE A 1 350 ? -9.703 1.829 1.565 1 87.69 350 PHE A CA 1
ATOM 2670 C C . PHE A 1 350 ? -8.633 2.631 0.834 1 87.69 350 PHE A C 1
ATOM 2672 O O . PHE A 1 350 ? -8.055 3.564 1.396 1 87.69 350 PHE A O 1
ATOM 2679 N N . SER A 1 351 ? -8.273 2.254 -0.331 1 87.62 351 SER A N 1
ATOM 2680 C CA . SER A 1 351 ? -7.355 3.012 -1.177 1 87.62 351 SER A CA 1
ATOM 2681 C C . SER A 1 351 ? -7.973 3.295 -2.543 1 87.62 351 SER A C 1
ATOM 2683 O O . SER A 1 351 ? -8.75 2.49 -3.057 1 87.62 351 SER A O 1
ATOM 2685 N N . ASN A 1 352 ? -7.52 4.391 -3.123 1 84.56 352 ASN A N 1
ATOM 2686 C CA . ASN A 1 352 ? -7.996 4.746 -4.453 1 84.56 352 ASN A CA 1
ATOM 2687 C C . ASN A 1 352 ? -7.66 3.668 -5.477 1 84.56 352 ASN A C 1
ATOM 2689 O O . ASN A 1 352 ? -6.668 2.957 -5.332 1 84.56 352 ASN A O 1
ATOM 2693 N N . SER A 1 353 ? -8.539 3.646 -6.48 1 87.62 353 SER A N 1
ATOM 2694 C CA . SER A 1 353 ? -8.32 2.736 -7.598 1 87.62 353 SER A CA 1
ATOM 2695 C C . SER A 1 353 ? -7.055 3.109 -8.375 1 87.62 353 SER A C 1
ATOM 2697 O O . SER A 1 353 ? -6.648 4.273 -8.383 1 87.62 353 SER A O 1
ATOM 2699 N N . LEU A 1 354 ? -6.457 2.082 -9.031 1 91.5 354 LEU A N 1
ATOM 2700 C CA . LEU A 1 354 ? -5.332 2.338 -9.922 1 91.5 354 LEU A CA 1
ATOM 2701 C C . LEU A 1 354 ? -5.707 3.359 -10.992 1 91.5 354 LEU A C 1
ATOM 2703 O O . LEU A 1 354 ? -6.758 3.238 -11.625 1 91.5 354 LEU A O 1
ATOM 2707 N N . PRO A 1 355 ? -4.883 4.387 -11.195 1 90.81 355 PRO A N 1
ATOM 2708 C CA . PRO A 1 355 ? -5.203 5.398 -12.203 1 90.81 355 PRO A CA 1
ATOM 2709 C C . PRO A 1 355 ? -5.262 4.828 -13.617 1 90.81 355 PRO A C 1
ATOM 2711 O O . PRO A 1 355 ? -4.473 3.949 -13.969 1 90.81 355 PRO A O 1
ATOM 2714 N N . PRO A 1 356 ? -6.074 5.391 -14.461 1 90.38 356 PRO A N 1
ATOM 2715 C CA . PRO A 1 356 ? -6.297 4.863 -15.812 1 90.38 356 PRO A CA 1
ATOM 2716 C C . PRO A 1 356 ? -5.008 4.727 -16.609 1 90.38 356 PRO A C 1
ATOM 2718 O O . PRO A 1 356 ? -4.797 3.711 -17.281 1 90.38 356 PRO A O 1
ATOM 2721 N N . PRO A 1 357 ? -4.086 5.715 -16.625 1 90.06 357 PRO A N 1
ATOM 2722 C CA . PRO A 1 357 ? -2.879 5.523 -17.438 1 90.06 357 PRO A CA 1
ATOM 2723 C C . PRO A 1 357 ? -2.037 4.336 -16.969 1 90.06 357 PRO A C 1
ATOM 2725 O O . PRO A 1 357 ? -1.395 3.678 -17.797 1 90.06 357 PRO A O 1
ATOM 2728 N N . VAL A 1 358 ? -2.021 4.059 -15.742 1 90.12 358 VAL A N 1
ATOM 2729 C CA . VAL A 1 358 ? -1.274 2.932 -15.195 1 90.12 358 VAL A CA 1
ATOM 2730 C C . VAL A 1 358 ? -1.938 1.62 -15.617 1 90.12 358 VAL A C 1
ATOM 2732 O O . VAL A 1 358 ? -1.255 0.671 -16.016 1 90.12 358 VAL A O 1
ATOM 2735 N N . VAL A 1 359 ? -3.244 1.599 -15.539 1 92.19 359 VAL A N 1
ATOM 2736 C CA . VAL A 1 359 ? -4.008 0.419 -15.938 1 92.19 359 VAL A CA 1
ATOM 2737 C C . VAL A 1 359 ? -3.768 0.118 -17.406 1 92.19 359 VAL A C 1
ATOM 2739 O O . VAL A 1 359 ? -3.5 -1.027 -17.781 1 92.19 359 VAL A O 1
ATOM 2742 N N . ALA A 1 360 ? -3.83 1.162 -18.203 1 91.19 360 ALA A N 1
ATOM 2743 C CA . ALA A 1 360 ? -3.658 1.001 -19.641 1 91.19 360 ALA A CA 1
ATOM 2744 C C . ALA A 1 360 ? -2.246 0.53 -19.984 1 91.19 360 ALA A C 1
ATOM 2746 O O . ALA A 1 360 ? -2.061 -0.311 -20.859 1 91.19 360 ALA A O 1
ATOM 2747 N N . ALA A 1 361 ? -1.286 1.141 -19.344 1 87.88 361 ALA A N 1
ATOM 2748 C CA . ALA A 1 361 ? 0.094 0.706 -19.547 1 87.88 361 ALA A CA 1
ATOM 2749 C C . ALA A 1 361 ? 0.256 -0.774 -19.219 1 87.88 361 ALA A C 1
ATOM 2751 O O . ALA A 1 361 ? 0.859 -1.527 -19.984 1 87.88 361 ALA A O 1
ATOM 2752 N N . GLY A 1 362 ? -0.297 -1.19 -18.109 1 86.81 362 GLY A N 1
ATOM 2753 C CA . GLY A 1 362 ? -0.237 -2.59 -17.719 1 86.81 362 GLY A CA 1
ATOM 2754 C C . GLY A 1 362 ? -0.923 -3.516 -18.703 1 86.81 362 GLY A C 1
ATOM 2755 O O . GLY A 1 362 ? -0.411 -4.594 -19.016 1 86.81 362 GLY A O 1
ATOM 2756 N N . ALA A 1 363 ? -2.037 -3.117 -19.172 1 88.5 363 ALA A N 1
ATOM 2757 C CA . ALA A 1 363 ? -2.793 -3.918 -20.141 1 88.5 363 ALA A CA 1
ATOM 2758 C C . ALA A 1 363 ? -2.02 -4.082 -21.438 1 88.5 363 ALA A C 1
ATOM 2760 O O . ALA A 1 363 ? -2.027 -5.16 -22.047 1 88.5 363 ALA A O 1
ATOM 2761 N N . LYS A 1 364 ? -1.424 -3.016 -21.828 1 85.31 364 LYS A N 1
ATOM 2762 C CA . LYS A 1 364 ? -0.688 -3.043 -23.094 1 85.31 364 LYS A CA 1
ATOM 2763 C C . LYS A 1 364 ? 0.534 -3.951 -23 1 85.31 364 LYS A C 1
ATOM 2765 O O . LYS A 1 364 ? 0.828 -4.707 -23.922 1 85.31 364 LYS A O 1
ATOM 2770 N N . VAL A 1 365 ? 1.228 -3.871 -21.969 1 79.5 365 VAL A N 1
ATOM 2771 C CA . VAL A 1 365 ? 2.41 -4.703 -21.766 1 79.5 365 VAL A CA 1
ATOM 2772 C C . VAL A 1 365 ? 2.008 -6.176 -21.75 1 79.5 365 VAL A C 1
ATOM 2774 O O . VAL A 1 365 ? 2.715 -7.023 -22.297 1 79.5 365 VAL A O 1
ATOM 2777 N N . SER A 1 366 ? 0.936 -6.449 -21.109 1 75.56 366 SER A N 1
ATOM 2778 C CA . SER A 1 366 ? 0.449 -7.824 -21.031 1 75.56 366 SER A CA 1
ATOM 2779 C C . SER A 1 366 ? 0.125 -8.367 -22.422 1 75.56 366 SER A C 1
ATOM 2781 O O . SER A 1 366 ? 0.241 -9.57 -22.672 1 75.56 366 SER A O 1
ATOM 2783 N N . SER A 1 367 ? -0.326 -7.496 -23.25 1 68.19 367 SER A N 1
ATOM 2784 C CA . SER A 1 367 ? -0.654 -7.891 -24.609 1 68.19 367 SER A CA 1
ATOM 2785 C C . SER A 1 367 ? 0.605 -8.055 -25.453 1 68.19 367 SER A C 1
ATOM 2787 O O . SER A 1 367 ? 0.656 -8.914 -26.344 1 68.19 367 SER A O 1
ATOM 2789 N N . VAL A 1 368 ? 1.494 -7.203 -25.203 1 55.03 368 VAL A N 1
ATOM 2790 C CA . VAL A 1 368 ? 2.729 -7.25 -25.984 1 55.03 368 VAL A CA 1
ATOM 2791 C C . VAL A 1 368 ? 3.516 -8.508 -25.641 1 55.03 368 VAL A C 1
ATOM 2793 O O . VAL A 1 368 ? 4.129 -9.125 -26.5 1 55.03 368 VAL A O 1
ATOM 2796 N N . ARG A 1 369 ? 3.504 -8.82 -24.438 1 56.12 369 ARG A N 1
ATOM 2797 C CA . ARG A 1 369 ? 4.219 -10.023 -24.031 1 56.12 369 ARG A CA 1
ATOM 2798 C C . ARG A 1 369 ? 3.543 -11.273 -24.578 1 56.12 369 ARG A C 1
ATOM 2800 O O . ARG A 1 369 ? 4.207 -12.273 -24.859 1 56.12 369 ARG A O 1
ATOM 2807 N N . SER A 1 370 ? 2.199 -11.25 -24.5 1 43.59 370 SER A N 1
ATOM 2808 C CA . SER A 1 370 ? 1.569 -12.391 -25.156 1 43.59 370 SER A CA 1
ATOM 2809 C C . SER A 1 370 ? 2.031 -12.523 -26.609 1 43.59 370 SER A C 1
ATOM 2811 O O . SER A 1 370 ? 1.896 -13.586 -27.203 1 43.59 370 SER A O 1
ATOM 2813 N N . LEU A 1 371 ? 2.557 -11.383 -27.141 1 36.84 371 LEU A N 1
ATOM 2814 C CA . LEU A 1 371 ? 2.998 -11.398 -28.531 1 36.84 371 LEU A CA 1
ATOM 2815 C C . LEU A 1 371 ? 4.469 -11.797 -28.625 1 36.84 371 LEU A C 1
ATOM 2817 O O . LEU A 1 371 ? 4.949 -12.148 -29.703 1 36.84 371 LEU A O 1
ATOM 2821 N N . VAL A 1 372 ? 5.164 -11.57 -27.594 1 36.62 372 VAL A N 1
ATOM 2822 C CA . VAL A 1 372 ? 6.539 -12.039 -27.766 1 36.62 372 VAL A CA 1
ATOM 2823 C C . VAL A 1 372 ? 6.66 -13.484 -27.297 1 36.62 372 VAL A C 1
ATOM 2825 O O . VAL A 1 372 ? 6.121 -13.844 -26.25 1 36.62 372 VAL A O 1
ATOM 2828 N N . MET B 1 1 ? -22.609 29.562 1.703 1 17.77 1 MET B N 1
ATOM 2829 C CA . MET B 1 1 ? -22.453 28.734 0.512 1 17.77 1 MET B CA 1
ATOM 2830 C C . MET B 1 1 ? -21.5 27.578 0.772 1 17.77 1 MET B C 1
ATOM 2832 O O . MET B 1 1 ? -21.469 26.609 0.009 1 17.77 1 MET B O 1
ATOM 2836 N N . VAL B 1 2 ? -20.578 27.766 1.766 1 21.88 2 VAL B N 1
ATOM 2837 C CA . VAL B 1 2 ? -19.484 26.875 2.162 1 21.88 2 VAL B CA 1
ATOM 2838 C C . VAL B 1 2 ? -20.031 25.703 2.963 1 21.88 2 VAL B C 1
ATOM 2840 O O . VAL B 1 2 ? -19.406 24.656 3.055 1 21.88 2 VAL B O 1
ATOM 2843 N N . VAL B 1 3 ? -21.156 25.891 3.68 1 23.62 3 VAL B N 1
ATOM 2844 C CA . VAL B 1 3 ? -21.703 24.891 4.602 1 23.62 3 VAL B CA 1
ATOM 2845 C C . VAL B 1 3 ? -22.281 23.719 3.811 1 23.62 3 VAL B C 1
ATOM 2847 O O . VAL B 1 3 ? -22.359 22.594 4.316 1 23.62 3 VAL B O 1
ATOM 2850 N N . SER B 1 4 ? -22.953 24.062 2.713 1 24.42 4 SER B N 1
ATOM 2851 C CA . SER B 1 4 ? -23.75 23.062 2.012 1 24.42 4 SER B CA 1
ATOM 2852 C C . SER B 1 4 ? -22.875 21.938 1.457 1 24.42 4 SER B C 1
ATOM 2854 O O . SER B 1 4 ? -23.375 20.891 1.043 1 24.42 4 SER B O 1
ATOM 2856 N N . VAL B 1 5 ? -21.703 22.328 1.063 1 25.55 5 VAL B N 1
ATOM 2857 C CA . VAL B 1 5 ? -20.859 21.375 0.374 1 25.55 5 VAL B CA 1
ATOM 2858 C C . VAL B 1 5 ? -20.391 20.297 1.353 1 25.55 5 VAL B C 1
ATOM 2860 O O . VAL B 1 5 ? -19.953 19.219 0.938 1 25.55 5 VAL B O 1
ATOM 2863 N N . LEU B 1 6 ? -20.5 20.578 2.639 1 26.55 6 LEU B N 1
ATOM 2864 C CA . LEU B 1 6 ? -20.031 19.656 3.664 1 26.55 6 LEU B CA 1
ATOM 2865 C C . LEU B 1 6 ? -20.938 18.438 3.75 1 26.55 6 LEU B C 1
ATOM 2867 O O . LEU B 1 6 ? -20.469 17.328 4.066 1 26.55 6 LEU B O 1
ATOM 2871 N N . LEU B 1 7 ? -22.25 18.672 3.545 1 25.94 7 LEU B N 1
ATOM 2872 C CA . LEU B 1 7 ? -23.25 17.656 3.877 1 25.94 7 LEU B CA 1
ATOM 2873 C C . LEU B 1 7 ? -23.125 16.453 2.947 1 25.94 7 LEU B C 1
ATOM 2875 O O . LEU B 1 7 ? -23.375 15.312 3.359 1 25.94 7 LEU B O 1
ATOM 2879 N N . VAL B 1 8 ? -22.844 16.797 1.709 1 26.31 8 VAL B N 1
ATOM 2880 C CA . VAL B 1 8 ? -23.047 15.727 0.738 1 26.31 8 VAL B CA 1
ATOM 2881 C C . VAL B 1 8 ? -21.984 14.656 0.919 1 26.31 8 VAL B C 1
ATOM 2883 O O . VAL B 1 8 ? -22.219 13.477 0.64 1 26.31 8 VAL B O 1
ATOM 2886 N N . CYS B 1 9 ? -20.828 15.062 1.324 1 28.55 9 CYS B N 1
ATOM 2887 C CA . CYS B 1 9 ? -19.734 14.102 1.364 1 28.55 9 CYS B CA 1
ATOM 2888 C C . CYS B 1 9 ? -19.984 13.031 2.416 1 28.55 9 CYS B C 1
ATOM 2890 O O . CYS B 1 9 ? -19.359 11.969 2.387 1 28.55 9 CYS B O 1
ATOM 2892 N N . ILE B 1 10 ? -20.828 13.398 3.439 1 28.03 10 ILE B N 1
ATOM 2893 C CA . ILE B 1 10 ? -20.984 12.539 4.605 1 28.03 10 ILE B CA 1
ATOM 2894 C C . ILE B 1 10 ? -21.891 11.359 4.25 1 28.03 10 ILE B C 1
ATOM 2896 O O . ILE B 1 10 ? -21.828 10.305 4.883 1 28.03 10 ILE B O 1
ATOM 2900 N N . CYS B 1 11 ? -22.781 11.602 3.338 1 26.45 11 CYS B N 1
ATOM 2901 C CA . CYS B 1 11 ? -23.891 10.648 3.27 1 26.45 11 CYS B CA 1
ATOM 2902 C C . CYS B 1 11 ? -23.406 9.281 2.791 1 26.45 11 CYS B C 1
ATOM 2904 O O . CYS B 1 11 ? -24 8.258 3.125 1 26.45 11 CYS B O 1
ATOM 2906 N N . VAL B 1 12 ? -22.547 9.375 1.811 1 28.8 12 VAL B N 1
ATOM 2907 C CA . VAL B 1 12 ? -22.469 8.078 1.155 1 28.8 12 VAL B CA 1
ATOM 2908 C C . VAL B 1 12 ? -21.75 7.082 2.064 1 28.8 12 VAL B C 1
ATOM 2910 O O . VAL B 1 12 ? -21.938 5.871 1.947 1 28.8 12 VAL B O 1
ATOM 2913 N N . ILE B 1 13 ? -20.922 7.555 2.904 1 29.45 13 ILE B N 1
ATOM 2914 C CA . ILE B 1 13 ? -20.188 6.566 3.686 1 29.45 13 ILE B CA 1
ATOM 2915 C C . ILE B 1 13 ? -21.109 5.934 4.723 1 29.45 13 ILE B C 1
ATOM 2917 O O . ILE B 1 13 ? -20.781 4.898 5.309 1 29.45 13 ILE B O 1
ATOM 2921 N N . ASN B 1 14 ? -22.203 6.578 5.023 1 27.89 14 ASN B N 1
ATOM 2922 C CA . ASN B 1 14 ? -23.031 6.051 6.109 1 27.89 14 ASN B CA 1
ATOM 2923 C C . ASN B 1 14 ? -23.625 4.691 5.754 1 27.89 14 ASN B C 1
ATOM 2925 O O . ASN B 1 14 ? -24.422 4.141 6.516 1 27.89 14 ASN B O 1
ATOM 2929 N N . ILE B 1 15 ? -23.609 4.383 4.492 1 27.84 15 ILE B N 1
ATOM 2930 C CA . ILE B 1 15 ? -24.391 3.164 4.297 1 27.84 15 ILE B CA 1
ATOM 2931 C C . ILE B 1 15 ? -23.703 1.991 4.984 1 27.84 15 ILE B C 1
ATOM 2933 O O . ILE B 1 15 ? -24.359 1.061 5.453 1 27.84 15 ILE B O 1
ATOM 2937 N N . PHE B 1 16 ? -22.422 1.937 4.988 1 28.06 16 PHE B N 1
ATOM 2938 C CA . PHE B 1 16 ? -21.906 0.598 5.27 1 28.06 16 PHE B CA 1
ATOM 2939 C C . PHE B 1 16 ? -21.766 0.381 6.77 1 28.06 16 PHE B C 1
ATOM 2941 O O . PHE B 1 16 ? -21.188 -0.619 7.203 1 28.06 16 PHE B O 1
ATOM 2948 N N . CYS B 1 17 ? -21.969 1.466 7.594 1 26.16 17 CYS B N 1
ATOM 2949 C CA . CYS B 1 17 ? -21.844 0.964 8.953 1 26.16 17 CYS B CA 1
ATOM 2950 C C . CYS B 1 17 ? -23.062 0.123 9.336 1 26.16 17 CYS B C 1
ATOM 2952 O O . CYS B 1 17 ? -24.188 0.618 9.336 1 26.16 17 CYS B O 1
ATOM 2954 N N . SER B 1 18 ? -23.016 -1.207 9.211 1 26.8 18 SER B N 1
ATOM 2955 C CA . SER B 1 18 ? -24.062 -2.096 9.719 1 26.8 18 SER B CA 1
ATOM 2956 C C . SER B 1 18 ? -24.562 -1.63 11.078 1 26.8 18 SER B C 1
ATOM 2958 O O . SER B 1 18 ? -25.75 -1.818 11.398 1 26.8 18 SER B O 1
ATOM 2960 N N . SER B 1 19 ? -23.688 -1.312 11.992 1 26.78 19 SER B N 1
ATOM 2961 C CA . SER B 1 19 ? -24.297 -1.028 13.289 1 26.78 19 SER B CA 1
ATOM 2962 C C . SER B 1 19 ? -25.094 0.277 13.258 1 26.78 19 SER B C 1
ATOM 2964 O O . SER B 1 19 ? -25.781 0.611 14.219 1 26.78 19 SER B O 1
ATOM 2966 N N . CYS B 1 20 ? -24.656 1.192 12.406 1 25.02 20 CYS B N 1
ATOM 2967 C CA . CYS B 1 20 ? -25.375 2.463 12.469 1 25.02 20 CYS B CA 1
ATOM 2968 C C . CYS B 1 20 ? -26.734 2.365 11.789 1 25.02 20 CYS B C 1
ATOM 2970 O O . CYS B 1 20 ? -27.375 3.383 11.539 1 25.02 20 CYS B O 1
ATOM 2972 N N . ILE B 1 21 ? -27.156 1.257 11.172 1 26.2 21 ILE B N 1
ATOM 2973 C CA . ILE B 1 21 ? -28.531 1.254 10.711 1 26.2 21 ILE B CA 1
ATOM 2974 C C . ILE B 1 21 ? -29.484 1.387 11.906 1 26.2 21 ILE B C 1
ATOM 2976 O O . ILE B 1 21 ? -29.844 0.389 12.531 1 26.2 21 ILE B O 1
ATOM 2980 N N . LYS B 1 22 ? -29.234 2.18 12.93 1 23.19 22 LYS B N 1
ATOM 2981 C CA . LYS B 1 22 ? -30.422 2.334 13.758 1 23.19 22 LYS B CA 1
ATOM 2982 C C . LYS B 1 22 ? -31.625 2.76 12.914 1 23.19 22 LYS B C 1
ATOM 2984 O O . LYS B 1 22 ? -31.453 3.24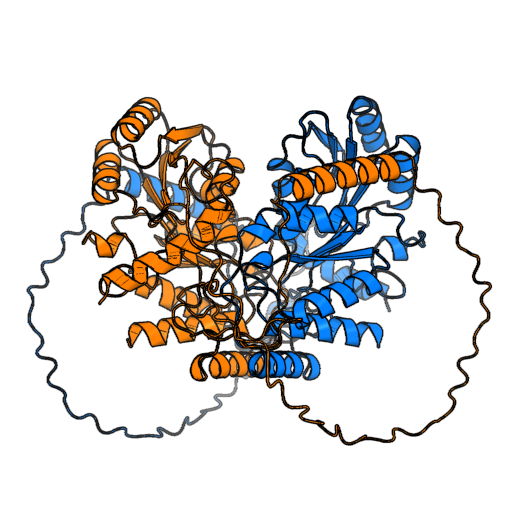6 11.789 1 23.19 22 LYS B O 1
ATOM 2989 N N . GLU B 1 23 ? -32.906 3.133 13.461 1 22.45 23 GLU B N 1
ATOM 2990 C CA . GLU B 1 23 ? -34.344 3.23 13.258 1 22.45 23 GLU B CA 1
ATOM 2991 C C . GLU B 1 23 ? -34.688 4.348 12.281 1 22.45 23 GLU B C 1
ATOM 2993 O O . GLU B 1 23 ? -35.844 4.719 12.141 1 22.45 23 GLU B O 1
ATOM 2998 N N . SER B 1 24 ? -33.812 5.184 11.672 1 22.66 24 SER B N 1
ATOM 2999 C CA . SER B 1 24 ? -34.594 6.281 11.141 1 22.66 24 SER B CA 1
ATOM 3000 C C . SER B 1 24 ? -35.438 5.828 9.953 1 22.66 24 SER B C 1
ATOM 3002 O O . SER B 1 24 ? -34.938 5.105 9.078 1 22.66 24 SER B O 1
ATOM 3004 N N . GLY B 1 25 ? -36.938 5.836 9.945 1 21.42 25 GLY B N 1
ATOM 3005 C CA . GLY B 1 25 ? -38.094 5.434 9.195 1 21.42 25 GLY B CA 1
ATOM 3006 C C . GLY B 1 25 ? -38 5.773 7.719 1 21.42 25 GLY B C 1
ATOM 3007 O O . GLY B 1 25 ? -37.656 4.918 6.902 1 21.42 25 GLY B O 1
ATOM 3008 N N . GLY B 1 26 ? -38.875 6.773 7.086 1 21.28 26 GLY B N 1
ATOM 3009 C CA . GLY B 1 26 ? -39.844 6.914 6 1 21.28 26 GLY B CA 1
ATOM 3010 C C . GLY B 1 26 ? -39.219 7.395 4.707 1 21.28 26 GLY B C 1
ATOM 3011 O O . GLY B 1 26 ? -39.75 8.25 4.02 1 21.28 26 GLY B O 1
ATOM 3012 N N . VAL B 1 27 ? -37.906 7.402 4.438 1 21.22 27 VAL B N 1
ATOM 3013 C CA . VAL B 1 27 ? -37.656 8.195 3.244 1 21.22 27 VAL B CA 1
ATOM 3014 C C . VAL B 1 27 ? -38.25 7.52 2.02 1 21.22 27 VAL B C 1
ATOM 3016 O O . VAL B 1 27 ? -38.125 6.305 1.85 1 21.22 27 VAL B O 1
ATOM 3019 N N . ASN B 1 28 ? -39.344 8.156 1.226 1 18.92 28 ASN B N 1
ATOM 3020 C CA . ASN B 1 28 ? -40.344 7.934 0.198 1 18.92 28 ASN B CA 1
ATOM 3021 C C . ASN B 1 28 ? -39.719 7.449 -1.107 1 18.92 28 ASN B C 1
ATOM 3023 O O . ASN B 1 28 ? -38.625 7.906 -1.49 1 18.92 28 ASN B O 1
ATOM 3027 N N . ALA B 1 29 ? -40.156 6.27 -1.77 1 21.02 29 ALA B N 1
ATOM 3028 C CA . ALA B 1 29 ? -40.125 5.367 -2.914 1 21.02 29 ALA B CA 1
ATOM 3029 C C . ALA B 1 29 ? -40.312 6.129 -4.223 1 21.02 29 ALA B C 1
ATOM 3031 O O . ALA B 1 29 ? -40.219 5.547 -5.305 1 21.02 29 ALA B O 1
ATOM 3032 N N . SER B 1 30 ? -40.844 7.379 -4.285 1 19.52 30 SER B N 1
ATOM 3033 C CA . SER B 1 30 ? -41.562 7.871 -5.461 1 19.52 30 SER B CA 1
ATOM 3034 C C . SER B 1 30 ? -40.594 8.219 -6.59 1 19.52 30 SER B C 1
ATOM 3036 O O . SER B 1 30 ? -40.969 8.289 -7.754 1 19.52 30 SER B O 1
ATOM 3038 N N . ILE B 1 31 ? -39.344 8.625 -6.398 1 17.98 31 ILE B N 1
ATOM 3039 C CA . ILE B 1 31 ? -38.781 9.43 -7.469 1 17.98 31 ILE B CA 1
ATOM 3040 C C . ILE B 1 31 ? -38.25 8.516 -8.57 1 17.98 31 ILE B C 1
ATOM 3042 O O . ILE B 1 31 ? -37.75 8.992 -9.594 1 17.98 31 ILE B O 1
ATOM 3046 N N . ALA B 1 32 ? -38.25 7.152 -8.453 1 19.8 32 ALA B N 1
ATOM 3047 C CA . ALA B 1 32 ? -37.531 6.332 -9.422 1 19.8 32 ALA B CA 1
ATOM 3048 C C . ALA B 1 32 ? -38.312 6.227 -10.734 1 19.8 32 ALA B C 1
ATOM 3050 O O . ALA B 1 32 ? -37.844 5.562 -11.672 1 19.8 32 ALA B O 1
ATOM 3051 N N . ARG B 1 33 ? -39.562 6.605 -10.914 1 18.88 33 ARG B N 1
ATOM 3052 C CA . ARG B 1 33 ? -40.312 6.105 -12.055 1 18.88 33 ARG B CA 1
ATOM 3053 C C . ARG B 1 33 ? -39.812 6.73 -13.352 1 18.88 33 ARG B C 1
ATOM 3055 O O . ARG B 1 33 ? -39.938 6.129 -14.422 1 18.88 33 ARG B O 1
ATOM 3062 N N . LYS B 1 34 ? -39.594 8.039 -13.477 1 19.27 34 LYS B N 1
ATOM 3063 C CA . LYS B 1 34 ? -39.875 8.68 -14.758 1 19.27 34 LYS B CA 1
ATOM 3064 C C . LYS B 1 34 ? -38.781 8.406 -15.766 1 19.27 34 LYS B C 1
ATOM 3066 O O . LYS B 1 34 ? -38.906 8.75 -16.953 1 19.27 34 LYS B O 1
ATOM 3071 N N . ALA B 1 35 ? -37.562 8.102 -15.406 1 18.58 35 ALA B N 1
ATOM 3072 C CA . ALA B 1 35 ? -36.531 8.445 -16.375 1 18.58 35 ALA B CA 1
ATOM 3073 C C . ALA B 1 35 ? -36.406 7.363 -17.453 1 18.58 35 ALA B C 1
ATOM 3075 O O . ALA B 1 35 ? -35.312 6.82 -17.672 1 18.58 35 ALA B O 1
ATOM 3076 N N . SER B 1 36 ? -37.469 6.559 -17.812 1 17.86 36 SER B N 1
ATOM 3077 C CA . SER B 1 36 ? -37.312 5.379 -18.656 1 17.86 36 SER B CA 1
ATOM 3078 C C . SER B 1 36 ? -36.969 5.766 -20.094 1 17.86 36 SER B C 1
ATOM 3080 O O . SER B 1 36 ? -36.312 5.004 -20.812 1 17.86 36 SER B O 1
ATOM 3082 N N . ALA B 1 37 ? -37.562 6.844 -20.688 1 17.67 37 ALA B N 1
ATOM 3083 C CA . ALA B 1 37 ? -38 6.551 -22.047 1 17.67 37 ALA B CA 1
ATOM 3084 C C . ALA B 1 37 ? -36.844 6.473 -23.016 1 17.67 37 ALA B C 1
ATOM 3086 O O . ALA B 1 37 ? -36.75 5.523 -23.797 1 17.67 37 ALA B O 1
ATOM 3087 N N . ASN B 1 38 ? -36.312 7.621 -23.609 1 17.44 38 ASN B N 1
ATOM 3088 C CA . ASN B 1 38 ? -36.125 7.852 -25.031 1 17.44 38 ASN B CA 1
ATOM 3089 C C . ASN B 1 38 ? -34.75 7.414 -25.5 1 17.44 38 ASN B C 1
ATOM 3091 O O . ASN B 1 38 ? -33.781 8.195 -25.453 1 17.44 38 ASN B O 1
ATOM 3095 N N . LEU B 1 39 ? -34.156 6.355 -25.031 1 17.97 39 LEU B N 1
ATOM 3096 C CA . LEU B 1 39 ? -32.781 6.105 -25.359 1 17.97 39 LEU B CA 1
ATOM 3097 C C . LEU B 1 39 ? -32.594 5.895 -26.859 1 17.97 39 LEU B C 1
ATOM 3099 O O . LEU B 1 39 ? -33.094 4.926 -27.422 1 17.97 39 LEU B O 1
ATOM 3103 N N . ARG B 1 40 ? -32.531 7.027 -27.688 1 18.38 40 ARG B N 1
ATOM 3104 C CA . ARG B 1 40 ? -32.344 6.992 -29.125 1 18.38 40 ARG B CA 1
ATOM 3105 C C . ARG B 1 40 ? -31.156 6.133 -29.516 1 18.38 40 ARG B C 1
ATOM 3107 O O . ARG B 1 40 ? -30.188 6.043 -28.766 1 18.38 40 ARG B O 1
ATOM 3114 N N . ASN B 1 41 ? -31.109 5.203 -30.594 1 17.88 41 ASN B N 1
ATOM 3115 C CA . ASN B 1 41 ? -30.406 4.129 -31.281 1 17.88 41 ASN B CA 1
ATOM 3116 C C . ASN B 1 41 ? -29.125 4.625 -31.953 1 17.88 41 ASN B C 1
ATOM 3118 O O . ASN B 1 41 ? -29.141 4.98 -33.125 1 17.88 41 ASN B O 1
ATOM 3122 N N . TYR B 1 42 ? -28.328 5.559 -31.391 1 18.02 42 TYR B N 1
ATOM 3123 C CA . TYR B 1 42 ? -27.328 6.035 -32.344 1 18.02 42 TYR B CA 1
ATOM 3124 C C . TYR B 1 42 ? -26.453 4.891 -32.812 1 18.02 42 TYR B C 1
ATOM 3126 O O . TYR B 1 42 ? -25.953 4.105 -32 1 18.02 42 TYR B O 1
ATOM 3134 N N . SER B 1 43 ? -26.609 4.387 -34.062 1 18.56 43 SER B N 1
ATOM 3135 C CA . SER B 1 43 ? -25.984 3.379 -34.938 1 18.56 43 SER B CA 1
ATOM 3136 C C . SER B 1 43 ? -24.531 3.729 -35.219 1 18.56 43 SER B C 1
ATOM 3138 O O . SER B 1 43 ? -24.25 4.742 -35.875 1 18.56 43 SER B O 1
ATOM 3140 N N . PHE B 1 44 ? -23.688 3.854 -34.281 1 18 44 PHE B N 1
ATOM 3141 C CA . PHE B 1 44 ? -22.312 4.188 -34.656 1 18 44 PHE B CA 1
ATOM 3142 C C . PHE B 1 44 ? -21.75 3.164 -35.625 1 18 44 PHE B C 1
ATOM 3144 O O . PHE B 1 44 ? -21.797 1.96 -35.375 1 18 44 PHE B O 1
ATOM 3151 N N . GLU B 1 45 ? -21.797 3.414 -36.875 1 18.81 45 GLU B N 1
ATOM 3152 C CA . GLU B 1 45 ? -21.25 2.656 -38 1 18.81 45 GLU B CA 1
ATOM 3153 C C . GLU B 1 45 ? -19.734 2.561 -37.906 1 18.81 45 GLU B C 1
ATOM 3155 O O . GLU B 1 45 ? -19.047 3.576 -37.969 1 18.81 45 GLU B O 1
ATOM 3160 N N . ALA B 1 46 ? -19.156 1.793 -37.094 1 18.03 46 ALA B N 1
ATOM 3161 C CA . ALA B 1 46 ? -17.719 1.563 -37.031 1 18.03 46 ALA B CA 1
ATOM 3162 C C . ALA B 1 46 ? -17.188 1.104 -38.406 1 18.03 46 ALA B C 1
ATOM 3164 O O . ALA B 1 46 ? -17.688 0.126 -38.969 1 18.03 46 ALA B O 1
ATOM 3165 N N . LYS B 1 47 ? -16.781 1.977 -39.25 1 19.94 47 LYS B N 1
ATOM 3166 C CA . LYS B 1 47 ? -16.156 1.64 -40.531 1 19.94 47 LYS B CA 1
ATOM 3167 C C . LYS B 1 47 ? -15.055 0.601 -40.344 1 19.94 47 LYS B C 1
ATOM 3169 O O . LYS B 1 47 ? -14.281 0.664 -39.375 1 19.94 47 LYS B O 1
ATOM 3174 N N . PRO B 1 48 ? -15.07 -0.588 -41.094 1 18.95 48 PRO B N 1
ATOM 3175 C CA . PRO B 1 48 ? -14.32 -1.846 -41.125 1 18.95 48 PRO B CA 1
ATOM 3176 C C . PRO B 1 48 ? -12.852 -1.651 -41.5 1 18.95 48 PRO B C 1
ATOM 3178 O O . PRO B 1 48 ? -12.539 -1.217 -42.594 1 18.95 48 PRO B O 1
ATOM 3181 N N . MET B 1 49 ? -12.109 -0.815 -40.781 1 18.84 49 MET B N 1
ATOM 3182 C CA . MET B 1 49 ? -10.867 -0.498 -41.5 1 18.84 49 MET B CA 1
ATOM 3183 C C . MET B 1 49 ? -10.211 -1.762 -42.031 1 18.84 49 MET B C 1
ATOM 3185 O O . MET B 1 49 ? -9.953 -1.856 -43.25 1 18.84 49 MET B O 1
ATOM 3189 N N . PHE B 1 50 ? -8.805 -2.01 -41.688 1 19.31 50 PHE B N 1
ATOM 3190 C CA . PHE B 1 50 ? -7.652 -2.414 -42.469 1 19.31 50 PHE B CA 1
ATOM 3191 C C . PHE B 1 50 ? -7.633 -3.926 -42.656 1 19.31 50 PHE B C 1
ATOM 3193 O O . PHE B 1 50 ? -7.965 -4.68 -41.75 1 19.31 50 PHE B O 1
ATOM 3200 N N . ARG B 1 51 ? -7.734 -4.387 -43.938 1 19.56 51 ARG B N 1
ATOM 3201 C CA . ARG B 1 51 ? -7.695 -5.715 -44.531 1 19.56 51 ARG B CA 1
ATOM 3202 C C . ARG B 1 51 ? -6.348 -6.387 -44.312 1 19.56 51 ARG B C 1
ATOM 3204 O O . ARG B 1 51 ? -5.355 -6.055 -44.969 1 19.56 51 ARG B O 1
ATOM 3211 N N . PHE B 1 52 ? -5.727 -6.473 -43.219 1 19.17 52 PHE B N 1
ATOM 3212 C CA . PHE B 1 52 ? -4.438 -7.156 -43.219 1 19.17 52 PHE B CA 1
ATOM 3213 C C . PHE B 1 52 ? -4.566 -8.531 -43.875 1 19.17 52 PHE B C 1
ATOM 3215 O O . PHE B 1 52 ? -5.59 -9.203 -43.719 1 19.17 52 PHE B O 1
ATOM 3222 N N . GLY B 1 53 ? -3.912 -8.766 -45.031 1 20.09 53 GLY B N 1
ATOM 3223 C CA . GLY B 1 53 ? -3.791 -9.938 -45.875 1 20.09 53 GLY B CA 1
ATOM 3224 C C . GLY B 1 53 ? -3.518 -11.211 -45.094 1 20.09 53 GLY B C 1
ATOM 3225 O O . GLY B 1 53 ? -3.031 -11.164 -43.969 1 20.09 53 GLY B O 1
ATOM 3226 N N . SER B 1 54 ? -4.023 -12.406 -45.625 1 20.17 54 SER B N 1
ATOM 3227 C CA . SER B 1 54 ? -4.438 -13.75 -45.219 1 20.17 54 SER B CA 1
ATOM 3228 C C . SER B 1 54 ? -3.23 -14.656 -45 1 20.17 54 SER B C 1
ATOM 3230 O O . SER B 1 54 ? -3.385 -15.836 -44.656 1 20.17 54 SER B O 1
ATOM 3232 N N . SER B 1 55 ? -1.945 -14.266 -45.188 1 21.59 55 SER B N 1
ATOM 3233 C CA . SER B 1 55 ? -1.254 -15.492 -45.594 1 21.59 55 SER B CA 1
ATOM 3234 C C . SER B 1 55 ? -1.479 -16.594 -44.562 1 21.59 55 SER B C 1
ATOM 3236 O O . SER B 1 55 ? -1.565 -16.328 -43.344 1 21.59 55 SER B O 1
ATOM 3238 N N . PRO B 1 56 ? -1.92 -17.766 -45.031 1 21.47 56 PRO B N 1
ATOM 3239 C CA . PRO B 1 56 ? -2.328 -18.938 -44.25 1 21.47 56 PRO B CA 1
ATOM 3240 C C . PRO B 1 56 ? -1.209 -19.469 -43.344 1 21.47 56 PRO B C 1
ATOM 3242 O O . PRO B 1 56 ? -0.182 -19.922 -43.844 1 21.47 56 PRO B O 1
ATOM 3245 N N . ILE B 1 57 ? -0.458 -18.688 -42.656 1 20.8 57 ILE B N 1
ATOM 3246 C CA . ILE B 1 57 ? 0.566 -19.484 -42 1 20.8 57 ILE B CA 1
ATOM 3247 C C . ILE B 1 57 ? -0.078 -20.703 -41.344 1 20.8 57 ILE B C 1
ATOM 3249 O O . ILE B 1 57 ? -1.059 -20.562 -40.594 1 20.8 57 ILE B O 1
ATOM 3253 N N . ARG B 1 58 ? 0.067 -21.844 -41.969 1 19.81 58 ARG B N 1
ATOM 3254 C CA . ARG B 1 58 ? -0.267 -23.203 -41.531 1 19.81 58 ARG B CA 1
ATOM 3255 C C . ARG B 1 58 ? 0.161 -23.438 -40.094 1 19.81 58 ARG B C 1
ATOM 3257 O O . ARG B 1 58 ? 1.352 -23.375 -39.781 1 19.81 58 ARG B O 1
ATOM 3264 N N . PHE B 1 59 ? -0.541 -22.797 -39.25 1 19.3 59 PHE B N 1
ATOM 3265 C CA . PHE B 1 59 ? -0.329 -23.234 -37.875 1 19.3 59 PHE B CA 1
ATOM 3266 C C 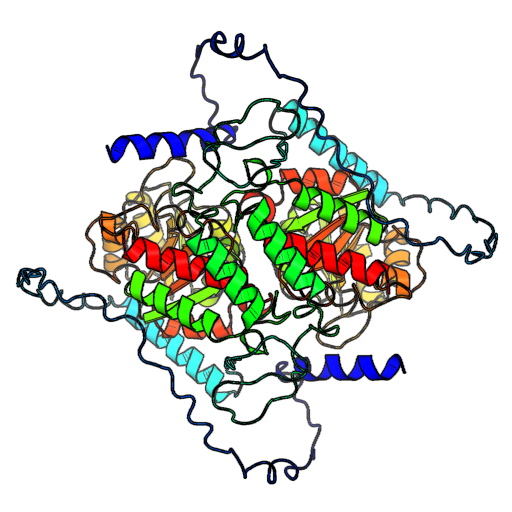. PHE B 1 59 ? -0.423 -24.75 -37.781 1 19.3 59 PHE B C 1
ATOM 3268 O O . PHE B 1 59 ? -1.437 -25.344 -38.156 1 19.3 59 PHE B O 1
ATOM 3275 N N . LEU B 1 60 ? 0.609 -25.422 -38.281 1 20.39 60 LEU B N 1
ATOM 3276 C CA . LEU B 1 60 ? 0.578 -26.828 -37.906 1 20.39 60 LEU B CA 1
ATOM 3277 C C . LEU B 1 60 ? 0.044 -27.016 -36.469 1 20.39 60 LEU B C 1
ATOM 3279 O O . LEU B 1 60 ? 0.551 -26.391 -35.531 1 20.39 60 LEU B O 1
ATOM 3283 N N . TYR B 1 61 ? -1.248 -27.125 -36.469 1 19.98 61 TYR B N 1
ATOM 3284 C CA . TYR B 1 61 ? -1.983 -27.641 -35.312 1 19.98 61 TYR B CA 1
ATOM 3285 C C . TYR B 1 61 ? -1.267 -28.844 -34.688 1 19.98 61 TYR B C 1
ATOM 3287 O O . TYR B 1 61 ? -1.238 -29.922 -35.281 1 19.98 61 TYR B O 1
ATOM 3295 N N . TYR B 1 62 ? 0.037 -28.734 -34.438 1 21.25 62 TYR B N 1
ATOM 3296 C CA . TYR B 1 62 ? 0.403 -29.922 -33.688 1 21.25 62 TYR B CA 1
ATOM 3297 C C . TYR B 1 62 ? -0.712 -30.344 -32.719 1 21.25 62 TYR B C 1
ATOM 3299 O O . TYR B 1 62 ? -1.258 -29.5 -32 1 21.25 62 TYR B O 1
ATOM 3307 N N . ALA B 1 63 ? -1.614 -31.219 -33.188 1 23.48 63 ALA B N 1
ATOM 3308 C CA . ALA B 1 63 ? -2.533 -32.062 -32.406 1 23.48 63 ALA B CA 1
ATOM 3309 C C . ALA B 1 63 ? -1.936 -32.438 -31.062 1 23.48 63 ALA B C 1
ATOM 3311 O O . ALA B 1 63 ? -1.193 -33.406 -30.953 1 23.48 63 ALA B O 1
ATOM 3312 N N . SER B 1 64 ? -1.023 -31.641 -30.578 1 26.78 64 SER B N 1
ATOM 3313 C CA . SER B 1 64 ? -0.662 -32.281 -29.312 1 26.78 64 SER B CA 1
ATOM 3314 C C . SER B 1 64 ? -1.9 -32.75 -28.562 1 26.78 64 SER B C 1
ATOM 3316 O O . SER B 1 64 ? -2.963 -32.125 -28.656 1 26.78 64 SER B O 1
ATOM 3318 N N . GLY B 1 65 ? -2.152 -34.062 -28.484 1 26.22 65 GLY B N 1
ATOM 3319 C CA . GLY B 1 65 ? -3.08 -34.719 -27.594 1 26.22 65 GLY B CA 1
ATOM 3320 C C . GLY B 1 65 ? -3.373 -33.938 -26.328 1 26.22 65 GLY B C 1
ATOM 3321 O O . GLY B 1 65 ? -2.451 -33.5 -25.641 1 26.22 65 GLY B O 1
ATOM 3322 N N . THR B 1 66 ? -4.312 -33.094 -26.422 1 28.38 66 THR B N 1
ATOM 3323 C CA . THR B 1 66 ? -4.953 -32.469 -25.266 1 28.38 66 THR B CA 1
ATOM 3324 C C . THR B 1 66 ? -5.012 -33.406 -24.078 1 28.38 66 THR B C 1
ATOM 3326 O O . THR B 1 66 ? -5.891 -34.281 -24.016 1 28.38 66 THR B O 1
ATOM 3329 N N . ARG B 1 67 ? -3.885 -34.094 -23.891 1 29.86 67 ARG B N 1
ATOM 3330 C CA . ARG B 1 67 ? -4.078 -34.781 -22.625 1 29.86 67 ARG B CA 1
ATOM 3331 C C . ARG B 1 67 ? -4.812 -33.938 -21.609 1 29.86 67 ARG B C 1
ATOM 3333 O O . ARG B 1 67 ? -4.453 -32.75 -21.406 1 29.86 67 ARG B O 1
ATOM 3340 N N . TYR B 1 68 ? -6.137 -34.062 -21.672 1 27.86 68 TYR B N 1
ATOM 3341 C CA . TYR B 1 68 ? -6.945 -33.688 -20.516 1 27.86 68 TYR B CA 1
ATOM 3342 C C . TYR B 1 68 ? -6.121 -33.75 -19.234 1 27.86 68 TYR B C 1
ATOM 3344 O O . TYR B 1 68 ? -5.621 -34.812 -18.859 1 27.86 68 TYR B O 1
ATOM 3352 N N . PHE B 1 69 ? -5.156 -32.906 -19.266 1 30.95 69 PHE B N 1
ATOM 3353 C CA . PHE B 1 69 ? -4.605 -32.781 -17.922 1 30.95 69 PHE B CA 1
ATOM 3354 C C . PHE B 1 69 ? -5.688 -33.031 -16.875 1 30.95 69 PHE B C 1
ATOM 3356 O O . PHE B 1 69 ? -6.789 -32.5 -16.969 1 30.95 69 PHE B O 1
ATOM 3363 N N . SER B 1 70 ? -5.816 -34.188 -16.516 1 33 70 SER B N 1
ATOM 3364 C CA . SER B 1 70 ? -6.578 -34.594 -15.328 1 33 70 SER B CA 1
ATOM 3365 C C . SER B 1 70 ? -6.754 -33.438 -14.367 1 33 70 SER B C 1
ATOM 3367 O O . SER B 1 70 ? -5.797 -32.719 -14.086 1 33 70 SER B O 1
ATOM 3369 N N . ILE B 1 71 ? -7.809 -32.688 -14.43 1 36.97 71 ILE B N 1
ATOM 3370 C CA . ILE B 1 71 ? -8.273 -31.875 -13.297 1 36.97 71 ILE B CA 1
ATOM 3371 C C . ILE B 1 71 ? -7.609 -32.344 -12.016 1 36.97 71 ILE B C 1
ATOM 3373 O O . ILE B 1 71 ? -7.836 -33.469 -11.578 1 36.97 71 ILE B O 1
ATOM 3377 N N . SER B 1 72 ? -6.344 -32.281 -12.016 1 45.19 72 SER B N 1
ATOM 3378 C CA . SER B 1 72 ? -5.758 -32.594 -10.719 1 45.19 72 SER B CA 1
ATOM 3379 C C . SER B 1 72 ? -6.77 -32.406 -9.594 1 45.19 72 SER B C 1
ATOM 3381 O O . SER B 1 72 ? -7.504 -31.406 -9.586 1 45.19 72 SER B O 1
ATOM 3383 N N . SER B 1 73 ? -7.484 -33.375 -9.211 1 52.19 73 SER B N 1
ATOM 3384 C CA . SER B 1 73 ? -8.336 -33.469 -8.031 1 52.19 73 SER B CA 1
ATOM 3385 C C . SER B 1 73 ? -7.945 -32.438 -6.984 1 52.19 73 SER B C 1
ATOM 3387 O O . SER B 1 73 ? -6.801 -32.375 -6.531 1 52.19 73 SER B O 1
ATOM 3389 N N . GLU B 1 74 ? -8.578 -31.281 -7.074 1 68.44 74 GLU B N 1
ATOM 3390 C CA . GLU B 1 74 ? -8.398 -30.344 -5.977 1 68.44 74 GLU B CA 1
ATOM 3391 C C . GLU B 1 74 ? -8.258 -31.062 -4.641 1 68.44 74 GLU B C 1
ATOM 3393 O O . GLU B 1 74 ? -9.055 -31.953 -4.32 1 68.44 74 GLU B O 1
ATOM 3398 N N . HIS B 1 75 ? -7.121 -30.969 -4.168 1 77.56 75 HIS B N 1
ATOM 3399 C CA . HIS B 1 75 ? -6.906 -31.641 -2.889 1 77.56 75 HIS B CA 1
ATOM 3400 C C . HIS B 1 75 ? -7.863 -31.109 -1.826 1 77.56 75 HIS B C 1
ATOM 3402 O O . HIS B 1 75 ? -8.492 -30.062 -2.018 1 77.56 75 HIS B O 1
ATOM 3408 N N . ALA B 1 76 ? -8.109 -31.859 -0.853 1 82.81 76 ALA B N 1
ATOM 3409 C CA . ALA B 1 76 ? -9.117 -31.688 0.192 1 82.81 76 ALA B CA 1
ATOM 3410 C C . ALA B 1 76 ? -9.055 -30.281 0.792 1 82.81 76 ALA B C 1
ATOM 3412 O O . ALA B 1 76 ? -10.086 -29.656 1.036 1 82.81 76 ALA B O 1
ATOM 3413 N N . ALA B 1 77 ? -7.926 -29.766 0.925 1 86.56 77 ALA B N 1
ATOM 3414 C CA . ALA B 1 77 ? -7.77 -28.438 1.533 1 86.56 77 ALA B CA 1
ATOM 3415 C C . ALA B 1 77 ? -8.352 -27.344 0.638 1 86.56 77 ALA B C 1
ATOM 3417 O O . ALA B 1 77 ? -8.953 -26.391 1.128 1 86.56 77 ALA B O 1
ATOM 3418 N N . THR B 1 78 ? -8.156 -27.469 -0.625 1 90.06 78 THR B N 1
ATOM 3419 C CA . THR B 1 78 ? -8.664 -26.484 -1.586 1 90.06 78 THR B CA 1
ATOM 3420 C C . THR B 1 78 ? -10.188 -26.484 -1.597 1 90.06 78 THR B C 1
ATOM 3422 O O . THR B 1 78 ? -10.812 -25.422 -1.614 1 90.06 78 THR B O 1
ATOM 3425 N N . ILE B 1 79 ? -10.719 -27.672 -1.567 1 88.81 79 ILE B N 1
ATOM 3426 C CA . ILE B 1 79 ? -12.172 -27.812 -1.563 1 88.81 79 ILE B CA 1
ATOM 3427 C C . ILE B 1 79 ? -12.742 -27.203 -0.281 1 88.81 79 ILE B C 1
ATOM 3429 O O . ILE B 1 79 ? -13.727 -26.453 -0.321 1 88.81 79 ILE B O 1
ATOM 3433 N N . SER B 1 80 ? -12.109 -27.547 0.817 1 89.94 80 SER B N 1
ATOM 3434 C CA . SER B 1 80 ? -12.555 -27.047 2.109 1 89.94 80 SER B CA 1
ATOM 3435 C C . SER B 1 80 ? -12.5 -25.516 2.152 1 89.94 80 SER B C 1
ATOM 3437 O O . SER B 1 80 ? -13.406 -24.875 2.676 1 89.94 80 SER B O 1
ATOM 3439 N N . LEU B 1 81 ? -11.477 -24.953 1.634 1 90.88 81 LEU B N 1
ATOM 3440 C CA . LEU B 1 81 ? -11.352 -23.5 1.6 1 90.88 81 LEU B CA 1
ATOM 3441 C C . LEU B 1 81 ? -12.445 -22.875 0.73 1 90.88 81 LEU B C 1
ATOM 3443 O O . LEU B 1 81 ? -13.094 -21.906 1.136 1 90.88 81 LEU B O 1
ATOM 3447 N N . ARG B 1 82 ? -12.672 -23.422 -0.423 1 91.75 82 ARG B N 1
ATOM 3448 C CA . ARG B 1 82 ? -13.672 -22.891 -1.339 1 91.75 82 ARG B CA 1
ATOM 3449 C C . ARG B 1 82 ? -15.062 -22.906 -0.7 1 91.75 82 ARG B C 1
ATOM 3451 O O . ARG B 1 82 ? -15.82 -21.953 -0.83 1 91.75 82 ARG B O 1
ATOM 3458 N N . ASP B 1 83 ? -15.305 -24 -0.027 1 92.88 83 ASP B N 1
ATOM 3459 C CA . ASP B 1 83 ? -16.594 -24.109 0.644 1 92.88 83 ASP B CA 1
ATOM 3460 C C . ASP B 1 83 ? -16.75 -23.062 1.74 1 92.88 83 ASP B C 1
ATOM 3462 O O . ASP B 1 83 ? -17.797 -22.438 1.877 1 92.88 83 ASP B O 1
ATOM 3466 N N . ARG B 1 84 ? -15.773 -22.906 2.457 1 93.19 84 ARG B N 1
ATOM 3467 C CA . ARG B 1 84 ? -15.789 -21.906 3.52 1 93.19 84 ARG B CA 1
ATOM 3468 C C . ARG B 1 84 ? -15.992 -20.516 2.951 1 93.19 84 ARG B C 1
ATOM 3470 O O . ARG B 1 84 ? -16.781 -19.734 3.484 1 93.19 84 ARG B O 1
ATOM 3477 N N . LEU B 1 85 ? -15.273 -20.203 1.898 1 93.56 85 LEU B N 1
ATOM 3478 C CA . LEU B 1 85 ? -15.367 -18.891 1.291 1 93.56 85 LEU B CA 1
ATOM 3479 C C . LEU B 1 85 ? -16.75 -18.656 0.682 1 93.56 85 LEU B C 1
ATOM 3481 O O . LEU B 1 85 ? -17.297 -17.562 0.771 1 93.56 85 LEU B O 1
ATOM 3485 N N . ARG B 1 86 ? -17.312 -19.688 0.058 1 93.75 86 ARG B N 1
ATOM 3486 C CA . ARG B 1 86 ? -18.656 -19.594 -0.489 1 93.75 86 ARG B CA 1
ATOM 3487 C C . ARG B 1 86 ? -19.672 -19.312 0.609 1 93.75 86 ARG B C 1
ATOM 3489 O O . ARG B 1 86 ? -20.594 -18.516 0.412 1 93.75 86 ARG B O 1
ATOM 3496 N N . ASN B 1 87 ? -19.484 -19.984 1.709 1 93.81 87 ASN B N 1
ATOM 3497 C CA . ASN B 1 87 ? -20.359 -19.734 2.848 1 93.81 87 ASN B CA 1
ATOM 3498 C C . ASN B 1 87 ? -20.25 -18.312 3.355 1 93.81 87 ASN B C 1
ATOM 3500 O O . ASN B 1 87 ? -21.25 -17.656 3.652 1 93.81 87 ASN B O 1
ATOM 3504 N N . GLU B 1 88 ? -19.062 -17.828 3.457 1 92.56 88 GLU B N 1
ATOM 3505 C CA . GLU B 1 88 ? -18.844 -16.453 3.893 1 92.56 88 GLU B CA 1
ATOM 3506 C C . GLU B 1 88 ? -19.484 -15.469 2.928 1 92.56 88 GLU B C 1
ATOM 3508 O O . GLU B 1 88 ? -20.109 -14.492 3.354 1 92.56 88 GLU B O 1
ATOM 3513 N N . LEU B 1 89 ? -19.297 -15.719 1.661 1 93.31 89 LEU B N 1
ATOM 3514 C CA . LEU B 1 89 ? -19.875 -14.844 0.643 1 93.31 89 LEU B CA 1
ATOM 3515 C C . LEU B 1 89 ? -21.391 -14.859 0.719 1 93.31 89 LEU B C 1
ATOM 3517 O O . LEU B 1 89 ? -22.047 -13.82 0.549 1 93.31 89 LEU B O 1
ATOM 3521 N N . SER B 1 90 ? -21.938 -16.016 1.006 1 94.69 90 SER B N 1
ATOM 3522 C CA . SER B 1 90 ? -23.391 -16.141 1.16 1 94.69 90 SER B CA 1
ATOM 3523 C C . SER B 1 90 ? -23.891 -15.328 2.355 1 94.69 90 SER B C 1
ATOM 3525 O O . SER B 1 90 ? -24.953 -14.703 2.289 1 94.69 90 SER B O 1
ATOM 3527 N N . ILE B 1 91 ? -23.172 -15.344 3.396 1 92.19 91 ILE B N 1
ATOM 3528 C CA . ILE B 1 91 ? -23.516 -14.602 4.598 1 92.19 91 ILE B CA 1
ATOM 3529 C C . ILE B 1 91 ? -23.5 -13.102 4.301 1 92.19 91 ILE B C 1
ATOM 3531 O O . ILE B 1 91 ? -24.406 -12.367 4.691 1 92.19 91 ILE B O 1
ATOM 3535 N N . ILE B 1 92 ? -22.484 -12.734 3.58 1 91.69 92 ILE B N 1
ATOM 3536 C CA . ILE B 1 92 ? -22.344 -11.32 3.221 1 91.69 92 ILE B CA 1
ATOM 3537 C C . ILE B 1 92 ? -23.531 -10.898 2.354 1 91.69 92 ILE B C 1
ATOM 3539 O O . ILE B 1 92 ? -24.125 -9.844 2.586 1 91.69 92 ILE B O 1
ATOM 3543 N N . LYS B 1 93 ? -23.875 -11.68 1.378 1 91.25 93 LYS B N 1
ATOM 3544 C CA . LYS B 1 93 ? -25 -11.398 0.489 1 91.25 93 LYS B CA 1
ATOM 3545 C C . LYS B 1 93 ? -26.312 -11.375 1.258 1 91.25 93 LYS B C 1
ATOM 3547 O O . LYS B 1 93 ? -27.141 -10.484 1.052 1 91.25 93 LYS B O 1
ATOM 3552 N N . GLY B 1 94 ? -26.484 -12.305 2.1 1 92.44 94 GLY B N 1
ATOM 3553 C CA . GLY B 1 94 ? -27.688 -12.391 2.895 1 92.44 94 GLY B CA 1
ATOM 3554 C C . GLY B 1 94 ? -27.891 -11.195 3.812 1 92.44 94 GLY B C 1
ATOM 3555 O O . GLY B 1 94 ? -29.031 -10.797 4.082 1 92.44 94 GLY B O 1
ATOM 3556 N N . ALA B 1 95 ? -26.812 -10.625 4.262 1 89.81 95 ALA B N 1
ATOM 3557 C CA . ALA B 1 95 ? -26.859 -9.477 5.16 1 89.81 95 ALA B CA 1
ATOM 3558 C C . ALA B 1 95 ? -27.016 -8.18 4.375 1 89.81 95 ALA B C 1
ATOM 3560 O O . ALA B 1 95 ? -27.156 -7.102 4.965 1 89.81 95 ALA B O 1
ATOM 3561 N N . GLY B 1 96 ? -27.031 -8.266 3.027 1 85.56 96 GLY B N 1
ATOM 3562 C CA . GLY B 1 96 ? -27.156 -7.078 2.199 1 85.56 96 GLY B CA 1
ATOM 3563 C C . GLY B 1 96 ? -25.891 -6.23 2.188 1 85.56 96 GLY B C 1
ATOM 3564 O O . GLY B 1 96 ? -25.953 -5.031 1.894 1 85.56 96 GLY B O 1
ATOM 3565 N N . LEU B 1 97 ? -24.719 -6.816 2.549 1 83.25 97 LEU B N 1
ATOM 3566 C CA . LEU B 1 97 ? -23.484 -6.062 2.701 1 83.25 97 LEU B CA 1
ATOM 3567 C C . LEU B 1 97 ? -22.547 -6.305 1.519 1 83.25 97 LEU B C 1
ATOM 3569 O O . LEU B 1 97 ? -21.422 -5.781 1.486 1 83.25 97 LEU B O 1
ATOM 3573 N N . TYR B 1 98 ? -23.016 -7.051 0.543 1 85.75 98 TYR B N 1
ATOM 3574 C CA . TYR B 1 98 ? -22.156 -7.391 -0.59 1 85.75 98 TYR B CA 1
ATOM 3575 C C . TYR B 1 98 ? -21.812 -6.145 -1.402 1 85.75 98 TYR B C 1
ATOM 3577 O O . TYR B 1 98 ? -22.703 -5.445 -1.886 1 85.75 98 TYR B O 1
ATOM 3585 N N . LYS B 1 99 ? -20.578 -5.855 -1.497 1 80.38 99 LYS B N 1
ATOM 3586 C CA . LYS B 1 99 ? -20.109 -4.711 -2.27 1 80.38 99 LYS B CA 1
ATOM 3587 C C . LYS B 1 99 ? -19.984 -5.062 -3.75 1 80.38 99 LYS B C 1
ATOM 3589 O O . LYS B 1 99 ? -19.234 -5.973 -4.117 1 80.38 99 LYS B O 1
ATOM 3594 N N . THR B 1 100 ? -20.703 -4.379 -4.559 1 79.31 100 THR B N 1
ATOM 3595 C CA . THR B 1 100 ? -20.656 -4.59 -6 1 79.31 100 THR B CA 1
ATOM 3596 C C . THR B 1 100 ? -19.938 -3.441 -6.695 1 79.31 100 THR B C 1
ATOM 3598 O O . THR B 1 100 ? -20.047 -2.285 -6.285 1 79.31 100 THR B O 1
ATOM 3601 N N . GLU B 1 101 ? -19.172 -3.826 -7.695 1 76.94 101 GLU B N 1
ATOM 3602 C CA . GLU B 1 101 ? -18.516 -2.801 -8.5 1 76.94 101 GLU B CA 1
ATOM 3603 C C . GLU B 1 101 ? -19.422 -2.314 -9.625 1 76.94 101 GLU B C 1
ATOM 3605 O O . GLU B 1 101 ? -19.953 -3.121 -10.391 1 76.94 101 GLU B O 1
ATOM 3610 N N . ARG B 1 102 ? -19.672 -0.993 -9.602 1 68.31 102 ARG B N 1
ATOM 3611 C CA . ARG B 1 102 ? -20.312 -0.392 -10.766 1 68.31 102 ARG B CA 1
ATOM 3612 C C . ARG B 1 102 ? -19.281 0.053 -11.789 1 68.31 102 ARG B C 1
ATOM 3614 O O . ARG B 1 102 ? -18.422 0.884 -11.492 1 68.31 102 ARG B O 1
ATOM 3621 N N . VAL B 1 103 ? -19.312 -0.523 -12.906 1 75.5 103 VAL B N 1
ATOM 3622 C CA . VAL B 1 103 ? -18.297 -0.255 -13.922 1 75.5 103 VAL B CA 1
ATOM 3623 C C . VAL B 1 103 ? -18.656 1.019 -14.688 1 75.5 103 VAL B C 1
ATOM 3625 O O . VAL B 1 103 ? -19.719 1.096 -15.312 1 75.5 103 VAL B O 1
ATOM 3628 N N . ILE B 1 104 ? -17.812 2.049 -14.594 1 70 104 ILE B N 1
ATOM 3629 C CA . ILE B 1 104 ? -17.969 3.338 -15.258 1 70 104 ILE B CA 1
ATOM 3630 C C . ILE B 1 104 ? -17.297 3.312 -16.625 1 70 104 ILE B C 1
ATOM 3632 O O . ILE B 1 104 ? -16.188 2.773 -16.766 1 70 104 ILE B O 1
ATOM 3636 N N . LYS B 1 105 ? -17.922 3.85 -17.609 1 71.12 105 LYS B N 1
ATOM 3637 C CA . LYS B 1 105 ? -17.391 3.834 -18.969 1 71.12 105 LYS B CA 1
ATOM 3638 C C . LYS B 1 105 ? -16.844 5.203 -19.359 1 71.12 105 LYS B C 1
ATOM 3640 O O . LYS B 1 105 ? -16.312 5.375 -20.469 1 71.12 105 LYS B O 1
ATOM 3645 N N . SER B 1 106 ? -16.938 6.238 -18.438 1 65.88 106 SER B N 1
ATOM 3646 C CA . SER B 1 106 ? -16.547 7.613 -18.734 1 65.88 106 SER B CA 1
ATOM 3647 C C . SER B 1 106 ? -15.523 8.117 -17.719 1 65.88 106 SER B C 1
ATOM 3649 O O . SER B 1 106 ? -15.273 7.469 -16.703 1 65.88 106 SER B O 1
ATOM 3651 N N . PRO B 1 107 ? -14.844 9.211 -18.047 1 65.69 107 PRO B N 1
ATOM 3652 C CA . PRO B 1 107 ? -14.055 9.859 -17 1 65.69 107 PRO B CA 1
ATOM 3653 C C . PRO B 1 107 ? -14.883 10.211 -15.773 1 65.69 107 PRO B C 1
ATOM 3655 O O . PRO B 1 107 ? -16.109 10.336 -15.859 1 65.69 107 PRO B O 1
ATOM 3658 N N . GLN B 1 108 ? -14.117 10.203 -14.703 1 61.91 108 GLN B N 1
ATOM 3659 C CA . GLN B 1 108 ? -14.805 10.617 -13.484 1 61.91 108 GLN B CA 1
ATOM 3660 C C . GLN B 1 108 ? -15.242 12.07 -13.562 1 61.91 108 GLN B C 1
ATOM 3662 O O . GLN B 1 108 ? -14.453 12.945 -13.953 1 61.91 108 GLN B O 1
ATOM 3667 N N . SER B 1 109 ? -16.453 12.305 -13.539 1 57.91 109 SER B N 1
ATOM 3668 C CA . SER B 1 109 ? -17.078 13.625 -13.523 1 57.91 109 SER B CA 1
ATOM 3669 C C . SER B 1 109 ? -18.344 13.617 -12.688 1 57.91 109 SER B C 1
ATOM 3671 O O . SER B 1 109 ? -18.719 12.586 -12.125 1 57.91 109 SER B O 1
ATOM 3673 N N . VAL B 1 110 ? -18.828 14.773 -12.523 1 52.88 110 VAL B N 1
ATOM 3674 C CA . VAL B 1 110 ? -20.094 14.891 -11.82 1 52.88 110 VAL B CA 1
ATOM 3675 C C . VAL B 1 110 ? -21.125 13.969 -12.461 1 52.88 110 VAL B C 1
ATOM 3677 O O . VAL B 1 110 ? -21.953 13.367 -11.766 1 52.88 110 VAL B O 1
ATOM 3680 N N . ASN B 1 111 ? -20.984 13.844 -13.742 1 50.88 111 ASN B N 1
ATOM 3681 C CA . ASN B 1 111 ? -21.812 12.898 -14.484 1 50.88 111 ASN B CA 1
ATOM 3682 C C . ASN B 1 111 ? -20.984 11.742 -15.039 1 50.88 111 ASN B C 1
ATOM 3684 O O . ASN B 1 111 ? -19.953 11.953 -15.672 1 50.88 111 ASN B O 1
ATOM 3688 N N . VAL B 1 112 ? -21.406 10.555 -14.484 1 55.22 112 VAL B N 1
ATOM 3689 C CA . VAL B 1 112 ? -20.656 9.398 -14.977 1 55.22 112 VAL B CA 1
ATOM 3690 C C . VAL B 1 112 ? -21.594 8.453 -15.711 1 55.22 112 VAL B C 1
ATOM 3692 O O . VAL B 1 112 ? -22.781 8.359 -15.375 1 55.22 112 VAL B O 1
ATOM 3695 N N . ARG B 1 113 ? -21.188 7.891 -16.766 1 57.5 113 ARG B N 1
ATOM 3696 C CA . ARG B 1 113 ? -21.906 6.816 -17.453 1 57.5 113 ARG B CA 1
ATOM 3697 C C . ARG B 1 113 ? -21.547 5.457 -16.859 1 57.5 113 ARG B C 1
ATOM 3699 O O . ARG B 1 113 ? -20.359 5.109 -16.75 1 57.5 113 ARG B O 1
ATOM 3706 N N . VAL B 1 114 ? -22.469 4.734 -16.25 1 56.84 114 VAL B N 1
ATOM 3707 C CA . VAL B 1 114 ? -22.266 3.449 -15.594 1 56.84 114 VAL B CA 1
ATOM 3708 C C . VAL B 1 114 ? -22.734 2.32 -16.516 1 56.84 114 VAL B C 1
ATOM 3710 O O . VAL B 1 114 ? -23.781 2.438 -17.172 1 56.84 114 VAL B O 1
ATOM 3713 N N . GLU B 1 115 ? -21.953 1.266 -16.578 1 61.09 115 GLU B N 1
ATOM 3714 C CA . GLU B 1 115 ? -22.312 0.119 -17.406 1 61.09 115 GLU B CA 1
ATOM 3715 C C . GLU B 1 115 ? -23.672 -0.449 -17 1 61.09 115 GLU B C 1
ATOM 3717 O O . GLU B 1 115 ? -23.922 -0.666 -15.805 1 61.09 115 GLU B O 1
ATOM 3722 N N . GLY B 1 116 ? -24.422 -0.71 -17.844 1 50.97 116 GLY B N 1
ATOM 3723 C CA . GLY B 1 116 ? -25.734 -1.285 -17.609 1 50.97 116 GLY B CA 1
ATOM 3724 C C . GLY B 1 116 ? -26.828 -0.24 -17.406 1 50.97 116 GLY B C 1
ATOM 3725 O O . GLY B 1 116 ? -28 -0.571 -17.328 1 50.97 116 GLY B O 1
ATOM 3726 N N . TYR B 1 117 ? -26.281 1.02 -17.203 1 55.44 117 TYR B N 1
ATOM 3727 C CA . TYR B 1 117 ? -27.266 2.082 -17.047 1 55.44 117 TYR B CA 1
ATOM 3728 C C . TYR B 1 117 ? -27.297 2.986 -18.281 1 55.44 117 TYR B C 1
ATOM 3730 O O . TYR B 1 117 ? -26.266 3.23 -18.906 1 55.44 117 TYR B O 1
ATOM 3738 N N . GLN B 1 118 ? -28.359 3.324 -18.719 1 52.19 118 GLN B N 1
ATOM 3739 C CA . GLN B 1 118 ? -28.547 4.094 -19.953 1 52.19 118 GLN B CA 1
ATOM 3740 C C . GLN B 1 118 ? -28.312 5.586 -19.703 1 52.19 118 GLN B C 1
ATOM 3742 O O . GLN B 1 118 ? -27.938 6.32 -20.609 1 52.19 118 GLN B O 1
ATOM 3747 N N . SER B 1 119 ? -28.625 6.098 -18.453 1 49.91 119 SER B N 1
ATOM 3748 C CA . SER B 1 119 ? -28.516 7.531 -18.203 1 49.91 119 SER B CA 1
ATOM 3749 C C . SER B 1 119 ? -27.297 7.852 -17.344 1 49.91 119 SER B C 1
ATOM 3751 O O . SER B 1 119 ? -26.828 7 -16.578 1 49.91 119 SER B O 1
ATOM 3753 N N . ASP B 1 120 ? -26.656 9.031 -17.703 1 55.78 120 ASP B N 1
ATOM 3754 C CA . ASP B 1 120 ? -25.578 9.539 -16.859 1 55.78 120 ASP B CA 1
ATOM 3755 C C . ASP B 1 120 ? -26.016 9.625 -15.398 1 55.78 120 ASP B C 1
ATOM 3757 O O . ASP B 1 120 ? -27.188 9.883 -15.117 1 55.78 120 ASP B O 1
ATOM 3761 N N . MET B 1 121 ? -25.219 9.078 -14.625 1 52.22 121 MET B N 1
ATOM 3762 C CA . MET B 1 121 ? -25.5 9.125 -13.195 1 52.22 121 MET B CA 1
ATOM 3763 C C . MET B 1 121 ? -24.641 10.18 -12.5 1 52.22 121 MET B C 1
ATOM 3765 O O . MET B 1 121 ? -23.516 10.453 -12.938 1 52.22 121 MET B O 1
ATOM 3769 N N . LEU B 1 122 ? -25.266 11 -11.656 1 45.22 122 LEU B N 1
ATOM 3770 C CA . LEU B 1 122 ? -24.484 11.93 -10.836 1 45.22 122 LEU B CA 1
ATOM 3771 C C . LEU B 1 122 ? -23.562 11.172 -9.891 1 45.22 122 LEU B C 1
ATOM 3773 O O . LEU B 1 122 ? -24 10.227 -9.219 1 45.22 122 LEU B O 1
ATOM 3777 N N . ASN B 1 123 ? -22.328 11.445 -10.148 1 48.66 123 ASN B N 1
ATOM 3778 C CA . ASN B 1 123 ? -21.312 10.789 -9.344 1 48.66 123 ASN B CA 1
ATOM 3779 C C . ASN B 1 123 ? -21.141 11.477 -7.992 1 48.66 123 ASN B C 1
ATOM 3781 O O . ASN B 1 123 ? -20.594 12.578 -7.914 1 48.66 123 ASN B O 1
ATOM 3785 N N . PHE B 1 124 ? -21.938 11 -7 1 40.22 124 PHE B N 1
ATOM 3786 C CA . PHE B 1 124 ? -21.781 11.562 -5.664 1 40.22 124 PHE B CA 1
ATOM 3787 C C . PHE B 1 124 ? -20.656 10.867 -4.91 1 40.22 124 PHE B C 1
ATOM 3789 O O . PHE B 1 124 ? -20.297 11.266 -3.797 1 40.22 124 PHE B O 1
ATOM 3796 N N . CYS B 1 125 ? -20.094 9.961 -5.633 1 44.41 125 CYS B N 1
ATOM 3797 C CA . CYS B 1 125 ? -19.297 9.039 -4.832 1 44.41 125 CYS B CA 1
ATOM 3798 C C . CYS B 1 125 ? -17.812 9.312 -5.004 1 44.41 125 CYS B C 1
ATOM 3800 O O . CYS B 1 125 ? -16.984 8.734 -4.293 1 44.41 125 CYS B O 1
ATOM 3802 N N . ALA B 1 126 ? -17.453 10.305 -5.965 1 50.09 126 ALA B N 1
ATOM 3803 C CA . ALA B 1 126 ? -16.031 10.484 -6.188 1 50.09 126 ALA B CA 1
ATOM 3804 C C . ALA B 1 126 ? -15.477 11.641 -5.348 1 50.09 126 ALA B C 1
ATOM 3806 O O . ALA B 1 126 ? -16.188 12.617 -5.094 1 50.09 126 ALA B O 1
ATOM 3807 N N . ASN B 1 127 ? -14.383 11.289 -4.602 1 49.41 127 ASN B N 1
ATOM 3808 C CA . ASN B 1 127 ? -13.664 12.336 -3.883 1 49.41 127 ASN B CA 1
ATOM 3809 C C . ASN B 1 127 ? -13.102 13.383 -4.84 1 49.41 127 ASN B C 1
ATOM 3811 O O . ASN B 1 127 ? -12.188 14.125 -4.48 1 49.41 127 ASN B O 1
ATOM 3815 N N . ASN B 1 128 ? -13.656 13.289 -6.051 1 54.81 128 ASN B N 1
ATOM 3816 C CA . ASN B 1 128 ? -13.18 14.234 -7.051 1 54.81 128 ASN B CA 1
ATOM 3817 C C . ASN B 1 128 ? -13.969 15.539 -7.004 1 54.81 128 ASN B C 1
ATOM 3819 O O . ASN B 1 128 ? -14.562 15.945 -8 1 54.81 128 ASN B O 1
ATOM 3823 N N . TYR B 1 129 ? -13.945 16.094 -5.898 1 48.56 129 TYR B N 1
ATOM 3824 C CA . TYR B 1 129 ? -14.812 17.219 -5.59 1 48.56 129 TYR B CA 1
ATOM 3825 C C . TYR B 1 129 ? -14.547 18.391 -6.543 1 48.56 129 TYR B C 1
ATOM 3827 O O . TYR B 1 129 ? -15.469 19.109 -6.922 1 48.56 129 TYR B O 1
ATOM 3835 N N . LEU B 1 130 ? -13.344 18.375 -6.973 1 50.78 130 LEU B N 1
ATOM 3836 C CA . LEU B 1 130 ? -12.992 19.547 -7.773 1 50.78 130 LEU B CA 1
ATOM 3837 C C . LEU B 1 130 ? -12.93 19.188 -9.25 1 50.78 130 LEU B C 1
ATOM 3839 O O . LEU B 1 130 ? -12.711 20.062 -10.094 1 50.78 130 LEU B O 1
ATOM 3843 N N . GLY B 1 131 ? -13.25 17.953 -9.531 1 55.75 131 GLY B N 1
ATOM 3844 C CA . GLY B 1 131 ? -13.227 17.516 -10.922 1 55.75 131 GLY B CA 1
ATOM 3845 C C . GLY B 1 131 ? -11.852 17.609 -11.547 1 55.75 131 GLY B C 1
ATOM 3846 O O . GLY B 1 131 ? -11.727 17.734 -12.766 1 55.75 131 GLY B O 1
ATOM 3847 N N . LEU B 1 132 ? -10.969 17.578 -10.812 1 59.41 132 LEU B N 1
ATOM 3848 C CA . LEU B 1 132 ? -9.633 17.906 -11.305 1 59.41 132 LEU B CA 1
ATOM 3849 C C . LEU B 1 132 ? -9.016 16.719 -12.039 1 59.41 132 LEU B C 1
ATOM 3851 O O . LEU B 1 132 ? -8.102 16.891 -12.844 1 59.41 132 LEU B O 1
ATOM 3855 N N . SER B 1 133 ? -9.602 15.586 -11.883 1 67.94 133 SER B N 1
ATOM 3856 C CA . SER B 1 133 ? -9.031 14.414 -12.531 1 67.94 133 SER B CA 1
ATOM 3857 C C . SER B 1 133 ? -9.227 14.469 -14.039 1 67.94 133 SER B C 1
ATOM 3859 O O . SER B 1 133 ? -8.477 13.844 -14.797 1 67.94 133 SER B O 1
ATOM 3861 N N . SER B 1 134 ? -10.172 15.234 -14.422 1 71.69 134 SER B N 1
ATOM 3862 C CA . SER B 1 134 ? -10.445 15.336 -15.852 1 71.69 134 SER B CA 1
ATOM 3863 C C . SER B 1 134 ? -10.125 16.734 -16.375 1 71.69 134 SER B C 1
ATOM 3865 O O . SER B 1 134 ? -10.406 17.047 -17.531 1 71.69 134 SER B O 1
ATOM 3867 N N . ASN B 1 135 ? -9.477 17.547 -15.523 1 77.62 135 ASN B N 1
ATOM 3868 C CA . ASN B 1 135 ? -9.031 18.859 -15.945 1 77.62 135 ASN B CA 1
ATOM 3869 C C . ASN B 1 135 ? -8.016 18.781 -17.078 1 77.62 135 ASN B C 1
ATOM 3871 O O . ASN B 1 135 ? -7.035 18.031 -17 1 77.62 135 ASN B O 1
ATOM 3875 N N . PRO B 1 136 ? -8.258 19.547 -18.094 1 84.44 136 PRO B N 1
ATOM 3876 C CA . PRO B 1 136 ? -7.387 19.453 -19.281 1 84.44 136 PRO B CA 1
ATOM 3877 C C . PRO B 1 136 ? -5.926 19.766 -18.953 1 84.44 136 PRO B C 1
ATOM 3879 O O . PRO B 1 136 ? -5.02 19.172 -19.531 1 84.44 136 PRO B O 1
ATOM 3882 N N . ASP B 1 137 ? -5.707 20.703 -18.094 1 85.75 137 ASP B N 1
ATOM 3883 C CA . ASP B 1 137 ? -4.336 21.047 -17.703 1 85.75 137 ASP B CA 1
ATOM 3884 C C . ASP B 1 137 ? -3.66 19.875 -16.984 1 85.75 137 ASP B C 1
ATOM 3886 O O . ASP B 1 137 ? -2.469 19.625 -17.188 1 85.75 137 ASP B O 1
ATOM 3890 N N . VAL B 1 138 ? -4.402 19.234 -16.172 1 86.31 138 VAL B N 1
ATOM 3891 C CA . VAL B 1 138 ? -3.885 18.078 -15.422 1 86.31 138 VAL B CA 1
ATOM 3892 C C . VAL B 1 138 ? -3.594 16.938 -16.375 1 86.31 138 VAL B C 1
ATOM 3894 O O . VAL B 1 138 ? -2.527 16.312 -16.312 1 86.31 138 VAL B O 1
ATOM 3897 N N . VAL B 1 139 ? -4.5 16.688 -17.266 1 88.62 139 VAL B N 1
ATOM 3898 C CA . VAL B 1 139 ? -4.348 15.625 -18.25 1 88.62 139 VAL B CA 1
ATOM 3899 C C . VAL B 1 139 ? -3.143 15.922 -19.141 1 88.62 139 VAL B C 1
ATOM 3901 O O . VAL B 1 139 ? -2.336 15.031 -19.422 1 88.62 139 VAL B O 1
ATOM 3904 N N . SER B 1 140 ? -3.014 17.125 -19.531 1 91.06 140 SER B N 1
ATOM 3905 C CA . SER B 1 140 ? -1.896 17.531 -20.375 1 91.06 140 SER B CA 1
ATOM 3906 C C . SER B 1 140 ? -0.563 17.344 -19.656 1 91.06 140 SER B C 1
ATOM 3908 O O . SER B 1 140 ? 0.419 16.906 -20.25 1 91.06 140 SER B O 1
ATOM 3910 N N . ALA B 1 141 ? -0.551 17.719 -18.453 1 90.5 141 ALA B N 1
ATOM 3911 C CA . ALA B 1 141 ? 0.665 17.547 -17.672 1 90.5 141 ALA B CA 1
ATOM 3912 C C . ALA B 1 141 ? 1.054 16.078 -17.562 1 90.5 141 ALA B C 1
ATOM 3914 O O . ALA B 1 141 ? 2.23 15.727 -17.688 1 90.5 141 ALA B O 1
ATOM 3915 N N . ALA B 1 142 ? 0.092 15.281 -17.359 1 91.31 142 ALA B N 1
ATOM 3916 C CA . ALA B 1 142 ? 0.328 13.844 -17.266 1 91.31 142 ALA B CA 1
ATOM 3917 C C . ALA B 1 142 ? 0.848 13.289 -18.594 1 91.31 142 ALA B C 1
ATOM 3919 O O . ALA B 1 142 ? 1.784 12.484 -18.609 1 91.31 142 ALA B O 1
ATOM 3920 N N . LYS B 1 143 ? 0.257 13.703 -19.641 1 93 143 LYS B N 1
ATOM 3921 C CA . LYS B 1 143 ? 0.704 13.266 -20.953 1 93 143 LYS B CA 1
ATOM 3922 C C . LYS B 1 143 ? 2.141 13.711 -21.219 1 93 143 LYS B C 1
ATOM 3924 O O . LYS B 1 143 ? 2.941 12.945 -21.766 1 93 143 LYS B O 1
ATOM 3929 N N . GLY B 1 144 ? 2.383 14.945 -20.891 1 92.06 144 GLY B N 1
ATOM 3930 C CA . GLY B 1 144 ? 3.744 15.438 -21.047 1 92.06 144 GLY B CA 1
ATOM 3931 C C . GLY B 1 144 ? 4.762 14.625 -20.266 1 92.06 144 GLY B C 1
ATOM 3932 O O . GLY B 1 144 ? 5.863 14.367 -20.75 1 92.06 144 GLY B O 1
ATOM 3933 N N . ALA B 1 145 ? 4.418 14.234 -19.109 1 91 145 ALA B N 1
ATOM 3934 C CA . ALA B 1 145 ? 5.309 13.43 -18.281 1 91 145 ALA B CA 1
ATOM 3935 C C . ALA B 1 145 ? 5.562 12.062 -18.906 1 91 145 ALA B C 1
ATOM 3937 O O . ALA B 1 145 ? 6.656 11.508 -18.781 1 91 145 ALA B O 1
ATOM 3938 N N . LEU B 1 146 ? 4.516 11.523 -19.484 1 90.5 146 LEU B N 1
ATOM 3939 C CA . LEU B 1 146 ? 4.684 10.258 -20.188 1 90.5 146 LEU B CA 1
ATOM 3940 C C . LEU B 1 146 ? 5.723 10.391 -21.297 1 90.5 146 LEU B C 1
ATOM 3942 O O . LEU B 1 146 ? 6.543 9.484 -21.5 1 90.5 146 LEU B O 1
ATOM 3946 N N . ASP B 1 147 ? 5.688 11.469 -21.984 1 90 147 ASP B N 1
ATOM 3947 C CA . ASP B 1 147 ? 6.633 11.719 -23.062 1 90 147 ASP B CA 1
ATOM 3948 C C . ASP B 1 147 ? 8.055 11.898 -22.531 1 90 147 ASP B C 1
ATOM 3950 O O . ASP B 1 147 ? 9.008 11.336 -23.078 1 90 147 ASP B O 1
ATOM 3954 N N . ASP B 1 148 ? 8.164 12.641 -21.484 1 87.56 148 ASP B N 1
ATOM 3955 C CA . ASP B 1 148 ? 9.469 13.062 -20.984 1 87.56 148 ASP B CA 1
ATOM 3956 C C . ASP B 1 148 ? 10.109 11.977 -20.125 1 87.56 148 ASP B C 1
ATOM 3958 O O . ASP B 1 148 ? 11.336 11.828 -20.109 1 87.56 148 ASP B O 1
ATOM 3962 N N . PHE B 1 149 ? 9.234 11.18 -19.406 1 86.38 149 PHE B N 1
ATOM 3963 C CA . PHE B 1 149 ? 9.797 10.352 -18.359 1 86.38 149 PHE B CA 1
ATOM 3964 C C . PHE B 1 149 ? 9.352 8.898 -18.516 1 86.38 149 PHE B C 1
ATOM 3966 O O . PHE B 1 149 ? 9.852 8.008 -17.828 1 86.38 149 PHE B O 1
ATOM 3973 N N . GLY B 1 150 ? 8.398 8.617 -19.391 1 84.69 150 GLY B N 1
ATOM 3974 C CA . GLY B 1 150 ? 7.918 7.254 -19.578 1 84.69 150 GLY B CA 1
ATOM 3975 C C . GLY B 1 150 ? 6.762 6.902 -18.656 1 84.69 150 GLY B C 1
ATOM 3976 O O . GLY B 1 150 ? 6.266 7.758 -17.922 1 84.69 150 GLY B O 1
ATOM 3977 N N . ALA B 1 151 ? 6.336 5.625 -18.719 1 83.56 151 ALA B N 1
ATOM 3978 C CA . ALA B 1 151 ? 5.129 5.188 -18.016 1 83.56 151 ALA B CA 1
ATOM 3979 C C . ALA B 1 151 ? 5.449 4.75 -16.594 1 83.56 151 ALA B C 1
ATOM 3981 O O . ALA B 1 151 ? 4.551 4.652 -15.75 1 83.56 151 ALA B O 1
ATOM 3982 N N . GLY B 1 152 ? 6.664 4.508 -16.312 1 82.19 152 GLY B N 1
ATOM 3983 C CA . GLY B 1 152 ? 7.082 4.031 -15.008 1 82.19 152 GLY B CA 1
ATOM 3984 C C . GLY B 1 152 ? 8.578 3.814 -14.906 1 82.19 152 GLY B C 1
ATOM 3985 O O . GLY B 1 152 ? 9.297 3.902 -15.906 1 82.19 152 GLY B O 1
ATOM 3986 N N . LEU B 1 153 ? 9 3.496 -13.641 1 76.06 153 LEU B N 1
ATOM 3987 C CA . LEU B 1 153 ? 10.438 3.412 -13.43 1 76.06 153 LEU B CA 1
ATOM 3988 C C . LEU B 1 153 ? 10.852 1.994 -13.047 1 76.06 153 LEU B C 1
ATOM 3990 O O . LEU B 1 153 ? 12.039 1.665 -13.055 1 76.06 153 LEU B O 1
ATOM 3994 N N . SER B 1 154 ? 9.852 1.154 -12.703 1 75.81 154 SER B N 1
ATOM 3995 C CA . SER B 1 154 ? 10.094 -0.238 -12.336 1 75.81 154 SER B CA 1
ATOM 3996 C C . SER B 1 154 ? 11.195 -0.354 -11.289 1 75.81 154 SER B C 1
ATOM 3998 O O . SER B 1 154 ? 12.086 -1.2 -11.406 1 75.81 154 SER B O 1
ATOM 4000 N N . SER B 1 155 ? 11.188 0.552 -10.352 1 78.56 155 SER B N 1
ATOM 4001 C CA . SER B 1 155 ? 12.211 0.612 -9.32 1 78.56 155 SER B CA 1
ATOM 4002 C C . SER B 1 155 ? 11.727 1.383 -8.094 1 78.56 155 SER B C 1
ATOM 4004 O O . SER B 1 155 ? 10.773 2.16 -8.188 1 78.56 155 SER B O 1
ATOM 4006 N N . VAL B 1 156 ? 12.453 0.997 -7.102 1 82.25 156 VAL B N 1
ATOM 4007 C CA . VAL B 1 156 ? 12.227 1.773 -5.887 1 82.25 156 VAL B CA 1
ATOM 4008 C C . VAL B 1 156 ? 12.969 3.105 -5.98 1 82.25 156 VAL B C 1
ATOM 4010 O O . VAL B 1 156 ? 13.852 3.273 -6.824 1 82.25 156 VAL B O 1
ATOM 4013 N N . ARG B 1 157 ? 12.68 4.016 -5.098 1 84.81 157 ARG B N 1
ATOM 4014 C CA . ARG B 1 157 ? 13.141 5.398 -5.145 1 84.81 157 ARG B CA 1
ATOM 4015 C C . ARG B 1 157 ? 14.664 5.473 -5.027 1 84.81 157 ARG B C 1
ATOM 4017 O O . ARG B 1 157 ? 15.305 6.266 -5.715 1 84.81 157 ARG B O 1
ATOM 4024 N N . PHE B 1 158 ? 15.32 4.707 -4.16 1 80.25 158 PHE B N 1
ATOM 4025 C CA . PHE B 1 158 ? 16.719 4.926 -3.842 1 80.25 158 PHE B CA 1
ATOM 4026 C C . PHE B 1 158 ? 17.625 4.145 -4.789 1 80.25 158 PHE B C 1
ATOM 4028 O O . PHE B 1 158 ? 18.844 4.289 -4.758 1 80.25 158 PHE B O 1
ATOM 4035 N N . ILE B 1 159 ? 17.094 3.375 -5.637 1 78.88 159 ILE B N 1
ATOM 4036 C CA . ILE B 1 159 ? 17.906 2.697 -6.645 1 78.88 159 ILE B CA 1
ATOM 4037 C C . ILE B 1 159 ? 17.844 3.463 -7.961 1 78.88 159 ILE B C 1
ATOM 4039 O O . ILE B 1 159 ? 18.781 4.184 -8.32 1 78.88 159 ILE B O 1
ATOM 4043 N N . CYS B 1 160 ? 16.812 3.432 -8.688 1 76.88 160 CYS B N 1
ATOM 4044 C CA . CYS B 1 160 ? 16.625 4.141 -9.953 1 76.88 160 CYS B CA 1
ATOM 4045 C C . CYS B 1 160 ? 15.18 4.602 -10.117 1 76.88 160 CYS B C 1
ATOM 4047 O O . CYS B 1 160 ? 14.664 4.645 -11.234 1 76.88 160 CYS B O 1
ATOM 4049 N N . GLY B 1 161 ? 14.648 4.906 -9.047 1 83.69 161 GLY B N 1
ATOM 4050 C CA . GLY B 1 161 ? 13.234 5.23 -9.117 1 83.69 161 GLY B CA 1
ATOM 4051 C C . GLY B 1 161 ? 12.945 6.691 -8.828 1 83.69 161 GLY B C 1
ATOM 4052 O O . GLY B 1 161 ? 11.789 7.07 -8.633 1 83.69 161 GLY B O 1
ATOM 4053 N N . THR B 1 162 ? 13.953 7.516 -8.719 1 87.62 162 THR B N 1
ATOM 4054 C CA . THR B 1 162 ? 13.742 8.93 -8.438 1 87.62 162 THR B CA 1
ATOM 4055 C C . THR B 1 162 ? 14.047 9.781 -9.672 1 87.62 162 THR B C 1
ATOM 4057 O O . THR B 1 162 ? 15.156 9.727 -10.203 1 87.62 162 THR B O 1
ATOM 4060 N N . GLN B 1 163 ? 13.094 10.438 -10.133 1 87.5 163 GLN B N 1
ATOM 4061 C CA . GLN B 1 163 ? 13.258 11.438 -11.18 1 87.5 163 GLN B CA 1
ATOM 4062 C C . GLN B 1 163 ? 13.062 12.844 -10.633 1 87.5 163 GLN B C 1
ATOM 4064 O O . GLN B 1 163 ? 12.586 13.023 -9.508 1 87.5 163 GLN B O 1
ATOM 4069 N N . THR B 1 164 ? 13.422 13.875 -11.367 1 89.75 164 THR B N 1
ATOM 4070 C CA . THR B 1 164 ? 13.352 15.266 -10.922 1 89.75 164 THR B CA 1
ATOM 4071 C C . THR B 1 164 ? 11.938 15.625 -10.477 1 89.75 164 THR B C 1
ATOM 4073 O O . THR B 1 164 ? 11.758 16.344 -9.5 1 89.75 164 THR B O 1
ATOM 4076 N N . ILE B 1 165 ? 10.953 15.078 -11.18 1 90.56 165 ILE B N 1
ATOM 4077 C CA . ILE B 1 165 ? 9.57 15.469 -10.922 1 90.56 165 ILE B CA 1
ATOM 4078 C C . ILE B 1 165 ? 9.148 14.961 -9.539 1 90.56 165 ILE B C 1
ATOM 4080 O O . ILE B 1 165 ? 8.289 15.555 -8.891 1 90.56 165 ILE B O 1
ATOM 4084 N N . HIS B 1 166 ? 9.695 13.836 -9.102 1 93 166 HIS B N 1
ATOM 4085 C CA . HIS B 1 166 ? 9.414 13.352 -7.758 1 93 166 HIS B CA 1
ATOM 4086 C C . HIS B 1 166 ? 9.859 14.359 -6.707 1 93 166 HIS B C 1
ATOM 4088 O O . HIS B 1 166 ? 9.094 14.695 -5.801 1 93 166 HIS B O 1
ATOM 4094 N N . LYS B 1 167 ? 11.062 14.836 -6.863 1 93.56 167 LYS B N 1
ATOM 4095 C CA . LYS B 1 167 ? 11.617 15.805 -5.914 1 93.56 167 LYS B CA 1
ATOM 4096 C C . LYS B 1 167 ? 10.891 17.141 -5.992 1 93.56 167 LYS B C 1
ATOM 4098 O O . LYS B 1 167 ? 10.68 17.797 -4.973 1 93.56 167 LYS B O 1
ATOM 4103 N N . GLU B 1 168 ? 10.562 17.5 -7.176 1 92 168 GLU B N 1
ATOM 4104 C CA . GLU B 1 168 ? 9.805 18.734 -7.348 1 92 168 GLU B CA 1
ATOM 4105 C C . GLU B 1 168 ? 8.461 18.672 -6.621 1 92 168 GLU B C 1
ATOM 4107 O O . GLU B 1 168 ? 8.07 19.625 -5.949 1 92 168 GLU B O 1
ATOM 4112 N N . LEU B 1 169 ? 7.805 17.547 -6.773 1 93.94 169 LEU B N 1
ATOM 4113 C CA . LEU B 1 169 ? 6.52 17.391 -6.102 1 93.94 169 LEU B CA 1
ATOM 4114 C C . LEU B 1 169 ? 6.691 17.391 -4.586 1 93.94 169 LEU B C 1
ATOM 4116 O O . LEU B 1 169 ? 5.902 18.016 -3.869 1 93.94 169 LEU B O 1
ATOM 4120 N N . GLU B 1 170 ? 7.703 16.703 -4.117 1 95.75 170 GLU B N 1
ATOM 4121 C CA . GLU B 1 170 ? 7.992 16.703 -2.686 1 95.75 170 GLU B CA 1
ATOM 4122 C C . GLU B 1 170 ? 8.242 18.125 -2.184 1 95.75 170 GLU B C 1
ATOM 4124 O O . GLU B 1 170 ? 7.758 18.5 -1.114 1 95.75 170 GLU B O 1
ATOM 4129 N N . GLY B 1 171 ? 8.961 18.922 -2.941 1 95.25 171 GLY B N 1
ATOM 4130 C CA . GLY B 1 171 ? 9.195 20.312 -2.598 1 95.25 171 GLY B CA 1
ATOM 4131 C C . GLY B 1 171 ? 7.922 21.141 -2.555 1 95.25 171 GLY B C 1
ATOM 4132 O O . GLY B 1 171 ? 7.715 21.922 -1.629 1 95.25 171 GLY B O 1
ATOM 4133 N N . LYS B 1 172 ? 7.082 20.969 -3.504 1 92.56 172 LYS B N 1
ATOM 4134 C CA . LYS B 1 172 ? 5.809 21.688 -3.553 1 92.56 172 LYS B CA 1
ATOM 4135 C C . LYS B 1 172 ? 4.934 21.344 -2.354 1 92.56 172 LYS B C 1
ATOM 4137 O O . LYS B 1 172 ? 4.305 22.219 -1.759 1 92.56 172 LYS B O 1
ATOM 4142 N N . ILE B 1 173 ? 4.906 20.062 -2.023 1 93.62 173 ILE B N 1
ATOM 4143 C CA . ILE B 1 173 ? 4.098 19.578 -0.909 1 93.62 173 ILE B CA 1
ATOM 4144 C C . ILE B 1 173 ? 4.609 20.188 0.398 1 93.62 173 ILE B C 1
ATOM 4146 O O . ILE B 1 173 ? 3.82 20.672 1.218 1 93.62 173 ILE B O 1
ATOM 4150 N N . SER B 1 174 ? 5.922 20.125 0.591 1 95.25 174 SER B N 1
ATOM 4151 C CA . SER B 1 174 ? 6.492 20.672 1.818 1 95.25 174 SER B CA 1
ATOM 4152 C C . SER B 1 174 ? 6.199 22.156 1.953 1 95.25 174 SER B C 1
ATOM 4154 O O . SER B 1 174 ? 5.859 22.625 3.039 1 95.25 174 SER B O 1
ATOM 4156 N N . LYS B 1 175 ? 6.301 22.875 0.878 1 92.69 175 LYS B N 1
ATOM 4157 C CA . LYS B 1 175 ? 5.996 24.312 0.888 1 92.69 175 LYS B CA 1
ATOM 4158 C C . LYS B 1 175 ? 4.516 24.547 1.185 1 92.69 175 LYS B C 1
ATOM 4160 O O . LYS B 1 175 ? 4.176 25.422 1.981 1 92.69 175 LYS B O 1
ATOM 4165 N N . PHE B 1 176 ? 3.672 23.828 0.594 1 89.69 176 PHE B N 1
ATOM 4166 C CA . PHE B 1 176 ? 2.23 23.953 0.769 1 89.69 176 PHE B CA 1
ATOM 4167 C C . PHE B 1 176 ? 1.845 23.766 2.232 1 89.69 176 PHE B C 1
ATOM 4169 O O . PHE B 1 176 ? 1.023 24.516 2.762 1 89.69 176 PHE B O 1
ATOM 4176 N N . HIS B 1 177 ? 2.471 22.766 2.867 1 91.94 177 HIS B N 1
ATOM 4177 C CA . HIS B 1 177 ? 2.148 22.453 4.254 1 91.94 177 HIS B CA 1
ATOM 4178 C C . HIS B 1 177 ? 3.02 23.266 5.215 1 91.94 177 HIS B C 1
ATOM 4180 O O . HIS B 1 177 ? 2.889 23.125 6.434 1 91.94 177 HIS B O 1
ATOM 4186 N N . GLU B 1 178 ? 3.945 24.047 4.648 1 91.38 178 GLU B N 1
ATOM 4187 C CA . GLU B 1 178 ? 4.887 24.844 5.434 1 91.38 178 GLU B CA 1
ATOM 4188 C C . GLU B 1 178 ? 5.652 23.969 6.422 1 91.38 178 GLU B C 1
ATOM 4190 O O . GLU B 1 178 ? 5.699 24.281 7.617 1 91.38 178 GLU B O 1
ATOM 4195 N N . ARG B 1 179 ? 6.188 22.906 5.895 1 94.06 179 ARG B N 1
ATOM 4196 C CA . ARG B 1 179 ? 7.062 21.984 6.625 1 94.06 179 ARG B CA 1
ATOM 4197 C C . ARG B 1 179 ? 8.422 21.859 5.941 1 94.06 179 ARG B C 1
ATOM 4199 O O . ARG B 1 179 ? 8.609 22.375 4.836 1 94.06 179 ARG B O 1
ATOM 4206 N N . GLU B 1 180 ? 9.344 21.219 6.598 1 95.69 180 GLU B N 1
ATOM 4207 C CA . GLU B 1 180 ? 10.727 21.219 6.133 1 95.69 180 GLU B CA 1
ATOM 4208 C C . GLU B 1 180 ? 10.906 20.281 4.934 1 95.69 180 GLU B C 1
ATOM 4210 O O . GLU B 1 180 ? 11.68 20.594 4.02 1 95.69 180 GLU B O 1
ATOM 4215 N N . ASP B 1 181 ? 10.227 19.141 4.898 1 97 181 ASP B N 1
ATOM 4216 C CA . ASP B 1 181 ? 10.43 18.156 3.832 1 97 181 ASP B CA 1
ATOM 4217 C C . ASP B 1 181 ? 9.227 17.234 3.713 1 97 181 ASP B C 1
ATOM 4219 O O . ASP B 1 181 ? 8.359 17.219 4.586 1 97 181 ASP B O 1
ATOM 4223 N N . ALA B 1 182 ? 9.164 16.531 2.555 1 97.75 182 ALA B N 1
ATOM 4224 C CA . ALA B 1 182 ? 8.07 15.602 2.273 1 97.75 182 ALA B CA 1
ATOM 4225 C C . ALA B 1 182 ? 8.586 14.352 1.563 1 97.75 182 ALA B C 1
ATOM 4227 O O . ALA B 1 182 ? 9.617 14.391 0.896 1 97.75 182 ALA B O 1
ATOM 4228 N N . ILE B 1 183 ? 7.898 13.258 1.729 1 97.38 183 ILE B N 1
ATOM 4229 C CA . ILE B 1 183 ? 8.211 11.992 1.076 1 97.38 183 ILE B CA 1
ATOM 4230 C C . ILE B 1 183 ? 6.941 11.406 0.452 1 97.38 183 ILE B C 1
ATOM 4232 O O . ILE B 1 183 ? 5.867 11.461 1.051 1 97.38 183 ILE B O 1
ATOM 4236 N N . LEU B 1 184 ? 7.094 10.844 -0.749 1 95.94 184 LEU B N 1
ATOM 4237 C CA . LEU B 1 184 ? 5.965 10.336 -1.522 1 95.94 184 LEU B CA 1
ATOM 4238 C C . LEU B 1 184 ? 5.801 8.836 -1.331 1 95.94 184 LEU B C 1
ATOM 4240 O O . LEU B 1 184 ? 6.789 8.117 -1.171 1 95.94 184 LEU B O 1
ATOM 4244 N N . TYR B 1 185 ? 4.566 8.383 -1.338 1 95.44 185 TYR B N 1
ATOM 4245 C CA . TYR B 1 185 ? 4.168 6.98 -1.309 1 95.44 185 TYR B CA 1
ATOM 4246 C C . TYR B 1 185 ? 3.137 6.684 -2.391 1 95.44 185 TYR B C 1
ATOM 4248 O O . TYR B 1 185 ? 2.547 7.602 -2.963 1 95.44 185 TYR B O 1
ATOM 4256 N N . ALA B 1 186 ? 2.928 5.387 -2.676 1 91.81 186 ALA B N 1
ATOM 4257 C CA . ALA B 1 186 ? 1.923 4.98 -3.654 1 91.81 186 ALA B CA 1
ATOM 4258 C C . ALA B 1 186 ? 0.522 5.391 -3.207 1 91.81 186 ALA B C 1
ATOM 4260 O O . ALA B 1 186 ? -0.351 5.648 -4.039 1 91.81 186 ALA B O 1
ATOM 4261 N N . SER B 1 187 ? 0.309 5.414 -1.968 1 92.44 187 SER B N 1
ATOM 4262 C CA . SER B 1 187 ? -0.95 5.832 -1.359 1 92.44 187 SER B CA 1
ATOM 4263 C C . SER B 1 187 ? -0.738 6.324 0.068 1 92.44 187 SER B C 1
ATOM 4265 O O . SER B 1 187 ? 0.338 6.141 0.641 1 92.44 187 SER B O 1
ATOM 4267 N N . CYS B 1 188 ? -1.784 7.023 0.561 1 94 188 CYS B N 1
ATOM 4268 C CA . CYS B 1 188 ? -1.698 7.379 1.973 1 94 188 CYS B CA 1
ATOM 4269 C C . CYS B 1 188 ? -1.805 6.141 2.854 1 94 188 CYS B C 1
ATOM 4271 O O . CYS B 1 188 ? -1.278 6.117 3.967 1 94 188 CYS B O 1
ATOM 4273 N N . PHE B 1 189 ? -2.439 5.117 2.383 1 94.19 189 PHE B N 1
ATOM 4274 C CA . PHE B 1 189 ? -2.451 3.844 3.092 1 94.19 189 PHE B CA 1
ATOM 4275 C C . PHE B 1 189 ? -1.03 3.357 3.354 1 94.19 189 PHE B C 1
ATOM 4277 O O . PHE B 1 189 ? -0.71 2.928 4.465 1 94.19 189 PHE B O 1
ATOM 4284 N N . ASP B 1 190 ? -0.218 3.51 2.348 1 95.81 190 ASP B N 1
ATOM 4285 C CA . ASP B 1 190 ? 1.184 3.119 2.461 1 95.81 190 ASP B CA 1
ATOM 4286 C C . ASP B 1 190 ? 1.941 4.059 3.396 1 95.81 190 ASP B C 1
ATOM 4288 O O . ASP B 1 190 ? 2.811 3.623 4.152 1 95.81 190 ASP B O 1
ATOM 4292 N N . ALA B 1 191 ? 1.646 5.348 3.273 1 97.25 191 ALA B N 1
ATOM 4293 C CA . ALA B 1 191 ? 2.289 6.309 4.168 1 97.25 191 ALA B CA 1
ATOM 4294 C C . ALA B 1 191 ? 2.016 5.965 5.629 1 97.25 191 ALA B C 1
ATOM 4296 O O . ALA B 1 191 ? 2.934 5.957 6.453 1 97.25 191 ALA B O 1
ATOM 4297 N N . ASN B 1 192 ? 0.772 5.633 5.941 1 97.56 192 ASN B N 1
ATOM 4298 C CA . ASN B 1 192 ? 0.382 5.27 7.297 1 97.56 192 ASN B CA 1
ATOM 4299 C C . ASN B 1 192 ? 0.982 3.93 7.715 1 97.56 192 ASN B C 1
ATOM 4301 O O . ASN B 1 192 ? 1.313 3.73 8.883 1 97.56 192 ASN B O 1
ATOM 4305 N N . ALA B 1 193 ? 1.129 3.07 6.766 1 95.31 193 ALA B N 1
ATOM 4306 C CA . ALA B 1 193 ? 1.733 1.774 7.066 1 95.31 193 ALA B CA 1
ATOM 4307 C C . ALA B 1 193 ? 3.211 1.926 7.41 1 95.31 193 ALA B C 1
ATOM 4309 O O . ALA B 1 193 ? 3.773 1.101 8.133 1 95.31 193 ALA B O 1
ATOM 4310 N N . GLY B 1 194 ? 3.818 2.928 6.996 1 95.69 194 GLY B N 1
ATOM 4311 C CA . GLY B 1 194 ? 5.266 3.012 7.09 1 95.69 194 GLY B CA 1
ATOM 4312 C C . GLY B 1 194 ? 5.738 3.967 8.172 1 95.69 194 GLY B C 1
ATOM 4313 O O . GLY B 1 194 ? 6.914 3.951 8.547 1 95.69 194 GLY B O 1
ATOM 4314 N N . ILE B 1 195 ? 4.926 4.777 8.742 1 97.94 195 ILE B N 1
ATOM 4315 C CA . ILE B 1 195 ? 5.375 5.914 9.531 1 97.94 195 ILE B CA 1
ATOM 4316 C C . ILE B 1 195 ? 5.543 5.492 10.992 1 97.94 195 ILE B C 1
ATOM 4318 O O . ILE B 1 195 ? 6.516 5.871 11.648 1 97.94 195 ILE B O 1
ATOM 4322 N N . PHE B 1 196 ? 4.738 4.652 11.57 1 98 196 PHE B N 1
ATOM 4323 C CA . PHE B 1 196 ? 4.648 4.477 13.016 1 98 196 PHE B CA 1
ATOM 4324 C C . PHE B 1 196 ? 5.82 3.654 13.531 1 98 196 PHE B C 1
ATOM 4326 O O . PHE B 1 196 ? 6.41 3.986 14.562 1 98 196 PHE B O 1
ATOM 4333 N N . GLU B 1 197 ? 6.168 2.641 12.789 1 95 197 GLU B N 1
ATOM 4334 C CA . GLU B 1 197 ? 7.289 1.813 13.219 1 95 197 GLU B CA 1
ATOM 4335 C C . GLU B 1 197 ? 8.594 2.6 13.195 1 95 197 GLU B C 1
ATOM 4337 O O . GLU B 1 197 ? 9.508 2.324 13.977 1 95 197 GLU B O 1
ATOM 4342 N N . VAL B 1 198 ? 8.68 3.568 12.336 1 95.56 198 VAL B N 1
ATOM 4343 C CA . VAL B 1 198 ? 9.891 4.359 12.195 1 95.56 198 VAL B CA 1
ATOM 4344 C C . VAL B 1 198 ? 9.992 5.363 13.344 1 95.56 198 VAL B C 1
ATOM 4346 O O . VAL B 1 198 ? 11.055 5.535 13.938 1 95.56 198 VAL B O 1
ATOM 4349 N N . ILE B 1 199 ? 8.883 5.973 13.734 1 96.62 199 ILE B N 1
ATOM 4350 C CA . ILE B 1 199 ? 8.852 7 14.766 1 96.62 199 ILE B CA 1
ATOM 4351 C C . ILE B 1 199 ? 8.859 6.348 16.141 1 96.62 199 ILE B C 1
ATOM 4353 O O . ILE B 1 199 ? 9.57 6.793 17.047 1 96.62 199 ILE B O 1
ATOM 4357 N N . CYS B 1 200 ? 8.031 5.355 16.344 1 96.56 200 CYS B N 1
ATOM 4358 C CA . CYS B 1 200 ? 7.941 4.586 17.578 1 96.56 200 CYS B CA 1
ATOM 4359 C C . CYS B 1 200 ? 8.578 3.211 17.406 1 96.56 200 CYS B C 1
ATOM 4361 O O . CYS B 1 200 ? 7.879 2.197 17.406 1 96.56 200 CYS B O 1
ATOM 4363 N N . SER B 1 201 ? 9.898 3.131 17.453 1 92.38 201 SER B N 1
ATOM 4364 C CA . SER B 1 201 ? 10.672 1.981 17 1 92.38 201 SER B CA 1
ATOM 4365 C C . SER B 1 201 ? 10.93 1.003 18.141 1 92.38 201 SER B C 1
ATOM 4367 O O . SER B 1 201 ? 11.648 0.019 17.969 1 92.38 201 SER B O 1
ATOM 4369 N N . SER B 1 202 ? 10.359 1.258 19.312 1 93.12 202 SER B N 1
ATOM 4370 C CA . SER B 1 202 ? 10.68 0.458 20.484 1 93.12 202 SER B CA 1
ATOM 4371 C C . SER B 1 202 ? 9.422 0.14 21.297 1 93.12 202 SER B C 1
ATOM 4373 O O . SER B 1 202 ? 8.469 0.922 21.297 1 93.12 202 SER B O 1
ATOM 4375 N N . PRO B 1 203 ? 9.5 -1.023 22 1 95.31 203 PRO B N 1
ATOM 4376 C CA . PRO B 1 203 ? 8.406 -1.3 22.938 1 95.31 203 PRO B CA 1
ATOM 4377 C C . PRO B 1 203 ? 8.328 -0.276 24.078 1 95.31 203 PRO B C 1
ATOM 4379 O O . PRO B 1 203 ? 7.344 -0.253 24.812 1 95.31 203 PRO B O 1
ATOM 4382 N N . GLU B 1 204 ? 9.312 0.576 24.172 1 96.38 204 GLU B N 1
ATOM 4383 C CA . GLU B 1 204 ? 9.32 1.619 25.203 1 96.38 204 GLU B CA 1
ATOM 4384 C C . GLU B 1 204 ? 8.562 2.855 24.734 1 96.38 204 GLU B C 1
ATOM 4386 O O . GLU B 1 204 ? 8.383 3.811 25.484 1 96.38 204 GLU B O 1
ATOM 4391 N N . ASP B 1 205 ? 8.125 2.818 23.5 1 97.62 205 ASP B N 1
ATOM 4392 C CA . ASP B 1 205 ? 7.328 3.916 22.953 1 97.62 205 ASP B CA 1
ATOM 4393 C C . ASP B 1 205 ? 5.836 3.646 23.125 1 97.62 205 ASP B C 1
ATOM 4395 O O . ASP B 1 205 ? 5.434 2.521 23.438 1 97.62 205 ASP B O 1
ATOM 4399 N N . ALA B 1 206 ? 5.043 4.727 22.969 1 98.56 206 ALA B N 1
ATOM 4400 C CA . ALA B 1 206 ? 3.594 4.605 23.094 1 98.56 206 ALA B CA 1
ATOM 4401 C C . ALA B 1 206 ? 2.873 5.387 22 1 98.56 206 ALA B C 1
ATOM 4403 O O . ALA B 1 206 ? 3.285 6.492 21.656 1 98.56 206 ALA B O 1
ATOM 4404 N N . ILE B 1 207 ? 1.859 4.754 21.5 1 98.81 207 ILE B N 1
ATOM 4405 C CA . ILE B 1 207 ? 0.983 5.406 20.547 1 98.81 207 ILE B CA 1
ATOM 4406 C C . ILE B 1 207 ? -0.423 5.535 21.125 1 98.81 207 ILE B C 1
ATOM 4408 O O . ILE B 1 207 ? -0.992 4.555 21.609 1 98.81 207 ILE B O 1
ATOM 4412 N N . LEU B 1 208 ? -0.951 6.746 21.172 1 98.88 208 LEU B N 1
ATOM 4413 C CA . LEU B 1 208 ? -2.314 7.027 21.609 1 98.88 208 LEU B CA 1
ATOM 4414 C C . LEU B 1 208 ? -3.209 7.359 20.422 1 98.88 208 LEU B C 1
ATOM 4416 O O . LEU B 1 208 ? -3.082 8.43 19.828 1 98.88 208 LEU B O 1
ATOM 4420 N N . SER B 1 209 ? -4.074 6.465 20.094 1 98.75 209 SER B N 1
ATOM 4421 C CA . SER B 1 209 ? -4.844 6.527 18.859 1 98.75 209 SER B CA 1
ATOM 4422 C C . SER B 1 209 ? -6.332 6.699 19.141 1 98.75 209 SER B C 1
ATOM 4424 O O . SER B 1 209 ? -6.891 6.008 19.984 1 98.75 209 SER B O 1
ATOM 4426 N N . ASP B 1 210 ? -6.984 7.641 18.391 1 98.5 210 ASP B N 1
ATOM 4427 C CA . ASP B 1 210 ? -8.438 7.742 18.422 1 98.5 210 ASP B CA 1
ATOM 4428 C C . ASP B 1 210 ? -9.094 6.445 17.953 1 98.5 210 ASP B C 1
ATOM 4430 O O . ASP B 1 210 ? -8.648 5.832 16.984 1 98.5 210 ASP B O 1
ATOM 4434 N N . GLU B 1 211 ? -10.117 6.082 18.547 1 96.94 211 GLU B N 1
ATOM 4435 C CA . GLU B 1 211 ? -10.719 4.781 18.281 1 96.94 211 GLU B CA 1
ATOM 4436 C C . GLU B 1 211 ? -11.344 4.734 16.875 1 96.94 211 GLU B C 1
ATOM 4438 O O . GLU B 1 211 ? -11.531 3.658 16.312 1 96.94 211 GLU B O 1
ATOM 4443 N N . LEU B 1 212 ? -11.625 5.898 16.281 1 94.88 212 LEU B N 1
ATOM 4444 C CA . LEU B 1 212 ? -12.297 5.895 14.977 1 94.88 212 LEU B CA 1
ATOM 4445 C C . LEU B 1 212 ? -11.328 6.297 13.867 1 94.88 212 LEU B C 1
ATOM 4447 O O . LEU B 1 212 ? -11.758 6.688 12.781 1 94.88 212 LEU B O 1
ATOM 4451 N N . ASN B 1 213 ? -10.07 6.219 14.203 1 96.56 213 ASN B N 1
ATOM 4452 C CA . ASN B 1 213 ? -9.078 6.492 13.164 1 96.56 213 ASN B CA 1
ATOM 4453 C C . ASN B 1 213 ? -9.273 5.582 11.953 1 96.56 213 ASN B C 1
ATOM 4455 O O . ASN B 1 213 ? -9.758 4.457 12.086 1 96.56 213 ASN B O 1
ATOM 4459 N N . HIS B 1 214 ? -8.945 6.102 10.773 1 93.38 214 HIS B N 1
ATOM 4460 C CA . HIS B 1 214 ? -9.023 5.371 9.508 1 93.38 214 HIS B CA 1
ATOM 4461 C C . HIS B 1 214 ? -8.312 4.023 9.609 1 93.38 214 HIS B C 1
ATOM 4463 O O . HIS B 1 214 ? -7.312 3.895 10.32 1 93.38 214 HIS B O 1
ATOM 4469 N N . ALA B 1 215 ? -8.734 3.037 8.828 1 92.94 215 ALA B N 1
ATOM 4470 C CA . ALA B 1 215 ? -8.234 1.667 8.812 1 92.94 215 ALA B CA 1
ATOM 4471 C C . ALA B 1 215 ? -6.73 1.641 8.547 1 92.94 215 ALA B C 1
ATOM 4473 O O . ALA B 1 215 ? -6.004 0.827 9.117 1 92.94 215 ALA B O 1
ATOM 4474 N N . SER B 1 216 ? -6.25 2.484 7.641 1 94.62 216 SER B N 1
ATOM 4475 C CA . SER B 1 216 ? -4.828 2.5 7.305 1 94.62 216 SER B CA 1
ATOM 4476 C C . SER B 1 216 ? -3.982 2.896 8.508 1 94.62 216 SER B C 1
ATOM 4478 O O . SER B 1 216 ? -2.848 2.436 8.656 1 94.62 216 SER B O 1
ATOM 4480 N N . ILE B 1 217 ? -4.504 3.76 9.344 1 97.25 217 ILE B N 1
ATOM 4481 C CA . ILE B 1 217 ? -3.809 4.133 10.57 1 97.25 217 ILE B CA 1
ATOM 4482 C C . ILE B 1 217 ? -3.76 2.941 11.523 1 97.25 217 ILE B C 1
ATOM 4484 O O . ILE B 1 217 ? -2.699 2.613 12.062 1 97.25 217 ILE B O 1
ATOM 4488 N N . ILE B 1 218 ? -4.871 2.336 11.672 1 96 218 ILE B N 1
ATOM 4489 C CA . ILE B 1 218 ? -4.98 1.186 12.562 1 96 218 ILE B CA 1
ATOM 4490 C C . ILE B 1 218 ? -3.99 0.106 12.133 1 96 218 ILE B C 1
ATOM 4492 O O . ILE B 1 218 ? -3.24 -0.422 12.961 1 96 218 ILE B O 1
ATOM 4496 N N . ASP B 1 219 ? -3.996 -0.193 10.891 1 95 219 ASP B N 1
ATOM 4497 C CA . ASP B 1 219 ? -3.09 -1.218 10.383 1 95 219 ASP B CA 1
ATOM 4498 C C . ASP B 1 219 ? -1.632 -0.813 10.586 1 95 219 ASP B C 1
ATOM 4500 O O . ASP B 1 219 ? -0.801 -1.641 10.969 1 95 219 ASP B O 1
ATOM 4504 N N . GLY B 1 220 ? -1.31 0.447 10.289 1 96.88 220 GLY B N 1
ATOM 4505 C CA . GLY B 1 220 ? 0.041 0.931 10.531 1 96.88 220 GLY B CA 1
ATOM 4506 C C . GLY B 1 220 ? 0.477 0.786 11.977 1 96.88 220 GLY B C 1
ATOM 4507 O O . GLY B 1 220 ? 1.617 0.407 12.25 1 96.88 220 GLY B O 1
ATOM 4508 N N . ILE B 1 221 ? -0.397 1.074 12.914 1 97.5 221 ILE B N 1
ATOM 4509 C CA . ILE B 1 221 ? -0.104 0.971 14.336 1 97.5 221 ILE B CA 1
ATOM 4510 C C . ILE B 1 221 ? 0.094 -0.494 14.719 1 97.5 221 ILE B C 1
ATOM 4512 O O . ILE B 1 221 ? 0.967 -0.82 15.531 1 97.5 221 ILE B O 1
ATOM 4516 N N . ARG B 1 222 ? -0.679 -1.364 14.117 1 95.06 222 ARG B N 1
ATOM 4517 C CA . ARG B 1 222 ? -0.584 -2.789 14.414 1 95.06 222 ARG B CA 1
ATOM 4518 C C . ARG B 1 222 ? 0.784 -3.34 14.023 1 95.06 222 ARG B C 1
ATOM 4520 O O . ARG B 1 222 ? 1.264 -4.305 14.617 1 95.06 222 ARG B O 1
ATOM 4527 N N . LEU B 1 223 ? 1.387 -2.783 13.07 1 94.12 223 LEU B N 1
ATOM 4528 C CA . LEU B 1 223 ? 2.688 -3.24 12.602 1 94.12 223 LEU B CA 1
ATOM 4529 C C . LEU B 1 223 ? 3.803 -2.758 13.516 1 94.12 223 LEU B C 1
ATOM 4531 O O . LEU B 1 223 ? 4.949 -3.193 13.391 1 94.12 223 LEU B O 1
ATOM 4535 N N . CYS B 1 224 ? 3.48 -1.857 14.391 1 93.62 224 CYS B N 1
ATOM 4536 C CA . CYS B 1 224 ? 4.445 -1.243 15.297 1 93.62 224 CYS B CA 1
ATOM 4537 C C . CYS B 1 224 ? 4.52 -2.006 16.609 1 93.62 224 CYS B C 1
ATOM 4539 O O . CYS B 1 224 ? 3.512 -2.527 17.094 1 93.62 224 CYS B O 1
ATOM 4541 N N . LYS B 1 225 ? 5.699 -2.039 17.281 1 93.19 225 LYS B N 1
ATOM 4542 C CA . LYS B 1 225 ? 5.895 -2.768 18.531 1 93.19 225 LYS B CA 1
ATOM 4543 C C . LYS B 1 225 ? 5.582 -1.887 19.734 1 93.19 225 LYS B C 1
ATOM 4545 O O . LYS B 1 225 ? 5.551 -2.367 20.875 1 93.19 225 LYS B O 1
ATOM 4550 N N . ALA B 1 226 ? 5.352 -0.616 19.547 1 96.88 226 ALA B N 1
ATOM 4551 C CA . ALA B 1 226 ? 5.078 0.323 20.625 1 96.88 226 ALA B CA 1
ATOM 4552 C C . ALA B 1 226 ? 3.848 -0.097 21.422 1 96.88 226 ALA B C 1
ATOM 4554 O O . ALA B 1 226 ? 3.018 -0.866 20.938 1 96.88 226 ALA B O 1
ATOM 4555 N N . LYS B 1 227 ? 3.812 0.363 22.703 1 97.81 227 LYS B N 1
ATOM 4556 C CA . LYS B 1 227 ? 2.57 0.23 23.453 1 97.81 227 LYS B CA 1
ATOM 4557 C C . LYS B 1 227 ? 1.433 0.991 22.781 1 97.81 227 LYS B C 1
ATOM 4559 O O . LYS B 1 227 ? 1.632 2.098 22.281 1 97.81 227 LYS B O 1
ATOM 4564 N N . LYS B 1 228 ? 0.319 0.322 22.766 1 98.12 228 LYS B N 1
ATOM 4565 C CA . LYS B 1 228 ? -0.815 0.911 22.062 1 98.12 228 LYS B CA 1
ATOM 4566 C C . LYS B 1 228 ? -1.936 1.28 23.031 1 98.12 228 LYS B C 1
ATOM 4568 O O . LYS B 1 228 ? -2.379 0.445 23.812 1 98.12 228 LYS B O 1
ATOM 4573 N N . TYR B 1 229 ? -2.346 2.537 23 1 98.5 229 TYR B N 1
ATOM 4574 C CA . TYR B 1 229 ? -3.473 3.055 23.781 1 98.5 229 TYR B CA 1
ATOM 4575 C C . TYR B 1 229 ? -4.57 3.574 22.844 1 98.5 229 TYR B C 1
ATOM 4577 O O . TYR B 1 229 ? -4.309 4.395 21.969 1 98.5 229 TYR B O 1
ATOM 4585 N N . ARG B 1 230 ? -5.656 3.059 23 1 98.31 230 ARG B N 1
ATOM 4586 C CA . ARG B 1 230 ? -6.824 3.539 22.266 1 98.31 230 ARG B CA 1
ATOM 4587 C C . ARG B 1 230 ? -7.707 4.406 23.156 1 98.31 230 ARG B C 1
ATOM 4589 O O . ARG B 1 230 ? -8.125 3.973 24.234 1 98.31 230 ARG B O 1
ATOM 4596 N N . TYR B 1 231 ? -7.961 5.637 22.75 1 98.62 231 TYR B N 1
ATOM 4597 C CA . TYR B 1 231 ? -8.859 6.48 23.516 1 98.62 231 TYR B CA 1
ATOM 4598 C C . TYR B 1 231 ? -10.188 6.68 22.797 1 98.62 231 TYR B C 1
ATOM 4600 O O . TYR B 1 231 ? -10.25 6.586 21.562 1 98.62 231 TYR B O 1
ATOM 4608 N N . SER B 1 232 ? -11.203 6.953 23.547 1 98.12 232 SER B N 1
ATOM 4609 C CA . SER B 1 232 ? -12.547 7.117 23 1 98.12 232 SER B CA 1
ATOM 4610 C C . SER B 1 232 ? -12.609 8.281 22.016 1 98.12 232 SER B C 1
ATOM 4612 O O . SER B 1 232 ? -11.945 9.297 22.203 1 98.12 232 SER B O 1
ATOM 4614 N N . HIS B 1 233 ? -13.461 8.117 21.031 1 97.12 233 HIS B N 1
ATOM 4615 C CA . HIS B 1 233 ? -13.555 9.039 19.906 1 97.12 233 HIS B CA 1
ATOM 4616 C C . HIS B 1 233 ? -13.719 10.477 20.375 1 97.12 233 HIS B C 1
ATOM 4618 O O . HIS B 1 233 ? -14.695 10.805 21.062 1 97.12 233 HIS B O 1
ATOM 4624 N N . ARG B 1 234 ? -12.727 11.297 20.062 1 96.62 234 ARG B N 1
ATOM 4625 C CA . ARG B 1 234 ? -12.711 12.727 20.312 1 96.62 234 ARG B CA 1
ATOM 4626 C C . ARG B 1 234 ? -12.898 13.016 21.797 1 96.62 234 ARG B C 1
ATOM 4628 O O . ARG B 1 234 ? -13.43 14.07 22.172 1 96.62 234 ARG B O 1
ATOM 4635 N N . ASP B 1 235 ? -12.516 12.078 22.609 1 98.25 235 ASP B N 1
ATOM 4636 C CA . ASP B 1 235 ? -12.656 12.227 24.047 1 98.25 235 ASP B CA 1
ATOM 4637 C C . ASP B 1 235 ? -11.352 12.688 24.688 1 98.25 235 ASP B C 1
ATOM 4639 O O . ASP B 1 235 ? -10.477 11.867 24.984 1 98.25 235 ASP B O 1
ATOM 4643 N N . MET B 1 236 ? -11.344 13.945 24.984 1 98.44 236 MET B N 1
ATOM 4644 C CA . MET B 1 236 ? -10.102 14.531 25.5 1 98.44 236 MET B CA 1
ATOM 4645 C C . MET B 1 236 ? -9.859 14.102 26.938 1 98.44 236 MET B C 1
ATOM 4647 O O . MET B 1 236 ? -8.711 14.031 27.375 1 98.44 236 MET B O 1
ATOM 4651 N N . GLY B 1 237 ? -10.891 13.867 27.672 1 98.62 237 GLY B N 1
ATOM 4652 C CA . GLY B 1 237 ? -10.711 13.305 29 1 98.62 237 GLY B CA 1
ATOM 4653 C C . GLY B 1 237 ? -10.07 11.93 28.984 1 98.62 237 GLY B C 1
ATOM 4654 O O . GLY B 1 237 ? -9.156 11.656 29.75 1 98.62 237 GLY B O 1
ATOM 4655 N N . ASP B 1 238 ? -10.523 11.141 28.094 1 98.75 238 ASP B N 1
ATOM 4656 C CA . ASP B 1 238 ? -9.953 9.805 27.969 1 98.75 238 ASP B CA 1
ATOM 4657 C C . ASP B 1 238 ? -8.523 9.867 27.422 1 98.75 238 ASP B C 1
ATOM 4659 O O . ASP B 1 238 ? -7.652 9.125 27.891 1 98.75 238 ASP B O 1
ATOM 4663 N N . LEU B 1 239 ? -8.297 10.719 26.453 1 98.81 239 LEU B N 1
ATOM 4664 C CA . LEU B 1 239 ? -6.945 10.914 25.938 1 98.81 239 LEU B CA 1
ATOM 4665 C C . LEU B 1 239 ? -5.992 11.305 27.062 1 98.81 239 LEU B C 1
ATOM 4667 O O . LEU B 1 239 ? -4.891 10.758 27.172 1 98.81 239 LEU B O 1
ATOM 4671 N N . GLU B 1 240 ? -6.43 12.18 27.891 1 98.75 240 GLU B N 1
ATOM 4672 C CA . GLU B 1 240 ? -5.582 12.609 29 1 98.75 240 GLU B CA 1
ATOM 4673 C C . GLU B 1 240 ? -5.281 11.445 29.953 1 98.75 240 GLU B C 1
ATOM 4675 O O . GLU B 1 240 ? -4.152 11.305 30.422 1 98.75 240 GLU B O 1
ATOM 4680 N N . THR B 1 241 ? -6.273 10.68 30.25 1 98.75 241 THR B N 1
ATOM 4681 C CA . THR B 1 241 ? -6.078 9.508 31.094 1 98.75 241 THR B CA 1
ATOM 4682 C C . THR B 1 241 ? -5.02 8.586 30.5 1 98.75 241 THR B C 1
ATOM 4684 O O . THR B 1 241 ? -4.137 8.102 31.219 1 98.75 241 THR B O 1
ATOM 4687 N N . LYS B 1 242 ? -5.09 8.328 29.219 1 98.75 242 LYS B N 1
ATOM 4688 C CA . LYS B 1 242 ? -4.121 7.465 28.547 1 98.75 242 LYS B CA 1
ATOM 4689 C C . LYS B 1 242 ? -2.729 8.086 28.562 1 98.75 242 LYS B C 1
ATOM 4691 O O . LYS B 1 242 ? -1.727 7.375 28.656 1 98.75 242 LYS B O 1
ATOM 4696 N N . LEU B 1 243 ? -2.672 9.391 28.422 1 98.56 243 LEU B N 1
ATOM 4697 C CA . LEU B 1 243 ? -1.39 10.086 28.469 1 98.56 243 LEU B CA 1
ATOM 4698 C C . LEU B 1 243 ? -0.737 9.922 29.844 1 98.56 243 LEU B C 1
ATOM 4700 O O . LEU B 1 243 ? 0.477 9.727 29.938 1 98.56 243 LEU B O 1
ATOM 4704 N N . LYS B 1 244 ? -1.524 9.984 30.875 1 98.31 244 LYS B N 1
ATOM 4705 C CA . LYS B 1 244 ? -1.017 9.766 32.219 1 98.31 244 LYS B CA 1
ATOM 4706 C C . LYS B 1 244 ? -0.478 8.344 32.375 1 98.31 244 LYS B C 1
ATOM 4708 O O . LYS B 1 244 ? 0.59 8.141 32.969 1 98.31 244 LYS B O 1
ATOM 4713 N N . ASP B 1 245 ? -1.171 7.418 31.812 1 98.19 245 ASP B N 1
ATOM 4714 C CA . ASP B 1 245 ? -0.77 6.016 31.891 1 98.19 245 ASP B CA 1
ATOM 4715 C C . ASP B 1 245 ? 0.523 5.773 31.109 1 98.19 245 ASP B C 1
ATOM 4717 O O . ASP B 1 245 ? 1.303 4.883 31.453 1 98.19 245 ASP B O 1
ATOM 4721 N N . ALA B 1 246 ? 0.768 6.617 30.094 1 97.75 246 ALA B N 1
ATOM 4722 C CA . ALA B 1 246 ? 1.878 6.371 29.172 1 97.75 246 ALA B CA 1
ATOM 4723 C C . ALA B 1 246 ? 3.09 7.223 29.547 1 97.75 246 ALA B C 1
ATOM 4725 O O . ALA B 1 246 ? 4.055 7.305 28.781 1 97.75 246 ALA B O 1
ATOM 4726 N N . GLN B 1 247 ? 3.152 7.875 30.641 1 95.31 247 GLN B N 1
ATOM 4727 C CA . GLN B 1 247 ? 4.184 8.844 31 1 95.31 247 GLN B CA 1
ATOM 4728 C C . GLN B 1 247 ? 5.559 8.188 31.062 1 95.31 247 GLN B C 1
ATOM 4730 O O . GLN B 1 247 ? 6.582 8.852 30.875 1 95.31 247 GLN B O 1
ATOM 4735 N N . GLY B 1 248 ? 5.664 6.941 31.25 1 94.38 248 GLY B N 1
ATOM 4736 C CA . GLY B 1 248 ? 6.934 6.234 31.328 1 94.38 248 GLY B CA 1
ATOM 4737 C C . GLY B 1 248 ? 7.523 5.926 29.953 1 94.38 248 GLY B C 1
ATOM 4738 O O . GLY B 1 248 ? 8.688 5.527 29.859 1 94.38 248 GLY B O 1
ATOM 4739 N N . ALA B 1 249 ? 6.812 6.203 28.922 1 96.12 249 ALA B N 1
ATOM 4740 C CA . ALA B 1 249 ? 7.262 5.887 27.578 1 96.12 249 ALA B CA 1
ATOM 4741 C C . ALA B 1 249 ? 8.328 6.871 27.109 1 96.12 249 ALA B C 1
ATOM 4743 O O . ALA B 1 249 ? 8.297 8.047 27.453 1 96.12 249 ALA B O 1
ATOM 4744 N N . ARG B 1 250 ? 9.273 6.352 26.328 1 93.56 250 ARG B N 1
ATOM 4745 C CA . ARG B 1 250 ? 10.328 7.164 25.719 1 93.56 250 ARG B CA 1
ATOM 4746 C C . ARG B 1 250 ? 9.75 8.219 24.781 1 93.56 250 ARG B C 1
ATOM 4748 O O . ARG B 1 250 ? 10.188 9.367 24.797 1 93.56 250 ARG B O 1
ATOM 4755 N N . THR B 1 251 ? 8.805 7.801 23.969 1 95.44 251 THR B N 1
ATOM 4756 C CA . THR B 1 251 ? 8.062 8.641 23.047 1 95.44 251 THR B CA 1
ATOM 4757 C C . THR B 1 251 ? 6.562 8.383 23.156 1 95.44 251 THR B C 1
ATOM 4759 O O . THR B 1 25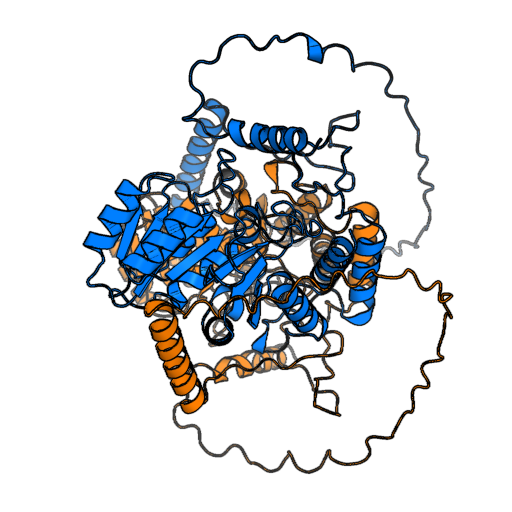1 ? 6.137 7.23 23.297 1 95.44 251 THR B O 1
ATOM 4762 N N . ARG B 1 252 ? 5.816 9.438 23.266 1 97.88 252 ARG B N 1
ATOM 4763 C CA . ARG B 1 252 ? 4.363 9.375 23.188 1 97.88 252 ARG B CA 1
ATOM 4764 C C . ARG B 1 252 ? 3.842 10.07 21.938 1 97.88 252 ARG B C 1
ATOM 4766 O O . ARG B 1 252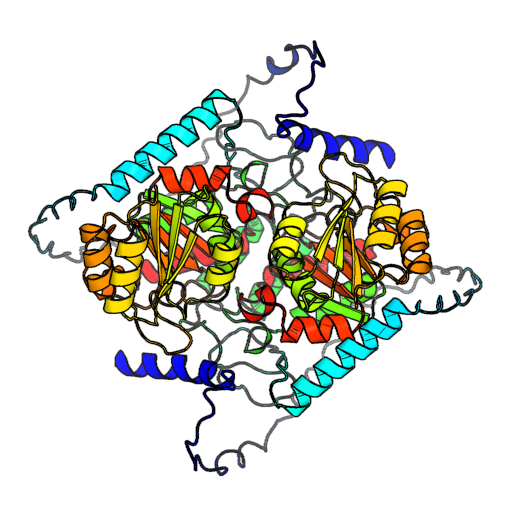 ? 4.074 11.266 21.75 1 97.88 252 ARG B O 1
ATOM 4773 N N . LEU B 1 253 ? 3.174 9.305 21.062 1 98.56 253 LEU B N 1
ATOM 4774 C CA . LEU B 1 253 ? 2.648 9.812 19.797 1 98.56 253 LEU B CA 1
ATOM 4775 C C . LEU B 1 253 ? 1.123 9.805 19.812 1 98.56 253 LEU B C 1
ATOM 4777 O O . LEU B 1 253 ? 0.501 8.742 19.859 1 98.56 253 LEU B O 1
ATOM 4781 N N . ILE B 1 254 ? 0.536 10.984 19.797 1 98.81 254 ILE B N 1
ATOM 4782 C CA . ILE B 1 254 ? -0.912 11.102 19.656 1 98.81 254 ILE B CA 1
ATOM 4783 C C . ILE B 1 254 ? -1.292 11.07 18.172 1 98.81 254 ILE B C 1
ATOM 4785 O O . ILE B 1 254 ? -0.753 11.828 17.375 1 98.81 254 ILE B O 1
ATOM 4789 N N . VAL B 1 255 ? -2.229 10.164 17.828 1 98.81 255 VAL B N 1
ATOM 4790 C CA . VAL B 1 255 ? -2.578 9.93 16.422 1 98.81 255 VAL B CA 1
ATOM 4791 C C . VAL B 1 255 ? -4.07 10.18 16.219 1 98.81 255 VAL B C 1
ATOM 4793 O O . VAL B 1 255 ? -4.906 9.617 16.922 1 98.81 255 VAL B O 1
ATOM 4796 N N . THR B 1 256 ? -4.391 11.008 15.203 1 98.31 256 THR B N 1
ATOM 4797 C CA . THR B 1 256 ? -5.797 11.273 14.922 1 98.31 256 THR B CA 1
ATOM 4798 C C . THR B 1 256 ? -5.996 11.602 13.438 1 98.31 256 THR B C 1
ATOM 4800 O O . THR B 1 256 ? -5.105 12.156 12.797 1 98.31 256 THR B O 1
ATOM 4803 N N . ASP B 1 257 ? -7.164 11.203 12.914 1 96.38 257 ASP B N 1
ATOM 4804 C CA . ASP B 1 257 ? -7.648 11.844 11.695 1 96.38 257 ASP B CA 1
ATOM 4805 C C . ASP B 1 257 ? -7.988 13.312 11.945 1 96.38 257 ASP B C 1
ATOM 4807 O O . ASP B 1 257 ? -8.406 13.68 13.047 1 96.38 257 ASP B O 1
ATOM 4811 N N . GLY B 1 258 ? -7.68 14.195 10.914 1 94.25 258 GLY B N 1
ATOM 4812 C CA . GLY B 1 258 ? -8.18 15.562 11.008 1 94.25 258 GLY B CA 1
ATOM 4813 C C . GLY B 1 258 ? -9.688 15.648 10.883 1 94.25 258 GLY B C 1
ATOM 4814 O O . GLY B 1 258 ? -10.359 16.203 11.766 1 94.25 258 GLY B O 1
ATOM 4815 N N . VAL B 1 259 ? -10.156 15.164 9.75 1 90 259 VAL B N 1
ATOM 4816 C CA . VAL B 1 259 ? -11.578 14.984 9.5 1 90 259 VAL B CA 1
ATOM 4817 C C . VAL B 1 259 ? -11.898 13.492 9.383 1 90 259 VAL B C 1
ATOM 4819 O O . VAL B 1 259 ? -11.32 12.797 8.539 1 90 259 VAL B O 1
ATOM 4822 N N . PHE B 1 260 ? -12.82 13.062 10.281 1 87.94 260 PHE B N 1
ATOM 4823 C CA . PHE B 1 260 ? -13.156 11.641 10.297 1 87.94 260 PHE B CA 1
ATOM 4824 C C . PHE B 1 260 ? -14.172 11.32 9.203 1 87.94 260 PHE B C 1
ATOM 4826 O O . PHE B 1 260 ? -15.242 11.93 9.141 1 87.94 260 PHE B O 1
ATOM 4833 N N . SER B 1 261 ? -13.875 10.398 8.344 1 75.38 261 SER B N 1
ATOM 4834 C CA . SER B 1 261 ? -14.672 10.086 7.164 1 75.38 261 SER B CA 1
ATOM 4835 C C . SER B 1 261 ? -16.016 9.469 7.547 1 75.38 261 SER B C 1
ATOM 4837 O O . SER B 1 261 ? -17 9.609 6.82 1 75.38 261 SER B O 1
ATOM 4839 N N . MET B 1 262 ? -16 8.82 8.562 1 66 262 MET B N 1
ATOM 4840 C CA . MET B 1 262 ? -17.172 8.047 8.938 1 66 262 MET B CA 1
ATOM 4841 C C . MET B 1 262 ? -18.281 8.961 9.469 1 66 262 MET B C 1
ATOM 4843 O O . MET B 1 262 ? -19.469 8.719 9.242 1 66 262 MET B O 1
ATOM 4847 N N . ASP B 1 263 ? -17.859 10.008 10.148 1 65.69 263 ASP B N 1
ATOM 4848 C CA . ASP B 1 263 ? -18.891 10.812 10.805 1 65.69 263 ASP B CA 1
ATOM 4849 C C . ASP B 1 263 ? -18.75 12.289 10.445 1 65.69 263 ASP B C 1
ATOM 4851 O O . ASP B 1 263 ? -19.609 13.102 10.797 1 65.69 263 ASP B O 1
ATOM 4855 N N . GLY B 1 264 ? -17.688 12.523 9.734 1 76.88 264 GLY B N 1
ATOM 4856 C CA . GLY B 1 264 ? -17.516 13.891 9.266 1 76.88 264 GLY B CA 1
ATOM 4857 C C . GLY B 1 264 ? -17.062 14.844 10.344 1 76.88 264 GLY B C 1
ATOM 4858 O O . GLY B 1 264 ? -16.875 16.031 10.086 1 76.88 264 GLY B O 1
ATOM 4859 N N . ASN B 1 265 ? -16.859 14.328 11.531 1 84.5 265 ASN B N 1
ATOM 4860 C CA . ASN B 1 265 ? -16.406 15.172 12.633 1 84.5 265 ASN B CA 1
ATOM 4861 C C . ASN B 1 265 ? -14.938 15.562 12.477 1 84.5 265 ASN B C 1
ATOM 4863 O O . ASN B 1 265 ? -14.164 14.844 11.836 1 84.5 265 ASN B O 1
ATOM 4867 N N . VAL B 1 266 ? -14.711 16.719 12.984 1 92.5 266 VAL B N 1
ATOM 4868 C CA . VAL B 1 266 ? -13.344 17.234 12.953 1 92.5 266 VAL B CA 1
ATOM 4869 C C . VAL B 1 266 ? -12.664 16.984 14.297 1 92.5 266 VAL B C 1
ATOM 4871 O O . VAL B 1 266 ? -13.273 17.172 15.359 1 92.5 266 VAL B O 1
ATOM 4874 N N . ALA B 1 267 ? -11.492 16.531 14.305 1 95.38 267 ALA B N 1
ATOM 4875 C CA . ALA B 1 267 ? -10.719 16.328 15.523 1 95.38 267 ALA B CA 1
ATOM 4876 C C . ALA B 1 267 ? -10.547 17.625 16.297 1 95.38 267 ALA B C 1
ATOM 4878 O O . ALA B 1 267 ? -10.312 18.688 15.711 1 95.38 267 ALA B O 1
ATOM 4879 N N . PRO B 1 268 ? -10.719 17.578 17.656 1 97.12 268 PRO B N 1
ATOM 4880 C CA . PRO B 1 268 ? -10.469 18.781 18.469 1 97.12 268 PRO B CA 1
ATOM 4881 C C . PRO B 1 268 ? -8.984 19.094 18.609 1 97.12 268 PRO B C 1
ATOM 4883 O O . PRO B 1 268 ? -8.445 19.031 19.719 1 97.12 268 PRO B O 1
ATOM 4886 N N . LEU B 1 269 ? -8.391 19.578 17.547 1 96.88 269 LEU B N 1
ATOM 4887 C CA . LEU B 1 269 ? -6.949 19.703 17.391 1 96.88 269 LEU B CA 1
ATOM 4888 C C . LEU B 1 269 ? -6.375 20.672 18.438 1 96.88 269 LEU B C 1
ATOM 4890 O O . LEU B 1 269 ? -5.309 20.406 19 1 96.88 269 LEU B O 1
ATOM 4894 N N . PRO B 1 270 ? -7.051 21.859 18.766 1 96.81 270 PRO B N 1
ATOM 4895 C CA . PRO B 1 270 ? -6.504 22.734 19.797 1 96.81 270 PRO B CA 1
ATOM 4896 C C . PRO B 1 270 ? -6.34 22.047 21.141 1 96.81 270 PRO B C 1
ATOM 4898 O O . PRO B 1 270 ? -5.32 22.219 21.812 1 96.81 270 PRO B O 1
ATOM 4901 N N . ASP B 1 271 ? -7.34 21.25 21.484 1 98.12 271 ASP B N 1
ATOM 4902 C CA . ASP B 1 271 ? -7.281 20.516 22.75 1 98.12 271 ASP B CA 1
ATOM 4903 C C . ASP B 1 271 ? -6.188 19.453 22.703 1 98.12 271 A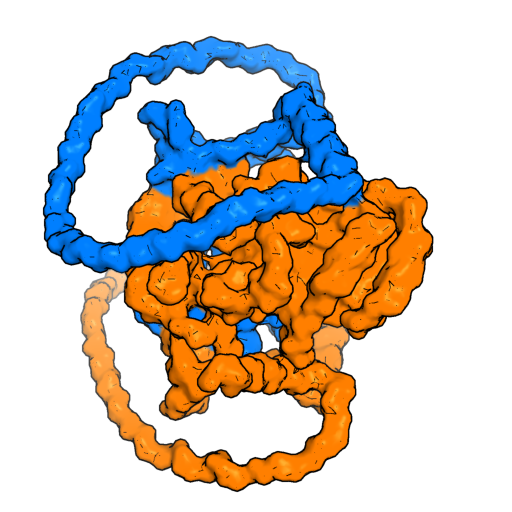SP B C 1
ATOM 4905 O O . ASP B 1 271 ? -5.492 19.219 23.703 1 98.12 271 ASP B O 1
ATOM 4909 N N . ILE B 1 272 ? -6.043 18.75 21.578 1 98.31 272 ILE B N 1
ATOM 4910 C CA . ILE B 1 272 ? -5.02 17.719 21.422 1 98.31 272 ILE B CA 1
ATOM 4911 C C . ILE B 1 272 ? -3.635 18.344 21.562 1 98.31 272 ILE B C 1
ATOM 4913 O O . ILE B 1 272 ? -2.768 17.797 22.25 1 98.31 272 ILE B O 1
ATOM 4917 N N . VAL B 1 273 ? -3.443 19.469 20.906 1 97.06 273 VAL B N 1
ATOM 4918 C CA . VAL B 1 273 ? -2.164 20.172 20.938 1 97.06 273 VAL B CA 1
ATOM 4919 C C . VAL B 1 273 ? -1.853 20.594 22.375 1 97.06 273 VAL B C 1
ATOM 4921 O O . VAL B 1 273 ? -0.711 20.484 22.828 1 97.06 273 VAL B O 1
ATOM 4924 N N . ALA B 1 274 ? -2.865 21.125 23.062 1 97.31 274 ALA B N 1
ATOM 4925 C CA . ALA B 1 274 ? -2.682 21.531 24.453 1 97.31 274 ALA B CA 1
ATOM 4926 C C . ALA B 1 274 ? -2.256 20.344 25.312 1 97.31 274 ALA B C 1
ATOM 4928 O O . ALA B 1 274 ? -1.344 20.469 26.141 1 97.31 274 ALA B O 1
ATOM 4929 N N . LEU B 1 275 ? -2.887 19.219 25.156 1 98.12 275 LEU B N 1
ATOM 4930 C CA . LEU B 1 275 ? -2.545 18.016 25.906 1 98.12 275 LEU B CA 1
ATOM 4931 C C . LEU B 1 275 ? -1.152 17.516 25.531 1 98.12 275 LEU B C 1
ATOM 4933 O O . LEU B 1 275 ? -0.406 17.047 26.391 1 98.12 275 LEU B O 1
ATOM 4937 N N . ALA B 1 276 ? -0.833 17.562 24.234 1 97.56 276 ALA B N 1
ATOM 4938 C CA . ALA B 1 276 ? 0.493 17.156 23.781 1 97.56 276 ALA B CA 1
ATOM 4939 C C . ALA B 1 276 ? 1.585 17.969 24.469 1 97.56 276 ALA B C 1
ATOM 4941 O O . ALA B 1 276 ? 2.602 17.422 24.891 1 97.56 276 ALA B O 1
ATOM 4942 N N . LYS B 1 277 ? 1.372 19.25 24.609 1 95.25 277 LYS B N 1
ATOM 4943 C CA . LYS B 1 277 ? 2.32 20.125 25.281 1 95.25 277 LYS B CA 1
ATOM 4944 C C . LYS B 1 277 ? 2.41 19.797 26.766 1 95.25 277 LYS B C 1
ATOM 4946 O O . LYS B 1 277 ? 3.508 19.703 27.328 1 95.25 277 LYS B O 1
ATOM 4951 N N . LYS B 1 278 ? 1.257 19.656 27.328 1 96.44 278 LYS B N 1
ATOM 4952 C CA . LYS B 1 278 ? 1.18 19.406 28.766 1 96.44 278 LYS B CA 1
ATOM 4953 C C . LYS B 1 278 ? 1.892 18.094 29.125 1 96.44 278 LYS B C 1
ATOM 4955 O O . LYS B 1 278 ? 2.564 18.031 30.156 1 96.44 278 LYS B O 1
ATOM 4960 N N . TYR B 1 279 ? 1.825 17.109 28.328 1 96.88 279 TYR B N 1
ATOM 4961 C CA . TYR B 1 279 ? 2.326 15.781 28.688 1 96.88 279 TYR B CA 1
ATOM 4962 C C . TYR B 1 279 ? 3.527 15.406 27.812 1 96.88 279 TYR B C 1
ATOM 4964 O O . TYR B 1 279 ? 3.914 14.234 27.766 1 96.88 279 TYR B O 1
ATOM 4972 N N . ASN B 1 280 ? 4.07 16.359 27.094 1 95.88 280 ASN B N 1
ATOM 4973 C CA . ASN B 1 280 ? 5.277 16.172 26.297 1 95.88 280 ASN B CA 1
ATOM 4974 C C . ASN B 1 280 ? 5.121 15.047 25.281 1 95.88 280 ASN B C 1
ATOM 4976 O O . ASN B 1 280 ? 5.91 14.102 25.266 1 95.88 280 ASN B O 1
ATOM 4980 N N . ALA B 1 281 ? 4.16 15.148 24.438 1 97.56 281 ALA B N 1
ATOM 4981 C CA . ALA B 1 281 ? 3.863 14.156 23.422 1 97.56 281 ALA B CA 1
ATOM 4982 C C . ALA B 1 281 ? 3.979 14.758 22.016 1 97.56 281 ALA B C 1
ATOM 4984 O O . ALA B 1 281 ? 3.912 15.977 21.859 1 97.56 281 ALA B O 1
ATOM 4985 N N . ILE B 1 282 ? 4.258 13.922 21.047 1 97.12 282 ILE B N 1
ATOM 4986 C CA . ILE B 1 282 ? 4.301 14.289 19.625 1 97.12 282 ILE B CA 1
ATOM 4987 C C . ILE B 1 282 ? 2.932 14.047 19 1 97.12 282 ILE B C 1
ATOM 4989 O O . ILE B 1 282 ? 2.16 13.203 19.469 1 97.12 282 ILE B O 1
ATOM 4993 N N . THR B 1 283 ? 2.689 14.812 17.922 1 98.31 283 THR B N 1
ATOM 4994 C CA . THR B 1 283 ? 1.368 14.711 17.312 1 98.31 283 THR B CA 1
ATOM 4995 C C . THR B 1 283 ? 1.477 14.281 15.859 1 98.31 283 THR B C 1
ATOM 4997 O O . THR B 1 283 ? 2.4 14.688 15.148 1 98.31 283 THR B O 1
ATOM 5000 N N . PHE B 1 284 ? 0.528 13.398 15.469 1 98.5 284 PHE B N 1
ATOM 5001 C CA . PHE B 1 284 ? 0.328 12.93 14.102 1 98.5 284 PHE B CA 1
ATOM 5002 C C . PHE B 1 284 ? -1.111 13.164 13.656 1 98.5 284 PHE B C 1
ATOM 5004 O O . PHE B 1 284 ? -2.051 12.867 14.398 1 98.5 284 PHE B O 1
ATOM 5011 N N . ILE B 1 285 ? -1.233 13.664 12.375 1 98 285 ILE B N 1
ATOM 5012 C CA . ILE B 1 285 ? -2.582 13.867 11.852 1 98 285 ILE B CA 1
ATOM 5013 C C . ILE B 1 285 ? -2.672 13.328 10.43 1 98 285 ILE B C 1
ATOM 5015 O O . ILE B 1 285 ? -1.749 13.508 9.633 1 98 285 ILE B O 1
ATOM 5019 N N . ASP B 1 286 ? -3.686 12.539 10.141 1 97.06 286 ASP B N 1
ATOM 5020 C CA . ASP B 1 286 ? -4.059 12.164 8.781 1 97.06 286 ASP B CA 1
ATOM 5021 C C . ASP B 1 286 ? -5.035 13.172 8.18 1 97.06 286 ASP B C 1
ATOM 5023 O O . ASP B 1 286 ? -6.172 13.289 8.641 1 97.06 286 ASP B O 1
ATOM 5027 N N . GLU B 1 287 ? -4.621 13.844 7.145 1 93.88 287 GLU B N 1
ATOM 5028 C CA . GLU B 1 287 ? -5.391 14.938 6.566 1 93.88 287 GLU B CA 1
ATOM 5029 C C . GLU B 1 287 ? -6 14.547 5.227 1 93.88 287 GLU B C 1
ATOM 5031 O O . GLU B 1 287 ? -6.285 15.406 4.391 1 93.88 287 GLU B O 1
ATOM 5036 N N . CYS B 1 288 ? -6.191 13.273 4.961 1 89.19 288 CYS B N 1
ATOM 5037 C CA . CYS B 1 288 ? -6.691 12.812 3.672 1 89.19 288 CYS B CA 1
ATOM 5038 C C . CYS B 1 288 ? -8.031 13.461 3.346 1 89.19 288 CYS B C 1
ATOM 5040 O O . CYS B 1 288 ? -8.32 13.75 2.182 1 89.19 288 CYS B O 1
ATOM 5042 N N . HIS B 1 289 ? -8.789 13.711 4.332 1 84.69 289 HIS B N 1
ATOM 5043 C CA . HIS B 1 289 ? -10.125 14.242 4.098 1 84.69 289 HIS B CA 1
ATOM 5044 C C . HIS B 1 289 ? -10.164 15.75 4.312 1 84.69 289 HIS B C 1
ATOM 5046 O O . HIS B 1 289 ? -11.227 16.375 4.199 1 84.69 289 HIS B O 1
ATOM 5052 N N . ALA B 1 290 ? -9.039 16.344 4.617 1 84.44 290 ALA B N 1
ATOM 5053 C CA . ALA B 1 290 ? -9.039 17.766 4.914 1 84.44 290 ALA B CA 1
ATOM 5054 C C . ALA B 1 290 ? -8.211 18.547 3.898 1 84.44 290 ALA B C 1
ATOM 5056 O O . ALA B 1 290 ? -8.547 19.672 3.545 1 84.44 290 ALA B O 1
ATOM 5057 N N . THR B 1 291 ? -7.176 17.953 3.494 1 84.44 291 THR B N 1
ATOM 5058 C CA . THR B 1 291 ? -6.266 18.641 2.59 1 84.44 291 THR B CA 1
ATOM 5059 C C . THR B 1 291 ? -6.984 19.047 1.304 1 84.44 291 THR B C 1
ATOM 5061 O O . THR B 1 291 ? -7.699 18.234 0.707 1 84.44 291 THR B O 1
ATOM 5064 N N . GLY B 1 292 ? -6.781 20.219 0.9 1 76.12 292 GLY B N 1
ATOM 5065 C CA . GLY B 1 292 ? -7.414 20.734 -0.306 1 76.12 292 GLY B CA 1
ATOM 5066 C C . GLY B 1 292 ? -8.781 21.344 -0.051 1 76.12 292 GLY B C 1
ATOM 5067 O O . GLY B 1 292 ? -9.32 22.047 -0.906 1 76.12 292 GLY B O 1
ATOM 5068 N N . PHE B 1 293 ? -9.32 21.125 1.187 1 70.56 293 PHE B N 1
ATOM 5069 C CA . PHE B 1 293 ? -10.695 21.531 1.427 1 70.56 293 PHE B CA 1
ATOM 5070 C C . PHE B 1 293 ? -10.797 22.375 2.686 1 70.56 293 PHE B C 1
ATOM 5072 O O . PHE B 1 293 ? -11.531 23.375 2.713 1 70.56 293 PHE B O 1
ATOM 5079 N N . PHE B 1 294 ? -10.062 22 3.623 1 77.06 294 PHE B N 1
ATOM 5080 C CA . PHE B 1 294 ? -10.242 22.594 4.938 1 77.06 294 PHE B CA 1
ATOM 5081 C C . PHE B 1 294 ? -9.242 23.719 5.164 1 77.06 294 PHE B C 1
ATOM 5083 O O . PHE B 1 294 ? -8.062 23.578 4.863 1 77.06 294 PHE B O 1
ATOM 5090 N N . GLY B 1 295 ? -9.742 24.844 5.703 1 72.31 295 GLY B N 1
ATOM 5091 C CA . GLY B 1 295 ? -8.906 26 5.961 1 72.31 295 GLY B CA 1
ATOM 5092 C C . GLY B 1 295 ? -8.961 27.031 4.848 1 72.31 295 GLY B C 1
ATOM 5093 O O . GLY B 1 295 ? -9.461 26.75 3.758 1 72.31 295 GLY B O 1
ATOM 5094 N N . PRO B 1 296 ? -8.484 28.219 5.125 1 73.38 296 PRO B N 1
ATOM 5095 C CA . PRO B 1 296 ? -8.586 29.312 4.156 1 73.38 296 PRO B CA 1
ATOM 5096 C C . PRO B 1 296 ? -7.902 28.984 2.828 1 73.38 296 PRO B C 1
ATOM 5098 O O . PRO B 1 296 ? -8.375 29.406 1.769 1 73.38 296 PRO B O 1
ATOM 5101 N N . THR B 1 297 ? -6.816 28.203 2.902 1 76.44 297 THR B N 1
ATOM 5102 C CA . THR B 1 297 ? -6.09 27.875 1.68 1 76.44 297 THR B CA 1
ATOM 5103 C C . THR B 1 297 ? -6.133 26.375 1.409 1 76.44 297 THR B C 1
ATOM 5105 O O . THR B 1 297 ? -5.445 25.875 0.512 1 76.44 297 THR B O 1
ATOM 5108 N N . GLY B 1 298 ? -6.867 25.625 2.234 1 80.44 298 GLY B N 1
ATOM 5109 C CA . GLY B 1 298 ? -7.031 24.203 2 1 80.44 298 GLY B CA 1
ATOM 5110 C C . GLY B 1 298 ? -5.918 23.359 2.602 1 80.44 298 GLY B C 1
ATOM 5111 O O . GLY B 1 298 ? -5.719 22.203 2.211 1 80.44 298 GLY B O 1
ATOM 5112 N N . ARG B 1 299 ? -5.211 23.938 3.498 1 84.69 299 ARG B N 1
ATOM 5113 C CA . ARG B 1 299 ? -4.035 23.25 4.027 1 84.69 299 ARG B CA 1
ATOM 5114 C C . ARG B 1 299 ? -4.438 22.203 5.062 1 84.69 299 ARG B C 1
ATOM 5116 O O . ARG B 1 299 ? -3.631 21.359 5.434 1 84.69 299 ARG B O 1
ATOM 5123 N N . GLY B 1 300 ? -5.684 22.344 5.582 1 87.88 300 GLY B N 1
ATOM 5124 C CA . GLY B 1 300 ? -6.141 21.266 6.445 1 87.88 300 GLY B CA 1
ATOM 5125 C C . GLY B 1 300 ? -6.625 21.75 7.797 1 87.88 300 GLY B C 1
ATOM 5126 O O . GLY B 1 300 ? -6.996 22.906 7.949 1 87.88 300 GLY B O 1
ATOM 5127 N N . THR B 1 301 ? -6.625 20.844 8.734 1 90.81 301 THR B N 1
ATOM 5128 C CA . THR B 1 301 ? -7.266 21.031 10.031 1 90.81 301 THR B CA 1
ATOM 5129 C C . THR B 1 301 ? -6.484 22.031 10.883 1 90.81 301 THR B C 1
ATOM 5131 O O . THR B 1 301 ? -7.074 22.828 11.617 1 90.81 301 THR B O 1
ATOM 5134 N N . GLU B 1 302 ? -5.18 21.969 10.812 1 92.19 302 GLU B N 1
ATOM 5135 C CA . GLU B 1 302 ? -4.34 22.938 11.523 1 92.19 302 GLU B CA 1
ATOM 5136 C C . GLU B 1 302 ? -4.703 24.375 11.148 1 92.19 302 GLU B C 1
ATOM 5138 O O . GLU B 1 302 ? -4.863 25.219 12.023 1 92.19 302 GLU B O 1
ATOM 5143 N N . GLU B 1 303 ? -4.82 24.594 9.922 1 87.31 303 GLU B N 1
ATOM 5144 C CA . GLU B 1 303 ? -5.184 25.906 9.414 1 87.31 303 GLU B CA 1
ATOM 5145 C C . GLU B 1 303 ? -6.621 26.266 9.781 1 87.31 303 GLU B C 1
ATOM 5147 O O . GLU B 1 303 ? -6.922 27.422 10.094 1 87.31 303 GLU B O 1
ATOM 5152 N N . TYR B 1 304 ? -7.457 25.375 9.695 1 87.88 304 TYR B N 1
ATOM 5153 C CA . TYR B 1 304 ? -8.867 25.562 10.016 1 87.88 304 TYR B CA 1
ATOM 5154 C C . TYR B 1 304 ? -9.031 26.141 11.414 1 87.88 304 TYR B C 1
ATOM 5156 O O . TYR B 1 304 ? -9.867 27.031 11.641 1 87.88 304 TYR B O 1
ATOM 5164 N N . PHE B 1 305 ? -8.266 25.703 12.367 1 93.44 305 PHE B N 1
ATOM 5165 C CA . PHE B 1 305 ? -8.391 26.141 13.75 1 93.44 305 PHE B CA 1
ATOM 5166 C C . PHE B 1 305 ? -7.5 27.344 14.023 1 93.44 305 PHE B C 1
ATOM 5168 O O . PHE B 1 305 ? -7.398 27.797 15.164 1 93.44 305 PHE B O 1
ATOM 5175 N N . GLY B 1 306 ? -6.766 27.766 13 1 91.69 306 GLY B N 1
ATOM 5176 C CA . GLY B 1 306 ? -5.906 28.922 13.156 1 91.69 306 GLY B CA 1
ATOM 5177 C C . GLY B 1 306 ? -4.676 28.656 14 1 91.69 306 GLY B C 1
ATOM 5178 O O . GLY B 1 306 ? -4.137 29.562 14.633 1 91.69 306 GLY B O 1
ATOM 5179 N N . LEU B 1 307 ? -4.293 27.438 14.078 1 92.5 307 LEU B N 1
ATOM 5180 C CA . LEU B 1 307 ? -3.068 27.094 14.789 1 92.5 307 LEU B CA 1
ATOM 5181 C C . LEU B 1 307 ? -1.836 27.5 13.984 1 92.5 307 LEU B C 1
ATOM 5183 O O . LEU B 1 307 ? -1.853 27.469 12.75 1 92.5 307 LEU B O 1
ATOM 5187 N N . PRO B 1 308 ? -0.81 27.875 14.742 1 89 308 PRO B N 1
ATOM 5188 C CA . PRO B 1 308 ? 0.424 28.156 14.008 1 89 308 PRO B CA 1
ATOM 5189 C C . PRO B 1 308 ? 0.903 26.969 13.172 1 89 308 PRO B C 1
ATOM 5191 O O . PRO B 1 308 ? 0.808 25.828 13.609 1 89 308 PRO B O 1
ATOM 5194 N N . GLN B 1 309 ? 1.383 27.328 12.023 1 81.38 309 GLN B N 1
ATOM 5195 C CA . GLN B 1 309 ? 1.885 26.266 11.148 1 81.38 309 GLN B CA 1
ATOM 5196 C C . GLN B 1 309 ? 3.066 25.547 11.781 1 81.38 309 GLN B C 1
ATOM 5198 O O . GLN B 1 309 ? 3.932 26.172 12.398 1 81.38 309 GLN B O 1
ATOM 5203 N N . GLY B 1 310 ? 3.031 24.266 11.656 1 85.69 310 GLY B N 1
ATOM 5204 C CA . GLY B 1 310 ? 4.098 23.469 12.242 1 85.69 310 GLY B CA 1
ATOM 5205 C C . GLY B 1 310 ? 3.777 22.969 13.641 1 85.69 310 GLY B C 1
ATOM 5206 O O . GLY B 1 310 ? 4.594 22.297 14.266 1 85.69 310 GLY B O 1
ATOM 5207 N N . THR B 1 311 ? 2.561 23.375 14.102 1 91.25 311 THR B N 1
ATOM 5208 C CA . THR B 1 311 ? 2.137 22.906 15.414 1 91.25 311 THR B CA 1
ATOM 5209 C C . THR B 1 311 ? 2.068 21.391 15.453 1 91.25 311 THR B C 1
ATOM 5211 O O . THR B 1 311 ? 2.486 20.766 16.438 1 91.25 311 THR B O 1
ATOM 5214 N N . ILE B 1 312 ? 1.567 20.812 14.406 1 96.12 312 ILE B N 1
ATOM 5215 C CA . ILE B 1 312 ? 1.505 19.359 14.297 1 96.12 312 ILE B CA 1
ATOM 5216 C C . ILE B 1 312 ? 2.834 18.812 13.766 1 96.12 312 ILE B C 1
ATOM 5218 O O . ILE B 1 312 ? 3.373 19.344 12.789 1 96.12 312 ILE B O 1
ATOM 5222 N N . ASN B 1 313 ? 3.326 17.797 14.375 1 96.62 313 ASN B N 1
ATOM 5223 C CA . ASN B 1 313 ? 4.668 17.312 14.062 1 96.62 313 ASN B CA 1
ATOM 5224 C C . ASN B 1 313 ? 4.707 16.594 12.719 1 96.62 313 ASN B C 1
ATOM 5226 O O . ASN B 1 313 ? 5.672 16.734 11.969 1 96.62 313 ASN B O 1
ATOM 5230 N N . ILE B 1 314 ? 3.676 15.75 12.484 1 98 314 ILE B N 1
ATOM 5231 C CA . ILE B 1 314 ? 3.676 14.898 11.297 1 98 314 ILE B CA 1
ATOM 5232 C C . ILE B 1 314 ? 2.303 14.945 10.633 1 98 314 ILE B C 1
ATOM 5234 O O . ILE B 1 314 ? 1.277 14.773 11.289 1 98 314 ILE B O 1
ATOM 5238 N N . VAL B 1 315 ? 2.316 15.148 9.32 1 97.56 315 VAL B N 1
ATOM 5239 C CA . VAL B 1 315 ? 1.084 15.156 8.547 1 97.56 315 VAL B CA 1
ATOM 5240 C C . VAL B 1 315 ? 1.173 14.125 7.422 1 97.56 315 VAL B C 1
ATOM 5242 O O . VAL B 1 315 ? 2.123 14.133 6.637 1 97.56 315 VAL B O 1
ATOM 5245 N N . ASN B 1 316 ? 0.246 13.172 7.398 1 98 316 ASN B N 1
ATOM 5246 C CA . ASN B 1 316 ? 0.02 12.328 6.23 1 98 316 ASN B CA 1
ATOM 5247 C C . ASN B 1 316 ? -1.204 12.781 5.438 1 98 316 ASN B C 1
ATOM 5249 O O . ASN B 1 316 ? -2.191 13.234 6.023 1 98 316 ASN B O 1
ATOM 5253 N N . SER B 1 317 ? -1.121 12.695 4.164 1 94.56 317 SER B N 1
ATOM 5254 C CA . SER B 1 317 ? -2.26 13.023 3.312 1 94.56 317 SER B CA 1
ATOM 5255 C C . SER B 1 317 ? -2.15 12.328 1.958 1 94.56 317 SER B C 1
ATOM 5257 O O . SER B 1 317 ? -1.307 11.453 1.769 1 94.56 317 SER B O 1
ATOM 5259 N N . THR B 1 318 ? -3.109 12.57 1.101 1 91.12 318 THR B N 1
ATOM 5260 C CA . THR B 1 318 ? -3.229 11.867 -0.169 1 91.12 318 THR B CA 1
ATOM 5261 C C . THR B 1 318 ? -3.178 12.844 -1.34 1 91.12 318 THR B C 1
ATOM 5263 O O . THR B 1 318 ? -3.469 14.031 -1.177 1 91.12 318 THR B O 1
ATOM 5266 N N . LEU B 1 319 ? -2.758 12.336 -2.457 1 87.5 319 LEU B N 1
ATOM 5267 C CA . LEU B 1 319 ? -2.83 13.047 -3.73 1 87.5 319 LEU B CA 1
ATOM 5268 C C . LEU B 1 319 ? -4.07 12.633 -4.512 1 87.5 319 LEU B C 1
ATOM 5270 O O . LEU B 1 319 ? -4.336 13.164 -5.594 1 87.5 319 LEU B O 1
ATOM 5274 N N . GLY B 1 320 ? -4.867 11.742 -4.047 1 75.12 320 GLY B N 1
ATOM 5275 C CA . GLY B 1 320 ? -5.887 11.078 -4.84 1 75.12 320 GLY B CA 1
ATOM 5276 C C . GLY B 1 320 ? -7.281 11.625 -4.605 1 75.12 320 GLY B C 1
ATOM 5277 O O . GLY B 1 320 ? -8.258 11.086 -5.129 1 75.12 320 GLY B O 1
ATOM 5278 N N . LYS B 1 321 ? -7.449 12.445 -3.814 1 65.25 321 LYS B N 1
ATOM 5279 C CA . LYS B 1 321 ? -8.773 13 -3.562 1 65.25 321 LYS B CA 1
ATOM 5280 C C . LYS B 1 321 ? -8.883 14.422 -4.105 1 65.25 321 LYS B C 1
ATOM 5282 O O . LYS B 1 321 ? -8.914 14.633 -5.32 1 65.25 321 LYS B O 1
ATOM 5287 N N . ALA B 1 322 ? -8.711 15.422 -3.303 1 49.06 322 ALA B N 1
ATOM 5288 C CA . ALA B 1 322 ? -8.867 16.828 -3.672 1 49.06 322 ALA B CA 1
ATOM 5289 C C . ALA B 1 322 ? -7.715 17.297 -4.559 1 49.06 322 ALA B C 1
ATOM 5291 O O . ALA B 1 322 ? -7.859 18.25 -5.324 1 49.06 322 ALA B O 1
ATOM 5292 N N . LEU B 1 323 ? -6.652 16.594 -4.5 1 45.84 323 LEU B N 1
ATOM 5293 C CA . LEU B 1 323 ? -5.453 17.062 -5.195 1 45.84 323 LEU B CA 1
ATOM 5294 C C . LEU B 1 323 ? -5.309 16.359 -6.543 1 45.84 323 LEU B C 1
ATOM 5296 O O . LEU B 1 323 ? -4.191 16.188 -7.039 1 45.84 323 LEU B O 1
ATOM 5300 N N . GLY B 1 324 ? -6.297 16.062 -7.242 1 54.03 324 GLY B N 1
ATOM 5301 C CA . GLY B 1 324 ? -6.156 15.727 -8.648 1 54.03 324 GLY B CA 1
ATOM 5302 C C . GLY B 1 324 ? -6.711 14.359 -8.992 1 54.03 324 GLY B C 1
ATOM 5303 O O . GLY B 1 324 ? -6.922 14.039 -10.164 1 54.03 324 GLY B O 1
ATOM 5304 N N . GLY B 1 325 ? -6.988 13.688 -8.039 1 56.69 325 GLY B N 1
ATOM 5305 C CA . GLY B 1 325 ? -7.852 12.531 -8.234 1 56.69 325 GLY B CA 1
ATOM 5306 C C . GLY B 1 325 ? -7.094 11.281 -8.664 1 56.69 325 GLY B C 1
ATOM 5307 O O . GLY B 1 325 ? -7.699 10.258 -8.969 1 56.69 325 GLY B O 1
ATOM 5308 N N . ALA B 1 326 ? -5.801 11.359 -8.672 1 71.5 326 ALA B N 1
ATOM 5309 C CA . ALA B 1 326 ? -5.105 10.172 -9.172 1 71.5 326 ALA B CA 1
ATOM 5310 C C . ALA B 1 326 ? -4.723 9.234 -8.031 1 71.5 326 ALA B C 1
ATOM 5312 O O . ALA B 1 326 ? -5.594 8.727 -7.32 1 71.5 326 ALA B O 1
ATOM 5313 N N . ALA B 1 327 ? -3.648 8.867 -7.809 1 84.06 327 ALA B N 1
ATOM 5314 C CA . ALA B 1 327 ? -3.098 7.992 -6.781 1 84.06 327 ALA B CA 1
ATOM 5315 C C . ALA B 1 327 ? -1.871 8.625 -6.125 1 84.06 327 ALA B C 1
ATOM 5317 O O . ALA B 1 327 ? -1.318 9.602 -6.637 1 84.06 327 ALA B O 1
ATOM 5318 N N . GLY B 1 328 ? -1.631 8.125 -4.902 1 91 328 GLY B N 1
ATOM 5319 C CA . GLY B 1 328 ? -0.46 8.617 -4.191 1 91 328 GLY B CA 1
ATOM 5320 C C . GLY B 1 328 ? -0.771 9.086 -2.783 1 91 328 GLY B C 1
ATOM 5321 O O . GLY B 1 328 ? -1.919 9.414 -2.471 1 91 328 GLY B O 1
ATOM 5322 N N . GLY B 1 329 ? 0.218 9.117 -2.008 1 93.81 329 GLY B N 1
ATOM 5323 C CA . GLY B 1 329 ? 0.202 9.648 -0.653 1 93.81 329 GLY B CA 1
ATOM 5324 C C . GLY B 1 329 ? 1.537 10.227 -0.224 1 93.81 329 GLY B C 1
ATOM 5325 O O . GLY B 1 329 ? 2.516 10.164 -0.97 1 93.81 329 GLY B O 1
ATOM 5326 N N . TYR B 1 330 ? 1.483 10.891 0.916 1 96.38 330 TYR B N 1
ATOM 5327 C CA . TYR B 1 330 ? 2.742 11.492 1.344 1 96.38 330 TYR B CA 1
ATOM 5328 C C . TYR B 1 330 ? 2.75 11.727 2.85 1 96.38 330 TYR B C 1
ATOM 5330 O O . TYR B 1 330 ? 1.696 11.727 3.49 1 96.38 330 TYR B O 1
ATOM 5338 N N . THR B 1 331 ? 3.93 11.82 3.338 1 98.25 331 THR B N 1
ATOM 5339 C CA . THR B 1 331 ? 4.219 12.328 4.676 1 98.25 331 THR B CA 1
ATOM 5340 C C . THR B 1 331 ? 4.992 13.641 4.598 1 98.25 331 THR B C 1
ATOM 5342 O O . THR B 1 331 ? 5.934 13.773 3.816 1 98.25 331 THR B O 1
ATOM 5345 N N . VAL B 1 332 ? 4.57 14.617 5.328 1 97.12 332 VAL B N 1
ATOM 5346 C CA . VAL B 1 332 ? 5.309 15.875 5.441 1 97.12 332 VAL B CA 1
ATOM 5347 C C . VAL B 1 332 ? 5.617 16.156 6.91 1 97.12 332 VAL B C 1
ATOM 5349 O O . VAL B 1 332 ? 4.781 15.922 7.785 1 97.12 332 VAL B O 1
ATOM 5352 N N . ALA B 1 333 ? 6.883 16.547 7.199 1 97.75 333 ALA B N 1
ATOM 5353 C CA . ALA B 1 333 ? 7.375 16.734 8.562 1 97.75 333 ALA B CA 1
ATOM 5354 C C . ALA B 1 333 ? 8.734 17.422 8.57 1 97.75 333 ALA B C 1
ATOM 5356 O O . ALA B 1 333 ? 9.055 18.188 7.652 1 97.75 333 ALA B O 1
ATOM 5357 N N . SER B 1 334 ? 9.398 17.375 9.75 1 96.19 334 SER B N 1
ATOM 5358 C CA . SER B 1 334 ? 10.766 17.875 9.836 1 96.19 334 SER B CA 1
ATOM 5359 C C . SER B 1 334 ? 11.703 17.062 8.945 1 96.19 334 SER B C 1
ATOM 5361 O O . SER B 1 334 ? 11.391 15.945 8.555 1 96.19 334 SER B O 1
ATOM 5363 N N . LYS B 1 335 ? 12.789 17.656 8.609 1 96.12 335 LYS B N 1
ATOM 5364 C CA . LYS B 1 335 ? 13.773 17.016 7.742 1 96.12 335 LYS B CA 1
ATOM 5365 C C . LYS B 1 335 ? 14.273 15.703 8.352 1 96.12 335 LYS B C 1
ATOM 5367 O O . LYS B 1 335 ? 14.484 14.719 7.633 1 96.12 335 LYS B O 1
ATOM 5372 N N . GLU B 1 336 ? 14.477 15.688 9.664 1 94.94 336 GLU B N 1
ATOM 5373 C CA . GLU B 1 336 ? 14.969 14.492 10.344 1 94.94 336 GLU B CA 1
ATOM 5374 C C . GLU B 1 336 ? 14 13.328 10.195 1 94.94 336 GLU B C 1
ATOM 5376 O O . GLU B 1 336 ? 14.414 12.195 9.938 1 94.94 336 GLU B O 1
ATOM 5381 N N . ILE B 1 337 ? 12.719 13.602 10.344 1 96.69 337 ILE B N 1
ATOM 5382 C CA . ILE B 1 337 ? 11.695 12.57 10.227 1 96.69 337 ILE B CA 1
ATOM 5383 C C . ILE B 1 337 ? 11.672 12.023 8.797 1 96.69 337 ILE B C 1
ATOM 5385 O O . ILE B 1 337 ? 11.719 10.812 8.594 1 96.69 337 ILE B O 1
ATOM 5389 N N . VAL B 1 338 ? 11.672 12.906 7.809 1 97.81 338 VAL B N 1
ATOM 5390 C CA . VAL B 1 338 ? 11.562 12.508 6.41 1 97.81 338 VAL B CA 1
ATOM 5391 C C . VAL B 1 338 ? 12.82 11.742 6 1 97.81 338 VAL B C 1
ATOM 5393 O O . VAL B 1 338 ? 12.734 10.727 5.309 1 97.81 338 VAL B O 1
ATOM 5396 N N . ASP B 1 339 ? 13.992 12.195 6.449 1 96.06 339 ASP B N 1
ATOM 5397 C CA . ASP B 1 339 ? 15.234 11.5 6.141 1 96.06 339 ASP B CA 1
ATOM 5398 C C . ASP B 1 339 ? 15.219 10.078 6.699 1 96.06 339 ASP B C 1
ATOM 5400 O O . ASP B 1 339 ? 15.664 9.141 6.039 1 96.06 339 ASP B O 1
ATOM 5404 N N . LEU B 1 340 ? 14.742 9.945 7.836 1 96 340 LEU B N 1
ATOM 5405 C CA . LEU B 1 340 ? 14.727 8.609 8.422 1 96 340 LEU B CA 1
ATOM 5406 C C . LEU B 1 340 ? 13.711 7.719 7.715 1 96 340 LEU B C 1
ATOM 5408 O O . LEU B 1 340 ? 13.938 6.516 7.551 1 96 340 LEU B O 1
ATOM 5412 N N . LEU B 1 341 ? 12.57 8.297 7.379 1 97.12 341 LEU B N 1
ATOM 5413 C CA . LEU B 1 341 ? 11.594 7.535 6.613 1 97.12 341 LEU B CA 1
ATOM 5414 C C . LEU B 1 341 ? 12.203 7.008 5.324 1 97.12 341 LEU B C 1
ATOM 5416 O O . LEU B 1 341 ? 11.945 5.867 4.93 1 97.12 341 LEU B O 1
ATOM 5420 N N . ARG B 1 342 ? 13.031 7.805 4.648 1 96 342 ARG B N 1
ATOM 5421 C CA . ARG B 1 342 ? 13.68 7.395 3.406 1 96 342 ARG B CA 1
ATOM 5422 C C . ARG B 1 342 ? 14.625 6.227 3.646 1 96 342 ARG B C 1
ATOM 5424 O O . ARG B 1 342 ? 14.945 5.477 2.721 1 96 342 ARG B O 1
ATOM 5431 N N . GLN B 1 343 ? 15.016 6.059 4.941 1 93.38 343 GLN B N 1
ATOM 5432 C CA . GLN B 1 343 ? 15.961 5 5.27 1 93.38 343 GLN B CA 1
ATOM 5433 C C . GLN B 1 343 ? 15.242 3.748 5.762 1 93.38 343 GLN B C 1
ATOM 5435 O O . GLN B 1 343 ? 15.75 2.635 5.613 1 93.38 343 GLN B O 1
ATOM 5440 N N . ARG B 1 344 ? 13.984 3.918 6.262 1 94.81 344 ARG B N 1
ATOM 5441 C CA . ARG B 1 344 ? 13.492 2.797 7.059 1 94.81 344 ARG B CA 1
ATOM 5442 C C . ARG B 1 344 ? 12.047 2.461 6.703 1 94.81 344 ARG B C 1
ATOM 5444 O O . ARG B 1 344 ? 11.555 1.381 7.035 1 94.81 344 ARG B O 1
ATOM 5451 N N . SER B 1 345 ? 11.375 3.379 6.121 1 95.25 345 SER B N 1
ATOM 5452 C CA . SER B 1 345 ? 9.969 3.111 5.824 1 95.25 345 SER B CA 1
ATOM 5453 C C . SER B 1 345 ? 9.828 1.983 4.809 1 95.25 345 SER B C 1
ATOM 5455 O O . SER B 1 345 ? 10.203 2.137 3.646 1 95.25 345 SER B O 1
ATOM 5457 N N . ARG B 1 346 ? 9.211 0.964 5.133 1 93.06 346 ARG B N 1
ATOM 5458 C CA . ARG B 1 346 ? 9.219 -0.269 4.352 1 93.06 346 ARG B CA 1
ATOM 5459 C C . ARG B 1 346 ? 8.43 -0.099 3.055 1 93.06 346 ARG B C 1
ATOM 5461 O O . ARG B 1 346 ? 8.906 -0.472 1.981 1 93.06 346 ARG B O 1
ATOM 5468 N N . PRO B 1 347 ? 7.18 0.496 3.1 1 93 347 PRO B N 1
ATOM 5469 C CA . PRO B 1 347 ? 6.508 0.68 1.812 1 93 347 PRO B CA 1
ATOM 5470 C C . PRO B 1 347 ? 7.312 1.541 0.841 1 93 347 PRO B C 1
ATOM 5472 O O . PRO B 1 347 ? 7.203 1.373 -0.376 1 93 347 PRO B O 1
ATOM 5475 N N . TYR B 1 348 ? 8.133 2.441 1.344 1 93.44 348 TYR B N 1
ATOM 5476 C CA . TYR B 1 348 ? 8.992 3.277 0.513 1 93.44 348 TYR B CA 1
ATOM 5477 C C . TYR B 1 348 ? 10.156 2.471 -0.049 1 93.44 348 TYR B C 1
ATOM 5479 O O . TYR B 1 348 ? 10.5 2.604 -1.226 1 93.44 348 TYR B O 1
ATOM 5487 N N . LEU B 1 349 ? 10.703 1.633 0.754 1 90.44 349 LEU B N 1
ATOM 5488 C CA . LEU B 1 349 ? 11.93 0.91 0.426 1 90.44 349 LEU B CA 1
ATOM 5489 C C . LEU B 1 349 ? 11.633 -0.274 -0.489 1 90.44 349 LEU B C 1
ATOM 5491 O O . LEU B 1 349 ? 12.5 -0.713 -1.245 1 90.44 349 LEU B O 1
ATOM 5495 N N . PHE B 1 350 ? 10.32 -0.754 -0.481 1 87.75 350 PHE B N 1
ATOM 5496 C CA . PHE B 1 350 ? 10.109 -2.057 -1.1 1 87.75 350 PHE B CA 1
ATOM 5497 C C . PHE B 1 350 ? 8.969 -1.99 -2.117 1 87.75 350 PHE B C 1
ATOM 5499 O O . PHE B 1 350 ? 8.406 -3.02 -2.494 1 87.75 350 PHE B O 1
ATOM 5506 N N . SER B 1 351 ? 8.555 -0.846 -2.504 1 87.56 351 SER B N 1
ATOM 5507 C CA . SER B 1 351 ? 7.566 -0.66 -3.562 1 87.56 351 SER B CA 1
ATOM 5508 C C . SER B 1 351 ? 8.086 0.281 -4.645 1 87.56 351 SER B C 1
ATOM 5510 O O . SER B 1 351 ? 8.852 1.2 -4.355 1 87.56 351 SER B O 1
ATOM 5512 N N . ASN B 1 352 ? 7.566 0.078 -5.84 1 84.75 352 ASN B N 1
ATOM 5513 C CA . ASN B 1 352 ? 7.953 0.94 -6.949 1 84.75 352 ASN B CA 1
ATOM 5514 C C . ASN B 1 352 ? 7.59 2.398 -6.684 1 84.75 352 ASN B C 1
ATOM 5516 O O . ASN B 1 352 ? 6.625 2.68 -5.969 1 84.75 352 ASN B O 1
ATOM 5520 N N . SER B 1 353 ? 8.414 3.236 -7.312 1 87.69 353 SER B N 1
ATOM 5521 C CA . SER B 1 353 ? 8.148 4.668 -7.246 1 87.69 353 SER B CA 1
ATOM 5522 C C . SER B 1 353 ? 6.832 5.023 -7.934 1 87.69 353 SER B C 1
ATOM 5524 O O . SER B 1 353 ? 6.391 4.312 -8.844 1 87.69 353 SER B O 1
ATOM 5526 N N . LEU B 1 354 ? 6.219 6.145 -7.477 1 91.44 354 LEU B N 1
ATOM 5527 C CA . LEU B 1 354 ? 5.035 6.668 -8.148 1 91.44 354 LEU B CA 1
ATOM 5528 C C . LEU B 1 354 ? 5.316 6.914 -9.625 1 91.44 354 LEU B C 1
ATOM 5530 O O . LEU B 1 354 ? 6.328 7.527 -9.977 1 91.44 354 LEU B O 1
ATOM 5534 N N . PRO B 1 355 ? 4.445 6.438 -10.516 1 90.75 355 PRO B N 1
ATOM 5535 C CA . PRO B 1 355 ? 4.672 6.637 -11.945 1 90.75 355 PRO B CA 1
ATOM 5536 C C . PRO B 1 355 ? 4.668 8.109 -12.344 1 90.75 355 PRO B C 1
ATOM 5538 O O . PRO B 1 355 ? 3.883 8.898 -11.805 1 90.75 355 PRO B O 1
ATOM 5541 N N . PRO B 1 356 ? 5.414 8.469 -13.352 1 90.25 356 PRO B N 1
ATOM 5542 C CA . PRO B 1 356 ? 5.574 9.867 -13.758 1 90.25 356 PRO B CA 1
ATOM 5543 C C . PRO B 1 356 ? 4.242 10.555 -14.055 1 90.25 356 PRO B C 1
ATOM 5545 O O . PRO B 1 356 ? 4.023 11.688 -13.633 1 90.25 356 PRO B O 1
ATOM 5548 N N . PRO B 1 357 ? 3.297 9.938 -14.781 1 90.06 357 PRO B N 1
ATOM 5549 C CA . PRO B 1 357 ? 2.051 10.664 -15.047 1 90.06 357 PRO B CA 1
ATOM 5550 C C . PRO B 1 357 ? 1.273 10.984 -13.773 1 90.06 357 PRO B C 1
ATOM 5552 O O . PRO B 1 357 ? 0.602 12.016 -13.703 1 90.06 357 PRO B O 1
ATOM 5555 N N . VAL B 1 358 ? 1.341 10.172 -12.82 1 90.06 358 VAL B N 1
ATOM 5556 C CA . VAL B 1 358 ? 0.661 10.398 -11.547 1 90.06 358 VAL B CA 1
ATOM 5557 C C . VAL B 1 358 ? 1.336 11.547 -10.797 1 90.06 358 VAL B C 1
ATOM 5559 O O . VAL B 1 358 ? 0.661 12.406 -10.234 1 90.06 358 VAL B O 1
ATOM 5562 N N . VAL B 1 359 ? 2.646 11.539 -10.805 1 92.25 359 VAL B N 1
ATOM 5563 C CA . VAL B 1 359 ? 3.42 12.586 -10.148 1 92.25 359 VAL B CA 1
ATOM 5564 C C . VAL B 1 359 ? 3.1 13.938 -10.781 1 92.25 359 VAL B C 1
ATOM 5566 O O . VAL B 1 359 ? 2.844 14.922 -10.078 1 92.25 359 VAL B O 1
ATOM 5569 N N . ALA B 1 360 ? 3.078 13.938 -12.094 1 91.19 360 ALA B N 1
ATOM 5570 C CA . ALA B 1 360 ? 2.826 15.18 -12.828 1 91.19 360 ALA B CA 1
ATOM 5571 C C . ALA B 1 360 ? 1.412 15.695 -12.562 1 91.19 360 ALA B C 1
ATOM 5573 O O . ALA B 1 360 ? 1.199 16.891 -12.414 1 91.19 360 ALA B O 1
ATOM 5574 N N . ALA B 1 361 ? 0.477 14.789 -12.602 1 87.69 361 ALA B N 1
ATOM 5575 C CA . ALA B 1 361 ? -0.898 15.172 -12.289 1 87.69 361 ALA B CA 1
ATOM 5576 C C . ALA B 1 361 ? -0.993 15.797 -10.898 1 87.69 361 ALA B C 1
ATOM 5578 O O . ALA B 1 361 ? -1.616 16.844 -10.727 1 87.69 361 ALA B O 1
ATOM 5579 N N . GLY B 1 362 ? -0.366 15.18 -9.945 1 86.75 362 GLY B N 1
ATOM 5580 C CA . GLY B 1 362 ? -0.359 15.711 -8.594 1 86.75 362 GLY B CA 1
ATOM 5581 C C . GLY B 1 362 ? 0.297 17.078 -8.492 1 86.75 362 GLY B C 1
ATOM 5582 O O . GLY B 1 362 ? -0.197 17.953 -7.781 1 86.75 362 GLY B O 1
ATOM 5583 N N . ALA B 1 363 ? 1.368 17.25 -9.156 1 88.44 363 ALA B N 1
ATOM 5584 C CA . ALA B 1 363 ? 2.09 18.516 -9.141 1 88.44 363 ALA B CA 1
ATOM 5585 C C . ALA B 1 363 ? 1.245 19.641 -9.742 1 88.44 363 ALA B C 1
ATOM 5587 O O . ALA B 1 363 ? 1.255 20.766 -9.25 1 88.44 363 ALA B O 1
ATOM 5588 N N . LYS B 1 364 ? 0.587 19.281 -10.797 1 85.25 364 LYS B N 1
ATOM 5589 C CA . LYS B 1 364 ? -0.224 20.281 -11.484 1 85.25 364 LYS B CA 1
ATOM 5590 C C . LYS B 1 364 ? -1.408 20.719 -10.625 1 85.25 364 LYS B C 1
ATOM 5592 O O . LYS B 1 364 ? -1.731 21.906 -10.562 1 85.25 364 LYS B O 1
ATOM 5597 N N . VAL B 1 365 ? -2.033 19.812 -10.031 1 79.38 365 VAL B N 1
ATOM 5598 C CA . VAL B 1 365 ? -3.176 20.125 -9.172 1 79.38 365 VAL B CA 1
ATOM 5599 C C . VAL B 1 365 ? -2.727 21 -8.008 1 79.38 365 VAL B C 1
ATOM 5601 O O . VAL B 1 365 ? -3.436 21.938 -7.617 1 79.38 365 VAL B O 1
ATOM 5604 N N . SER B 1 366 ? -1.612 20.688 -7.469 1 75.31 366 SER B N 1
ATOM 5605 C CA . SER B 1 366 ? -1.079 21.469 -6.359 1 75.31 366 SER B CA 1
ATOM 5606 C C . SER B 1 366 ? -0.816 22.922 -6.777 1 75.31 366 SER B C 1
ATOM 5608 O O . SER B 1 366 ? -0.908 23.828 -5.957 1 75.31 366 SER B O 1
ATOM 5610 N N . SER B 1 367 ? -0.445 23.062 -7.992 1 68.06 367 SER B N 1
ATOM 5611 C CA . SER B 1 367 ? -0.186 24.406 -8.516 1 68.06 367 SER B CA 1
ATOM 5612 C C . SER B 1 367 ? -1.486 25.141 -8.812 1 68.06 367 SER B C 1
ATOM 5614 O O . SER B 1 367 ? -1.561 26.359 -8.648 1 68.06 367 SER B O 1
ATOM 5616 N N . VAL B 1 368 ? -2.395 24.406 -9.281 1 54.38 368 VAL B N 1
ATOM 5617 C CA . VAL B 1 368 ? -3.67 25.016 -9.633 1 54.38 368 VAL B CA 1
ATOM 5618 C C . VAL B 1 368 ? -4.391 25.469 -8.367 1 54.38 368 VAL B C 1
ATOM 5620 O O . VAL B 1 368 ? -5.039 26.516 -8.352 1 54.38 368 VAL B O 1
ATOM 5623 N N . ARG B 1 369 ? -4.289 24.703 -7.398 1 55.66 369 ARG B N 1
ATOM 5624 C CA . ARG B 1 369 ? -4.938 25.078 -6.145 1 55.66 369 ARG B CA 1
ATOM 5625 C C . ARG B 1 369 ? -4.246 26.281 -5.508 1 55.66 369 ARG B C 1
ATOM 5627 O O . ARG B 1 369 ? -4.883 27.078 -4.828 1 55.66 369 ARG B O 1
ATOM 5634 N N . SER B 1 370 ? -2.898 26.234 -5.551 1 43.22 370 SER B N 1
ATOM 5635 C CA . SER B 1 370 ? -2.268 27.453 -5.062 1 43.22 370 SER B CA 1
ATOM 5636 C C . SER B 1 370 ? -2.805 28.672 -5.789 1 43.22 370 SER B C 1
ATOM 5638 O O . SER B 1 370 ? -2.656 29.797 -5.312 1 43.22 370 SER B O 1
ATOM 5640 N N . LEU B 1 371 ? -3.406 28.422 -6.992 1 36.94 371 LEU B N 1
ATOM 5641 C CA . LEU B 1 371 ? -3.924 29.547 -7.777 1 36.94 371 LEU B CA 1
ATOM 5642 C C . LEU B 1 371 ? -5.383 29.828 -7.426 1 36.94 371 LEU B C 1
ATOM 5644 O O . LEU B 1 371 ? -5.918 30.875 -7.777 1 36.94 371 LEU B O 1
ATOM 5648 N N . VAL B 1 372 ? -6.035 28.844 -6.926 1 36.53 372 VAL B N 1
ATOM 5649 C CA . VAL B 1 372 ? -7.395 29.25 -6.566 1 36.53 372 VAL B CA 1
ATOM 5650 C C . VAL B 1 372 ? -7.426 29.734 -5.117 1 36.53 372 VAL B C 1
ATOM 5652 O O . VAL B 1 372 ? -6.824 29.109 -4.238 1 36.53 372 VAL B O 1
#

Sequence (744 aa):
MVVSVLLVCICVINIFCSSCIKESGGVNASIARKASANLRNYSFEAKPMFRFGSSPIRFLYYASGTRYFSISSEHAATISLRDRLRNELSIIKGAGLYKTERVIKSPQSVNVRVEGYQSDMLNFCANNYLGLSSNPDVVSAAKGALDDFGAGLSSVRFICGTQTIHKELEGKISKFHEREDAILYASCFDANAGIFEVICSSPEDAILSDELNHASIIDGIRLCKAKKYRYSHRDMGDLETKLKDAQGARTRLIVTDGVFSMDGNVAPLPDIVALAKKYNAITFIDECHATGFFGPTGRGTEEYFGLPQGTINIVNSTLGKALGGAAGGYTVASKEIVDLLRQRSRPYLFSNSLPPPVVAAGAKVSSVRSLVMVVSVLLVCICVINIFCSSCIKESGGVNASIARKASANLRNYSFEAKPMFRFGSSPIRFLYYASGTRYFSISSEHAATISLRDRLRNELSIIKGAGLYKTERVIKSPQSVNVRVEGYQSDMLNFCANNYLGLSSNPDVVSAAKGALDDFGAGLSSVRFICGTQTIHKELEGKISKFHEREDAILYASCFDANAGIFEVICSSPEDAILSDELNHASIIDGIRLCKAKKYRYSHRDMGDLETKLKDAQGARTRLIVTDGVFSMDGNVAPLPDIVALAKKYNAITFIDECHATGFFGPTGRGTEEYFGLPQGTINIVNSTLGKALGGAAGGYTVASKEIVDLLRQRSRPYLFSNSLPPPVVAAGAKVSSVRSLV

Radius of gyration: 26.79 Å; Cα contacts (8 Å, |Δi|>4): 1502; chains: 2; bounding box: 83×82×78 Å

Organism: Ladona fulva (NCBI:txid123851)

InterPro domains:
  IPR001917 Aminotransferase, class-II, pyridoxal-phosphate binding site [PS00599] (318-327)
  IPR004839 Aminotransferase, class I/classII, large domain [PF00155] (120-362)
  IPR015421 Pyridoxal phosphate-dependent transferase, major domain [G3DSA:3.40.640.10] (136-369)
  IPR015424 Pyridoxal phosphate-dependent transferase [SSF53383] (81-364)
  IPR050087 8-amino-7-oxononanoate synthase class-II [PTHR13693] (80-366)

Secondary structure (DSSP, 8-state):
--SHHHHHHHHGGGGS-STT--------SGGGSGGGS--------------------------------------HHHHHHHHHHHHHHHHHHHTT----PPEE-S-SSSEE-BTT-SSPEE--S-S-TT-GGG-HHHHHHHHHHHHHH-S---S-TTTT-EEHHHHHHHHHHHHHTT-SEEEEESBHHHHHHHHHHHHS-STT-EEEEETT--HHHHHHHHT--SEEEEE-TT-HHHHHHHHHHTTTSS-EEEEEESB-TTT-PBP-HHHHHHHHHHTT-EEEEE-TTTTTTSSTTS--HHHHTTPPTT-SSEEEEESSSTT-SS-BEEEEE-HHHHHHHHHH-HHHHSSPPPPHHHHHHHHHHHHHHHH-/--SHHHHHHHHGGGGS-STT--------SGGGSSTTS--------------------------------------HHHHHHHHHHHHHHHHHHHTT----PPEE-S-SSSEE-BTT-SSPEE--S-S-TT-GGG-HHHHHHHHHHHHHH-S---S-TTTT-EEHHHHHHHHHHHHHTT-SEEEEESBHHHHHHHHHHHHS-STT-EEEEETT--HHHHHHHHT--SEEEEE-TT-HHHHHHHHHHTTTSS-EEEEEESB-TTT-PBP-HHHHHHHHHHTT-EEEEE-TTTTTTSSTTS--HHHHTTPPTT-SSEEEEESSSTT-SS-BEEEEE-HHHHHHHHHH-HHHHSSPPPPHHHHHHHHHHHHHHHH-